Protein AF-0000000087146896 (afdb_homodimer)

pLDDT: mean 86.51, std 17.07, range [34.53, 98.69]

Organism: NCBI:txid1816183

Nearest PDB structures (foldseek):
  5tsb-assembly1_A  TM=6.571E-01  e=1.043E-03  Bordetella bronchiseptica RB50
  5i20-assembly5_E  TM=1.976E-01  e=7.587E-02  Ancylobacter novellus DSM 506
  8hpk-assembly1_A  TM=3.389E-01  e=3.930E+00  Oxalobacter formigenes
  8tth-assembly1_A  TM=3.108E-01  e=4.100E+00  Staphylococcus aureus
  4ja3-assembly2_B  TM=1.684E-01  e=5.758E+00  Escherichia coli K-12

Foldseek 3Di:
DAPPDCLLVVLVVLLVVLLVVCVVVVVVLLNVLLVLLLCLLVVLQVVLLVCLPDDLLVLLLQLLLLLLQLQQLLVPQQLVQLCVLPVVLLQVLLVLLQVVLVVCVVCVVVCCPPPDPDDSLLVVLLVVLLVLLLLLQQVCLAPVPRHNSNSNSLSSSSNSSSNVSNNVQVVVVHRSSSSSNSSSNSSSNSSVNSPDYDDPRSSRSSNSSSSSSNNSNNVSVVSLCCSPPPVVVVVVPPPDPVSVVVSVVSNVSSVVSSVVSNVVSVVVVVVVD/DAPPDCLLVVLVVLLVVLLVVCVVVVVVLLNVLLVLLLCLLVVLQVLLLVCLPDDLLVLLLQLLLLLLQLQQLLVPQQLVQLCVLPVVLLQVLLVLLQVVLVVCVVCVVVCCPPPDPDDSLLVVLQVVLLVLLLLLQQVCLAPVVRHNSNSNSLSSSSNSSSNVSNNVQVVVVHRSSSSSNSSSNSSSNSSVNSPDYDDPRSSRSSNSSSSSSNNSNNVSVVSLCCSPPPVPVVVVPPPDPVSVVVSVVSNVSSVVSSVVSNVVSVVVVVVVD

Secondary structure (DSSP, 8-state):
-----SHHHHHHHHHHHHHHHHHHTT-HHHHHHHHHHHHHHHHHHHHHHH--S--HHHHHHHHHHHHHHHHHHIIIIIHHHHHHH-HHHHHHHHHHHHHHHHHHHHHHHHHTTS--SS-HHHHHHHHHHHHHHHHHHHHHHH-TT--HHHHHHHHTTHHHHHHHHHHHHHHTT--GGGGHHHHHHHHHHHHHHTTPPPPS-HHHHHHHHHHHHHHHHHHHHHHHHHHHH-HHHHHH--SSHHHHHHHHHHHHHHHHHHHHHHHHHHHHHHHH-/-----SHHHHHHHHHHHHHHHHHHTT-HHHHHHHHHHHHHHHHHHHHHHH--S--HHHHHHHHHHHHHHHHHHIIIIIHHHHHHH-HHHHHHHHHHHHHHHHHHHHHHHHHTTS--SS-HHHHHHHHHHHHHHHHHHHHHHH-TT--HHHHHHHHTTHHHHHHHHHHHHHHTT--GGGGHHHHHHHHHHHHHHTTPPPPS-HHHHHHHHHHHHHHHHHHHHHHHHHHHH-HHHHHH--SSHHHHHHHHHHHHHHHHHHHHHHHHHHHHHHHH-

Radius of gyration: 24.05 Å; Cα contacts (8 Å, |Δi|>4): 965; chains: 2; bounding box: 68×74×48 Å

Sequence (546 aa):
MTRRSLVGPAATVTLVGLSWFAATGGAWKLLGISWVAFAAMAAGIPLGRRSLGGRPWTLVWGYGLASGAMVTSAAVFLVPQAIAHDATFGGFGVALGLLIGFASHTVGHRLAHLEVPFDRTATELTAHALSAGLIIGVVYGNMPDLGPILGLAIVSHKGPAGYAAARRLVTNDRDPMVLLLPAAGVGIMAILASLIALPAAPTVRGVVFGFAAGIFLHVAMDFLPRCELGSDVHDLLTVTGDAHELLDRLRVHAVLSTGLGGVSVFVAWLLVSMTRRSLVGPAATVTLVGLSWFAATGGAWKLLGISWVAFAAMAAGIPLGRRSLGGRPWTLVWGYGLASGAMVTSAAVFLVPQAIAHDATFGGFGVALGLLIGFASHTVGHRLAHLEVPFDRTATELTAHALSAGLIIGVVYGNMPDLGPILGLAIVSHKGPAGYAAARRLVTNDRDPMVLLLPAAGVGIMAILASLIALPAAPTVRGVVFGFAAGIFLHVAMDFLPRCELGSDVHDLLTVTGDAHELLDRLRVHAVLSTGLGGVSVFVAWLLVS

Solvent-accessible surface area (backbone atoms only — not comparable to full-atom values): 25297 Å² total; per-residue (Å²): 127,82,76,75,71,62,58,10,61,52,32,41,50,51,32,54,57,48,44,53,54,34,53,76,71,65,41,52,65,62,49,50,39,24,49,50,26,22,52,35,16,44,54,9,34,66,52,17,67,68,45,78,73,73,56,73,58,60,45,27,39,36,30,13,26,18,23,18,16,20,33,29,27,30,28,35,63,31,37,36,54,6,28,70,46,20,41,57,43,6,10,48,10,24,22,50,14,32,52,48,38,50,37,49,57,58,52,43,61,57,53,68,69,52,85,53,97,54,61,61,65,55,54,53,46,25,53,50,22,32,52,51,9,36,48,51,8,35,51,50,46,68,35,77,83,61,67,61,63,44,53,47,25,56,38,44,38,31,25,42,51,22,25,55,50,14,31,52,28,44,76,68,73,39,73,39,62,53,44,31,29,27,18,22,27,24,29,42,31,15,61,60,29,26,69,49,77,73,69,84,49,37,56,58,45,0,24,54,38,6,22,49,25,14,30,47,41,34,52,22,55,53,41,56,57,46,49,59,58,40,70,61,42,59,67,62,39,60,86,43,80,69,33,58,55,52,53,53,51,51,44,52,43,30,42,52,24,20,51,49,14,31,48,51,47,53,52,53,48,58,71,73,99,128,80,75,75,71,63,58,10,61,52,33,43,52,50,30,54,56,50,45,53,54,35,55,76,70,65,40,53,65,61,48,51,41,25,49,51,26,22,52,34,16,44,54,9,34,65,52,15,68,68,45,79,72,75,56,72,59,59,46,27,39,37,31,12,25,19,22,18,15,20,32,29,27,31,28,35,64,32,37,36,53,5,29,71,46,19,40,58,41,6,10,48,10,24,22,49,13,33,53,49,36,50,38,48,56,56,51,42,62,57,51,69,67,52,87,56,96,52,60,62,64,54,54,52,46,25,54,49,22,33,51,52,9,36,49,51,8,36,52,50,46,68,34,77,83,60,67,61,63,44,53,48,25,56,40,44,38,31,27,39,50,22,24,53,51,14,31,53,28,45,77,67,74,38,75,39,63,52,45,31,29,26,18,20,27,25,28,43,31,15,61,59,29,26,70,50,78,72,70,86,48,37,56,57,44,0,26,53,37,5,22,48,25,14,29,46,40,34,52,20,55,54,40,55,59,46,50,57,55,40,73,64,42,59,68,63,43,57,81,50,80,68,35,57,55,51,52,53,50,50,43,51,44,30,42,50,23,19,50,50,14,29,48,50,46,52,52,54,49,59,72,75,99

Structure (mmCIF, N/CA/C/O backbone):
data_AF-0000000087146896-model_v1
#
loop_
_entity.id
_entity.type
_entity.pdbx_description
1 polymer 'ZIP family metal transporter'
#
loop_
_atom_site.group_PDB
_atom_site.id
_atom_site.type_symbol
_atom_site.label_atom_id
_atom_site.label_alt_id
_atom_site.label_comp_id
_atom_site.label_asym_id
_atom_site.label_entity_id
_atom_site.label_seq_id
_atom_site.pdbx_PDB_ins_code
_atom_site.Cartn_x
_atom_site.Cartn_y
_atom_site.Cartn_z
_atom_site.occupancy
_atom_site.B_iso_or_equiv
_atom_site.auth_seq_id
_atom_site.auth_comp_id
_atom_site.auth_asym_id
_atom_site.auth_atom_id
_atom_site.pdbx_PDB_model_num
ATOM 1 N N . MET A 1 1 ? -40.156 -21.984 -4.105 1 34.78 1 MET A N 1
ATOM 2 C CA . MET A 1 1 ? -39 -22.875 -4.195 1 34.78 1 MET A CA 1
ATOM 3 C C . MET A 1 1 ? -37.844 -22.188 -4.891 1 34.78 1 MET A C 1
ATOM 5 O O . MET A 1 1 ? -37.938 -21.844 -6.07 1 34.78 1 MET A O 1
ATOM 9 N N . THR A 1 2 ? -37.125 -21.25 -4.258 1 45.09 2 THR A N 1
ATOM 10 C CA . THR A 1 2 ? -36.125 -20.375 -4.871 1 45.09 2 THR A CA 1
ATOM 11 C C . THR A 1 2 ? -35.156 -21.188 -5.699 1 45.09 2 THR A C 1
ATOM 13 O O . THR A 1 2 ? -34.656 -22.234 -5.254 1 45.09 2 THR A O 1
ATOM 16 N N . ARG A 1 3 ? -35.438 -21.312 -7.008 1 50.47 3 ARG A N 1
ATOM 17 C CA . ARG A 1 3 ? -34.688 -22.031 -8.016 1 50.47 3 ARG A CA 1
ATOM 18 C C . ARG A 1 3 ? -33.188 -22.031 -7.688 1 50.47 3 ARG A C 1
ATOM 20 O O . ARG A 1 3 ? -32.562 -20.969 -7.617 1 50.47 3 ARG A O 1
ATOM 27 N N . ARG A 1 4 ? -32.812 -23.031 -6.934 1 59.66 4 ARG A N 1
ATOM 28 C CA . ARG A 1 4 ? -31.391 -23.234 -6.637 1 59.66 4 ARG A CA 1
ATOM 29 C C . ARG A 1 4 ? -30.531 -23.094 -7.895 1 59.66 4 ARG A C 1
ATOM 31 O O . ARG A 1 4 ? -30.766 -23.797 -8.883 1 59.66 4 ARG A O 1
ATOM 38 N N . SER A 1 5 ? -29.922 -22 -8.195 1 76.5 5 SER A N 1
ATOM 39 C CA . SER A 1 5 ? -29.047 -21.734 -9.328 1 76.5 5 SER A CA 1
ATOM 40 C C . SER A 1 5 ? -28.031 -22.859 -9.508 1 76.5 5 SER A C 1
ATOM 42 O O . SER A 1 5 ? -27.469 -23.359 -8.531 1 76.5 5 SER A O 1
ATOM 44 N N . LEU A 1 6 ? -27.953 -23.594 -10.719 1 86.75 6 LEU A N 1
ATOM 45 C CA . LEU A 1 6 ? -27.016 -24.672 -11.047 1 86.75 6 LEU A CA 1
ATOM 46 C C . LEU A 1 6 ? -25.641 -24.094 -11.391 1 86.75 6 LEU A C 1
ATOM 48 O O . LEU A 1 6 ? -24.703 -24.844 -11.68 1 86.75 6 LEU A O 1
ATOM 52 N N . VAL A 1 7 ? -25.484 -22.844 -11.281 1 87.94 7 VAL A N 1
ATOM 53 C CA . VAL A 1 7 ? -24.25 -22.188 -11.711 1 87.94 7 VAL A CA 1
ATOM 54 C C . VAL A 1 7 ? -23.109 -22.578 -10.781 1 87.94 7 VAL A C 1
ATOM 56 O O . VAL A 1 7 ? -22 -22.875 -11.242 1 87.94 7 VAL A O 1
ATOM 59 N N . GLY A 1 8 ? -23.344 -22.656 -9.516 1 90.44 8 GLY A N 1
ATOM 60 C CA . GLY A 1 8 ? -22.328 -23.047 -8.531 1 90.44 8 GLY A CA 1
ATOM 61 C C . GLY A 1 8 ? -21.812 -24.453 -8.734 1 90.44 8 GLY A C 1
ATOM 62 O O . GLY A 1 8 ? -20.609 -24.656 -8.961 1 90.44 8 GLY A O 1
ATOM 63 N N . PRO A 1 9 ? -22.719 -25.344 -8.773 1 92.5 9 PRO A N 1
ATOM 64 C CA . PRO A 1 9 ? -22.312 -26.734 -9.008 1 92.5 9 PRO A CA 1
ATOM 65 C C . PRO A 1 9 ? -21.609 -26.938 -10.352 1 92.5 9 PRO A C 1
ATOM 67 O O . PRO A 1 9 ? -20.641 -27.688 -10.445 1 92.5 9 PRO A O 1
ATOM 70 N N . ALA A 1 10 ? -22.062 -26.344 -11.367 1 94.31 10 ALA A N 1
ATOM 71 C CA . ALA A 1 10 ? -21.422 -26.453 -12.68 1 94.31 10 ALA A CA 1
ATOM 72 C C . ALA A 1 10 ? -19.984 -25.938 -12.633 1 94.31 10 ALA A C 1
ATOM 74 O O . ALA A 1 10 ? -19.094 -26.531 -13.234 1 94.31 10 ALA A O 1
ATOM 75 N N . ALA A 1 11 ? -19.75 -24.844 -11.938 1 96.12 11 ALA A N 1
ATOM 76 C CA . ALA A 1 11 ? -18.406 -24.297 -11.789 1 96.12 11 ALA A CA 1
ATOM 77 C C . ALA A 1 11 ? -17.5 -25.266 -11.023 1 96.12 11 ALA A C 1
ATOM 79 O O . ALA A 1 11 ? -16.328 -25.422 -11.359 1 96.12 11 ALA A O 1
ATOM 80 N N . THR A 1 12 ? -18.078 -25.891 -10.062 1 96.56 12 THR A N 1
ATOM 81 C CA . THR A 1 12 ? -17.312 -26.859 -9.273 1 96.56 12 THR A CA 1
ATOM 82 C C . THR A 1 12 ? -16.891 -28.047 -10.141 1 96.56 12 THR A C 1
ATOM 84 O O . THR A 1 12 ? -15.75 -28.5 -10.07 1 96.56 12 THR A O 1
ATOM 87 N N . VAL A 1 13 ? -17.812 -28.484 -10.984 1 96.62 13 VAL A N 1
ATOM 88 C CA . VAL A 1 13 ? -17.516 -29.594 -11.891 1 96.62 13 VAL A CA 1
ATOM 89 C C . VAL A 1 13 ? -16.406 -29.188 -12.867 1 96.62 13 VAL A C 1
ATOM 91 O O . VAL A 1 13 ? -15.5 -29.969 -13.148 1 96.62 13 VAL A O 1
ATOM 94 N N . THR A 1 14 ? -16.484 -28 -13.352 1 97.56 14 THR A N 1
ATOM 95 C CA . THR A 1 14 ? -15.453 -27.484 -14.242 1 97.56 14 THR A CA 1
ATOM 96 C C . THR A 1 14 ? -14.102 -27.469 -13.547 1 97.56 14 THR A C 1
ATOM 98 O O . THR A 1 14 ? -13.086 -27.859 -14.141 1 97.56 14 THR A O 1
ATOM 101 N N . LEU A 1 15 ? -14.039 -27.016 -12.289 1 97.94 15 LEU A N 1
ATOM 102 C CA . LEU A 1 15 ? -12.797 -27 -11.531 1 97.94 15 LEU A CA 1
ATOM 103 C C . LEU A 1 15 ? -12.242 -28.406 -11.359 1 97.94 15 LEU A C 1
ATOM 105 O O . LEU A 1 15 ? -11.031 -28.625 -11.492 1 97.94 15 LEU A O 1
ATOM 109 N N . VAL A 1 16 ? -13.117 -29.375 -11.133 1 97.25 16 VAL A N 1
ATOM 110 C CA . VAL A 1 16 ? -12.703 -30.766 -10.984 1 97.25 16 VAL A CA 1
ATOM 111 C C . VAL A 1 16 ? -12.109 -31.266 -12.297 1 97.25 16 VAL A C 1
ATOM 113 O O . VAL A 1 16 ? -11.055 -31.906 -12.305 1 97.25 16 VAL A O 1
ATOM 116 N N . GLY A 1 17 ? -12.727 -31.016 -13.375 1 96.94 17 GLY A N 1
ATOM 117 C CA . GLY A 1 17 ? -12.195 -31.406 -14.672 1 96.94 17 GLY A CA 1
ATOM 118 C C . GLY A 1 17 ? -10.836 -30.797 -14.969 1 96.94 17 GLY A C 1
ATOM 119 O O . GLY A 1 17 ? -9.922 -31.484 -15.398 1 96.94 17 GLY A O 1
ATOM 120 N N . LEU A 1 18 ? -10.719 -29.547 -14.719 1 97.25 18 LEU A N 1
ATOM 121 C CA . LEU A 1 18 ? -9.461 -28.844 -14.953 1 97.25 18 LEU A CA 1
ATOM 122 C C . LEU A 1 18 ? -8.383 -29.328 -14 1 97.25 18 LEU A C 1
ATOM 124 O O . LEU A 1 18 ? -7.191 -29.297 -14.328 1 97.25 18 LEU A O 1
ATOM 128 N N . SER A 1 19 ? -8.82 -29.734 -12.828 1 97.44 19 SER A N 1
ATOM 129 C CA . SER A 1 19 ? -7.863 -30.281 -11.859 1 97.44 19 SER A CA 1
ATOM 130 C C . SER A 1 19 ? -7.145 -31.5 -12.414 1 97.44 19 SER A C 1
ATOM 132 O O . SER A 1 19 ? -5.953 -31.703 -12.156 1 97.44 19 SER A O 1
ATOM 134 N N . TRP A 1 20 ? -7.902 -32.281 -13.117 1 95.75 20 TRP A N 1
ATOM 135 C CA . TRP A 1 20 ? -7.281 -33.438 -13.766 1 95.75 20 TRP A CA 1
ATOM 136 C C . TRP A 1 20 ? -6.207 -33 -14.75 1 95.75 20 TRP A C 1
ATOM 138 O O . TRP A 1 20 ? -5.109 -33.562 -14.781 1 95.75 20 TRP A O 1
ATOM 148 N N . PHE A 1 21 ? -6.512 -32.031 -15.469 1 93.56 21 PHE A N 1
ATOM 149 C CA . PHE A 1 21 ? -5.574 -31.453 -16.422 1 93.56 21 PHE A CA 1
ATOM 150 C C . PHE A 1 21 ? -4.34 -30.922 -15.719 1 93.56 21 PHE A C 1
ATOM 152 O O . PHE A 1 21 ? -3.209 -31.188 -16.125 1 93.56 21 PHE A O 1
ATOM 159 N N . ALA A 1 22 ? -4.531 -30.172 -14.672 1 94.69 22 ALA A N 1
ATOM 160 C CA . ALA A 1 22 ? -3.43 -29.578 -13.906 1 94.69 22 ALA A CA 1
ATOM 161 C C . ALA A 1 22 ? -2.574 -30.672 -13.266 1 94.69 22 ALA A C 1
ATOM 163 O O . ALA A 1 22 ? -1.346 -30.562 -13.234 1 94.69 22 ALA A O 1
ATOM 164 N N . ALA A 1 23 ? -3.227 -31.703 -12.805 1 95.38 23 ALA A N 1
ATOM 165 C CA . ALA A 1 23 ? -2.52 -32.812 -12.172 1 95.38 23 ALA A CA 1
ATOM 166 C C . ALA A 1 23 ? -1.638 -33.562 -13.18 1 95.38 23 ALA A C 1
ATOM 168 O O . ALA A 1 23 ? -0.48 -33.875 -12.891 1 95.38 23 ALA A O 1
ATOM 169 N N . THR A 1 24 ? -2.104 -33.75 -14.328 1 94 24 THR A N 1
ATOM 170 C CA . THR A 1 24 ? -1.353 -34.469 -15.359 1 94 24 THR A CA 1
ATOM 171 C C . THR A 1 24 ? -0.208 -33.625 -15.883 1 94 24 THR A C 1
ATOM 173 O O . THR A 1 24 ? 0.806 -34.125 -16.344 1 94 24 THR A O 1
ATOM 176 N N . GLY A 1 25 ? -0.347 -32.344 -15.781 1 92.56 25 GLY A N 1
ATOM 177 C CA . GLY A 1 25 ? 0.694 -31.438 -16.219 1 92.56 25 GLY A CA 1
ATOM 178 C C . GLY A 1 25 ? 1.715 -31.141 -15.133 1 92.56 25 GLY A C 1
ATOM 179 O O . GLY A 1 25 ? 2.67 -30.391 -15.367 1 92.56 25 GLY A O 1
ATOM 180 N N . GLY A 1 26 ? 1.507 -31.641 -13.906 1 92.88 26 GLY A N 1
ATOM 181 C CA . GLY A 1 26 ? 2.475 -31.5 -12.828 1 92.88 26 GLY A CA 1
ATOM 182 C C . GLY A 1 26 ? 2.299 -30.203 -12.047 1 92.88 26 GLY A C 1
ATOM 183 O O . GLY A 1 26 ? 3.178 -29.828 -11.273 1 92.88 26 GLY A O 1
ATOM 184 N N . ALA A 1 27 ? 1.204 -29.5 -12.234 1 94.31 27 ALA A N 1
ATOM 185 C CA . ALA A 1 27 ? 0.975 -28.234 -11.562 1 94.31 27 ALA A CA 1
ATOM 186 C C . ALA A 1 27 ? 0.353 -28.438 -10.188 1 94.31 27 ALA A C 1
ATOM 188 O O . ALA A 1 27 ? -0.659 -27.812 -9.852 1 94.31 27 ALA A O 1
ATOM 189 N N . TRP A 1 28 ? 0.966 -29.219 -9.312 1 95 28 TRP A N 1
ATOM 190 C CA . TRP A 1 28 ? 0.426 -29.656 -8.031 1 95 28 TRP A CA 1
ATOM 191 C C . TRP A 1 28 ? 0.322 -28.484 -7.055 1 95 28 TRP A C 1
ATOM 193 O O . TRP A 1 28 ? -0.631 -28.406 -6.277 1 95 28 TRP A O 1
ATOM 203 N N . LYS A 1 29 ? 1.28 -27.625 -7.086 1 95.56 29 LYS A N 1
ATOM 204 C CA . LYS A 1 29 ? 1.252 -26.453 -6.203 1 95.56 29 LYS A CA 1
ATOM 205 C C . LYS A 1 29 ? 0.056 -25.562 -6.512 1 95.56 29 LYS A C 1
ATOM 207 O O . LYS A 1 29 ? -0.683 -25.172 -5.605 1 95.56 29 LYS A O 1
ATOM 212 N N . LEU A 1 30 ? -0.084 -25.266 -7.758 1 96.81 30 LEU A N 1
ATOM 213 C CA . LEU A 1 30 ? -1.206 -24.453 -8.203 1 96.81 30 LEU A CA 1
ATOM 214 C C . LEU A 1 30 ? -2.535 -25.125 -7.871 1 96.81 30 LEU A C 1
ATOM 216 O O . LEU A 1 30 ? -3.482 -24.453 -7.453 1 96.81 30 LEU A O 1
ATOM 220 N N . LEU A 1 31 ? -2.555 -26.422 -8.016 1 97.31 31 LEU A N 1
ATOM 221 C CA . LEU A 1 31 ? -3.754 -27.188 -7.691 1 97.31 31 LEU A CA 1
ATOM 222 C C . LEU A 1 31 ? -4.078 -27.078 -6.207 1 97.31 31 LEU A C 1
ATOM 224 O O . LEU A 1 31 ? -5.234 -26.859 -5.832 1 97.31 31 LEU A O 1
ATOM 228 N N . GLY A 1 32 ? -3.059 -27.281 -5.402 1 97.88 32 GLY A N 1
ATOM 229 C CA . GLY A 1 32 ? -3.258 -27.109 -3.973 1 97.88 32 GLY A CA 1
ATOM 230 C C . GLY A 1 32 ? -3.799 -25.75 -3.594 1 97.88 32 GLY A C 1
ATOM 231 O O .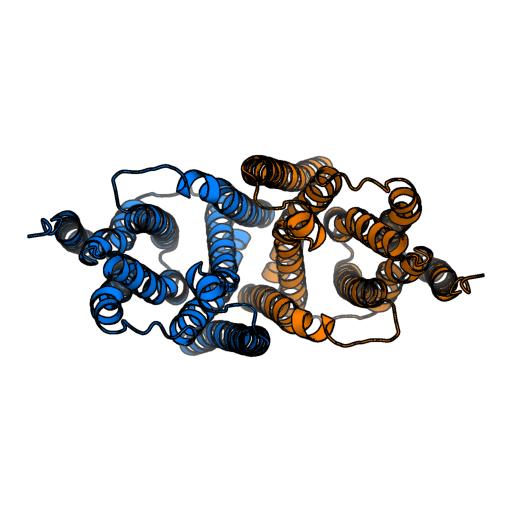 GLY A 1 32 ? -4.762 -25.656 -2.83 1 97.88 32 GLY A O 1
ATOM 232 N N . ILE A 1 33 ? -3.221 -24.703 -4.129 1 97.94 33 ILE A N 1
ATOM 233 C CA . ILE A 1 33 ? -3.637 -23.344 -3.859 1 97.94 33 ILE A CA 1
ATOM 234 C C . ILE A 1 33 ? -5.082 -23.141 -4.312 1 97.94 33 ILE A C 1
ATOM 236 O O . ILE A 1 33 ? -5.883 -22.531 -3.6 1 97.94 33 ILE A O 1
ATOM 240 N N . SER A 1 34 ? -5.453 -23.672 -5.441 1 98.38 34 SER A N 1
ATOM 241 C CA . SER A 1 34 ? -6.793 -23.562 -6.016 1 98.38 34 SER A CA 1
ATOM 242 C C . SER A 1 34 ? -7.836 -24.219 -5.117 1 98.38 34 SER A C 1
ATOM 244 O O . SER A 1 34 ? -8.891 -23.625 -4.852 1 98.38 34 SER A O 1
ATOM 246 N N . TRP A 1 35 ? -7.492 -25.281 -4.664 1 98.38 35 TRP A N 1
ATOM 247 C CA . TRP A 1 35 ? -8.469 -26.016 -3.857 1 98.38 35 TRP A CA 1
ATOM 248 C C . TRP A 1 35 ? -8.547 -25.438 -2.447 1 98.38 35 TRP A C 1
ATOM 250 O O . TRP A 1 35 ? -9.594 -25.5 -1.803 1 98.38 35 TRP A O 1
ATOM 260 N N . VAL A 1 36 ? -7.449 -24.953 -1.941 1 98.25 36 VAL A N 1
ATOM 261 C CA . VAL A 1 36 ? -7.512 -24.234 -0.669 1 98.25 36 VAL A CA 1
ATOM 262 C C . VAL A 1 36 ? -8.422 -23.016 -0.804 1 98.25 36 VAL A C 1
ATOM 264 O O . VAL A 1 36 ? -9.258 -22.75 0.069 1 98.25 36 VAL A O 1
ATOM 267 N N . ALA A 1 37 ? -8.273 -22.281 -1.911 1 98.25 37 ALA A N 1
ATOM 268 C CA . ALA A 1 37 ? -9.141 -21.141 -2.172 1 98.25 37 ALA A CA 1
ATOM 269 C C . ALA A 1 37 ? -10.609 -21.562 -2.238 1 98.25 37 ALA A C 1
ATOM 271 O O . ALA A 1 37 ? -11.469 -20.922 -1.64 1 98.25 37 ALA A O 1
ATOM 272 N N . PHE A 1 38 ? -10.883 -22.641 -2.908 1 98.56 38 PHE A N 1
ATOM 273 C CA . PHE A 1 38 ? -12.234 -23.156 -3.057 1 98.56 38 PHE A CA 1
ATOM 274 C C . PHE A 1 38 ? -12.82 -23.547 -1.701 1 98.56 38 PHE A C 1
ATOM 276 O O . PHE A 1 38 ? -13.922 -23.109 -1.355 1 98.56 38 PHE A O 1
ATOM 283 N N . ALA A 1 39 ? -12.102 -24.344 -0.992 1 98.25 39 ALA A N 1
ATOM 284 C CA . ALA A 1 39 ? -12.578 -24.828 0.296 1 98.25 39 ALA A CA 1
ATOM 285 C C . ALA A 1 39 ? -12.82 -23.672 1.269 1 98.25 39 ALA A C 1
ATOM 287 O O . ALA A 1 39 ? -13.812 -23.672 1.994 1 98.25 39 ALA A O 1
ATOM 288 N N . ALA A 1 40 ? -11.914 -22.734 1.271 1 97.19 40 ALA A N 1
ATOM 289 C CA . ALA A 1 40 ? -12.031 -21.594 2.174 1 97.19 40 ALA A CA 1
ATOM 290 C C . ALA A 1 40 ? -13.297 -20.797 1.893 1 97.19 40 ALA A C 1
ATOM 292 O O . ALA A 1 40 ? -14.055 -20.469 2.812 1 97.19 40 ALA A O 1
ATOM 293 N N . MET A 1 41 ? -13.523 -20.484 0.669 1 96.94 41 MET A N 1
ATOM 294 C CA . MET A 1 41 ? -14.695 -19.703 0.314 1 96.94 41 MET A CA 1
ATOM 295 C C . MET A 1 41 ? -15.977 -20.516 0.49 1 96.94 41 MET A C 1
ATOM 297 O O . MET A 1 41 ? -16.969 -20.031 1.028 1 96.94 41 MET A O 1
ATOM 301 N N . ALA A 1 42 ? -15.945 -21.734 0.075 1 97.12 42 ALA A N 1
ATOM 302 C CA . ALA A 1 42 ? -17.109 -22.609 0.162 1 97.12 42 ALA A CA 1
ATOM 303 C C . ALA A 1 42 ? -17.5 -22.875 1.616 1 97.12 42 ALA A C 1
ATOM 305 O O . ALA A 1 42 ? -18.672 -23.031 1.938 1 97.12 42 ALA A O 1
ATOM 306 N N . ALA A 1 43 ? -16.516 -22.969 2.461 1 95.94 43 ALA A N 1
ATOM 307 C CA . ALA A 1 43 ? -16.781 -23.188 3.881 1 95.94 43 ALA A CA 1
ATOM 308 C C . ALA A 1 43 ? -17.578 -22.031 4.473 1 95.94 43 ALA A C 1
ATOM 310 O O . ALA A 1 43 ? -18.234 -22.188 5.508 1 95.94 43 ALA A O 1
ATOM 311 N N . GLY A 1 44 ? -17.469 -20.891 3.84 1 92.44 44 GLY A N 1
ATOM 312 C CA . GLY A 1 44 ? -18.266 -19.734 4.266 1 92.44 44 GLY A CA 1
ATOM 313 C C . GLY A 1 44 ? -19.75 -19.953 4.141 1 92.44 44 GLY A C 1
ATOM 314 O O . GLY A 1 44 ? -20.547 -19.328 4.848 1 92.44 44 GLY A O 1
ATOM 315 N N . ILE A 1 45 ? -20.141 -20.844 3.283 1 93.06 45 ILE A N 1
ATOM 316 C CA . ILE A 1 45 ? -21.562 -21.062 2.986 1 93.06 45 ILE A CA 1
ATOM 317 C C . ILE A 1 45 ? -22.25 -21.625 4.219 1 93.06 45 ILE A C 1
ATOM 319 O O . ILE A 1 45 ? -23.188 -21.016 4.75 1 93.06 45 ILE A O 1
ATOM 323 N N . PRO A 1 46 ? -21.844 -22.75 4.762 1 92.69 46 PRO A N 1
ATOM 324 C CA . PRO A 1 46 ? -22.516 -23.25 5.961 1 92.69 46 PRO A CA 1
ATOM 325 C C . PRO A 1 46 ? -22.312 -22.344 7.176 1 92.69 46 PRO A C 1
ATOM 327 O O . PRO A 1 46 ? -23.203 -22.219 8.016 1 92.69 46 PRO A O 1
ATOM 330 N N . LEU A 1 47 ? -21.219 -21.656 7.285 1 87.38 47 LEU A N 1
ATOM 331 C CA . LEU A 1 47 ? -20.938 -20.781 8.422 1 87.38 47 LEU A CA 1
ATOM 332 C C . LEU A 1 47 ? -21.797 -19.531 8.375 1 87.38 47 LEU A C 1
ATOM 334 O O . LEU A 1 47 ? -22.234 -19.016 9.414 1 87.38 47 LEU A O 1
ATOM 338 N N . GLY A 1 48 ? -22 -19.031 7.207 1 84.19 48 GLY A N 1
ATOM 339 C CA . GLY A 1 48 ? -22.844 -17.859 7.039 1 84.19 48 GLY A CA 1
ATOM 340 C C . GLY A 1 48 ? -24.312 -18.141 7.305 1 84.19 48 GLY A C 1
ATOM 341 O O . GLY A 1 48 ? -25.047 -17.281 7.785 1 84.19 48 GLY A O 1
ATOM 342 N N . ARG A 1 49 ? -24.781 -19.312 7.055 1 84.38 49 ARG A N 1
ATOM 343 C CA . ARG A 1 49 ? -26.156 -19.719 7.301 1 84.38 49 ARG A CA 1
ATOM 344 C C . ARG A 1 49 ? -26.438 -19.828 8.797 1 84.38 49 ARG A C 1
ATOM 346 O O . ARG A 1 49 ? -27.547 -19.516 9.242 1 84.38 49 ARG A O 1
ATOM 353 N N . ARG A 1 50 ? -25.453 -20.281 9.43 1 80.25 50 ARG A N 1
ATOM 354 C CA . ARG A 1 50 ? -25.672 -20.562 10.844 1 80.25 50 ARG A CA 1
ATOM 355 C C . ARG A 1 50 ? -25.531 -19.297 11.688 1 80.25 50 ARG A C 1
ATOM 357 O O . ARG A 1 50 ? -26.062 -19.234 12.805 1 80.25 50 ARG A O 1
ATOM 364 N N . SER A 1 51 ? -24.688 -18.344 11.352 1 64.94 51 SER A N 1
ATOM 365 C CA . SER A 1 51 ? -24.328 -17.234 12.219 1 64.94 51 SER A CA 1
ATOM 366 C C . SER A 1 51 ? -25.25 -16.031 12 1 64.94 51 SER A C 1
ATOM 368 O O . SER A 1 51 ? -24.812 -14.992 11.516 1 64.94 51 SER A O 1
ATOM 370 N N . LEU A 1 52 ? -26.469 -16.188 12.117 1 56.72 52 LEU A N 1
ATOM 371 C CA . LEU A 1 52 ? -27.391 -15.086 11.906 1 56.72 52 LEU A CA 1
ATOM 372 C C . LEU A 1 52 ? -27.016 -13.891 12.781 1 56.72 52 LEU A C 1
ATOM 374 O O . LEU A 1 52 ? -27.375 -12.758 12.477 1 56.72 52 LEU A O 1
ATOM 378 N N . GLY A 1 53 ? -26.25 -14.141 13.867 1 54.06 53 GLY A N 1
ATOM 379 C CA . GLY A 1 53 ? -25.891 -12.992 14.664 1 54.06 53 GLY A CA 1
ATOM 380 C C . GLY A 1 53 ? -24.469 -12.523 14.43 1 54.06 53 GLY A C 1
ATOM 381 O O . GLY A 1 53 ? -23.531 -12.992 15.078 1 54.06 53 GLY A O 1
ATOM 382 N N . GLY A 1 54 ? -24.234 -11.977 13.289 1 56.69 54 GLY A N 1
ATOM 383 C CA . GLY A 1 54 ? -22.953 -11.555 12.734 1 56.69 54 GLY A CA 1
ATOM 384 C C . GLY A 1 54 ? -22.031 -10.93 13.773 1 56.69 54 GLY A C 1
ATOM 385 O O . GLY A 1 54 ? -22.469 -10.117 14.586 1 56.69 54 GLY A O 1
ATOM 386 N N . ARG A 1 55 ? -20.953 -11.586 14.328 1 63.84 55 ARG A N 1
ATOM 387 C CA . ARG A 1 55 ? -20 -10.961 15.242 1 63.84 55 ARG A CA 1
ATOM 388 C C . ARG A 1 55 ? -18.969 -10.141 14.477 1 63.84 55 ARG A C 1
ATOM 390 O O . ARG A 1 55 ? -18.156 -10.695 13.734 1 63.84 55 ARG A O 1
ATOM 397 N N . PRO A 1 56 ? -19.016 -8.867 14.625 1 71.62 56 PRO A N 1
ATOM 398 C CA . PRO A 1 56 ? -18.078 -7.969 13.945 1 71.62 56 PRO A CA 1
ATOM 399 C C . PRO A 1 56 ? -16.625 -8.383 14.125 1 71.62 56 PRO A C 1
ATOM 401 O O . PRO A 1 56 ? -15.797 -8.156 13.242 1 71.62 56 PRO A O 1
ATOM 404 N N . TRP A 1 57 ? -16.438 -9.305 15.086 1 81.25 57 TRP A N 1
ATOM 405 C CA . TRP A 1 57 ? -15.062 -9.664 15.398 1 81.25 57 TRP A CA 1
ATOM 406 C C . TRP A 1 57 ? -14.547 -10.742 14.445 1 81.25 57 TRP A C 1
ATOM 408 O O . TRP A 1 57 ? -13.359 -10.766 14.109 1 81.25 57 TRP A O 1
ATOM 418 N N . THR A 1 58 ? -15.414 -11.602 14.016 1 81.75 58 THR A N 1
ATOM 419 C CA . THR A 1 58 ? -14.992 -12.695 13.141 1 81.75 58 THR A CA 1
ATOM 420 C C . THR A 1 58 ? -14.469 -12.156 11.812 1 81.75 58 THR A C 1
ATOM 422 O O . THR A 1 58 ? -13.422 -12.594 11.336 1 81.75 58 THR A O 1
ATOM 425 N N . LEU A 1 59 ? -15.117 -11.172 11.336 1 83.44 59 LEU A N 1
ATOM 426 C CA . LEU A 1 59 ? -14.703 -10.617 10.055 1 83.44 59 LEU A CA 1
ATOM 427 C C . LEU A 1 59 ? -13.453 -9.758 10.203 1 83.44 59 LEU A C 1
ATOM 429 O O . LEU A 1 59 ? -12.578 -9.773 9.336 1 83.44 59 LEU A O 1
ATOM 433 N N . VAL A 1 60 ? -13.359 -9.062 11.344 1 85.62 60 VAL A N 1
ATOM 434 C CA . VAL A 1 60 ? -12.188 -8.227 11.594 1 85.62 60 VAL A CA 1
ATOM 435 C C . VAL A 1 60 ? -10.945 -9.109 11.711 1 85.62 60 VAL A C 1
ATOM 437 O O . VAL A 1 60 ? -9.914 -8.828 11.094 1 85.62 60 VAL A O 1
ATOM 440 N N . TRP A 1 61 ? -11.062 -10.172 12.375 1 90 61 TRP A N 1
ATOM 441 C CA . TRP A 1 61 ? -9.922 -11.07 12.555 1 90 61 TRP A CA 1
ATOM 442 C C . TRP A 1 61 ? -9.609 -11.828 11.266 1 90 61 TRP A C 1
ATOM 444 O O . TRP A 1 61 ? -8.438 -11.992 10.914 1 90 61 TRP A O 1
ATOM 454 N N . GLY A 1 62 ? -10.609 -12.32 10.586 1 90.56 62 GLY A N 1
ATOM 455 C CA . GLY A 1 62 ? -10.391 -13.031 9.328 1 90.56 62 GLY A CA 1
ATOM 456 C C . GLY A 1 62 ? -9.703 -12.18 8.273 1 90.56 62 GLY A C 1
ATOM 457 O O . GLY A 1 62 ? -8.695 -12.594 7.703 1 90.56 62 GLY A O 1
ATOM 458 N N . TYR A 1 63 ? -10.234 -10.984 8.086 1 90.19 63 TYR A N 1
ATOM 459 C CA . TYR A 1 63 ? -9.68 -10.102 7.07 1 90.19 63 TYR A CA 1
ATOM 460 C C . TYR A 1 63 ? -8.336 -9.539 7.516 1 90.19 63 TYR A C 1
ATOM 462 O O . TYR A 1 63 ? -7.441 -9.312 6.691 1 90.19 63 TYR A O 1
ATOM 470 N N . GLY A 1 64 ? -8.219 -9.289 8.844 1 92.5 64 GLY A N 1
ATOM 471 C CA . GLY A 1 64 ? -6.945 -8.812 9.359 1 92.5 64 GLY A CA 1
ATOM 472 C C . GLY A 1 64 ? -5.816 -9.805 9.156 1 92.5 64 GLY A C 1
ATOM 473 O O . GLY A 1 64 ? -4.746 -9.438 8.656 1 92.5 64 GLY A O 1
ATOM 474 N N . LEU A 1 65 ? -6.066 -11.031 9.492 1 94.69 65 LEU A N 1
ATOM 475 C CA . LEU A 1 65 ? -5.07 -12.086 9.32 1 94.69 65 LEU A CA 1
ATOM 476 C C . LEU A 1 65 ? -4.699 -12.234 7.844 1 94.69 65 LEU A C 1
ATOM 478 O O . LEU A 1 65 ? -3.518 -12.305 7.504 1 94.69 65 LEU A O 1
ATOM 482 N N . ALA A 1 66 ? -5.688 -12.242 7.023 1 94.5 66 ALA A N 1
ATOM 483 C CA . ALA A 1 66 ? -5.469 -12.422 5.59 1 94.5 66 ALA A CA 1
ATOM 484 C C . ALA A 1 66 ? -4.695 -11.242 5.004 1 94.5 66 ALA A C 1
ATOM 486 O O . ALA A 1 66 ? -3.764 -11.43 4.219 1 94.5 66 ALA A O 1
ATOM 487 N N . SER A 1 67 ? -5.066 -10.055 5.418 1 95.06 67 SER A N 1
ATOM 488 C CA . SER A 1 67 ? -4.418 -8.852 4.902 1 95.06 67 SER A CA 1
ATOM 489 C C . SER A 1 67 ? -2.941 -8.82 5.281 1 95.06 67 SER A C 1
ATOM 491 O O . SER A 1 67 ? -2.084 -8.555 4.438 1 95.06 67 SER A O 1
ATOM 493 N N . GLY A 1 68 ? -2.672 -9.102 6.551 1 96.5 68 GLY A N 1
ATOM 494 C CA . GLY A 1 68 ? -1.285 -9.148 6.988 1 96.5 68 GLY A CA 1
ATOM 495 C C . GLY A 1 68 ? -0.461 -10.18 6.238 1 96.5 68 GLY A C 1
ATOM 496 O O . GLY A 1 68 ? 0.676 -9.906 5.848 1 96.5 68 GLY A O 1
ATOM 497 N N . ALA A 1 69 ? -1.047 -11.289 6.047 1 97.44 69 ALA A N 1
ATOM 498 C CA . ALA A 1 69 ? -0.368 -12.359 5.32 1 97.44 69 ALA A CA 1
ATOM 499 C C . ALA A 1 69 ? -0.143 -11.977 3.859 1 97.44 69 ALA A C 1
ATOM 501 O O . ALA A 1 69 ? 0.928 -12.227 3.303 1 97.44 69 ALA A O 1
ATOM 502 N N . MET A 1 70 ? -1.136 -11.398 3.258 1 96.88 70 MET A N 1
ATOM 503 C CA . MET A 1 70 ? -1.049 -11.008 1.853 1 96.88 70 MET A CA 1
ATOM 504 C C . MET A 1 70 ? 0.004 -9.922 1.65 1 96.88 70 MET A C 1
ATOM 506 O O . MET A 1 70 ? 0.833 -10.023 0.744 1 96.88 70 MET A O 1
ATOM 510 N N . VAL A 1 71 ? 0.017 -8.922 2.518 1 97.44 71 VAL A N 1
ATOM 511 C CA . VAL A 1 71 ? 0.994 -7.844 2.434 1 97.44 71 VAL A CA 1
ATOM 512 C C . VAL A 1 71 ? 2.406 -8.414 2.549 1 97.44 71 VAL A C 1
ATOM 514 O O . VAL A 1 71 ? 3.266 -8.133 1.709 1 97.44 71 VAL A O 1
ATOM 517 N N . THR A 1 72 ? 2.57 -9.219 3.549 1 98.31 72 THR A N 1
ATOM 518 C CA . THR A 1 72 ? 3.904 -9.734 3.828 1 98.31 72 THR A CA 1
ATOM 519 C C . THR A 1 72 ? 4.352 -10.695 2.732 1 98.31 72 THR A C 1
ATOM 521 O O . THR A 1 72 ? 5.48 -10.617 2.25 1 98.31 72 THR A O 1
ATOM 524 N N . SER A 1 73 ? 3.51 -11.516 2.291 1 97.81 73 SER A N 1
ATOM 525 C CA . SER A 1 73 ? 3.885 -12.508 1.286 1 97.81 73 SER A CA 1
ATOM 526 C C . SER A 1 73 ? 4.184 -11.844 -0.055 1 97.81 73 SER A C 1
ATOM 528 O O . SER A 1 73 ? 5.137 -12.219 -0.739 1 97.81 73 SER A O 1
ATOM 530 N N . ALA A 1 74 ? 3.352 -10.867 -0.444 1 97.75 74 ALA A N 1
ATOM 531 C CA . ALA A 1 74 ? 3.605 -10.156 -1.695 1 97.75 74 ALA A CA 1
ATOM 532 C C . ALA A 1 74 ? 4.938 -9.414 -1.643 1 97.75 74 ALA A C 1
ATOM 534 O O . ALA A 1 74 ? 5.707 -9.438 -2.607 1 97.75 74 ALA A O 1
ATOM 535 N N . ALA A 1 75 ? 5.207 -8.82 -0.519 1 98.5 75 ALA A N 1
ATOM 536 C CA . ALA A 1 75 ? 6.426 -8.039 -0.35 1 98.5 75 ALA A CA 1
ATOM 537 C C . ALA A 1 75 ? 7.66 -8.93 -0.336 1 98.5 75 ALA A C 1
ATOM 539 O O . ALA A 1 75 ? 8.727 -8.547 -0.83 1 98.5 75 ALA A O 1
ATOM 540 N N . VAL A 1 76 ? 7.539 -10.133 0.176 1 98.25 76 VAL A N 1
ATOM 541 C CA . VAL A 1 76 ? 8.711 -10.969 0.424 1 98.25 76 VAL A CA 1
ATOM 542 C C . VAL A 1 76 ? 8.93 -11.914 -0.751 1 98.25 76 VAL A C 1
ATOM 544 O O . VAL A 1 76 ? 10.062 -12.227 -1.106 1 98.25 76 VAL A O 1
ATOM 547 N N . PHE A 1 77 ? 7.867 -12.336 -1.41 1 97.19 77 PHE A N 1
ATOM 548 C CA . PHE A 1 77 ? 8.039 -13.422 -2.367 1 97.19 77 PHE A CA 1
ATOM 549 C C . PHE A 1 77 ? 7.797 -12.938 -3.789 1 97.19 77 PHE A C 1
ATOM 551 O O . PHE A 1 77 ? 8.281 -13.539 -4.75 1 97.19 77 PHE A O 1
ATOM 558 N N . LEU A 1 78 ? 7.086 -11.859 -3.955 1 97.19 78 LEU A N 1
ATOM 559 C CA . LEU A 1 78 ? 6.719 -11.461 -5.312 1 97.19 78 LEU A CA 1
ATOM 560 C C . LEU A 1 78 ? 7.473 -10.211 -5.738 1 97.19 78 LEU A C 1
ATOM 562 O O . LEU A 1 78 ? 8.031 -10.156 -6.836 1 97.19 78 LEU A O 1
ATOM 566 N N . VAL A 1 79 ? 7.574 -9.234 -4.871 1 98.5 79 VAL A N 1
ATOM 567 C CA . VAL A 1 79 ? 8.25 -7.977 -5.18 1 98.5 79 VAL A CA 1
ATOM 568 C C . VAL A 1 79 ? 9.703 -8.25 -5.551 1 98.5 79 VAL A C 1
ATOM 570 O O . VAL A 1 79 ? 10.188 -7.793 -6.594 1 98.5 79 VAL A O 1
ATOM 573 N N . PRO A 1 80 ? 10.438 -9.07 -4.785 1 98.25 80 PRO A N 1
ATOM 574 C CA . PRO A 1 80 ? 11.828 -9.32 -5.156 1 98.25 80 PRO A CA 1
ATOM 575 C C . PRO A 1 80 ? 11.969 -10.008 -6.512 1 98.25 80 PRO A C 1
ATOM 577 O O . PRO A 1 80 ? 12.938 -9.773 -7.234 1 98.25 80 PRO A O 1
ATOM 580 N N . GLN A 1 81 ? 11 -10.805 -6.859 1 96.75 81 GLN A N 1
ATOM 581 C CA . GLN A 1 81 ? 11.047 -11.461 -8.164 1 96.75 81 GLN A CA 1
ATOM 582 C C . GLN A 1 81 ? 10.898 -10.445 -9.297 1 96.75 81 GLN A C 1
ATOM 584 O O . GLN A 1 81 ? 11.617 -10.508 -10.289 1 96.75 81 GLN A O 1
ATOM 589 N N . ALA A 1 82 ? 9.969 -9.547 -9.117 1 98 82 ALA A N 1
ATOM 590 C CA . ALA A 1 82 ? 9.773 -8.5 -10.117 1 98 82 ALA A CA 1
ATOM 591 C C . ALA A 1 82 ? 11.039 -7.656 -10.281 1 98 82 ALA A C 1
ATOM 593 O O . ALA A 1 82 ? 11.484 -7.395 -11.398 1 98 82 ALA A O 1
ATOM 594 N N . ILE A 1 83 ? 11.625 -7.309 -9.156 1 98.38 83 ILE A N 1
ATOM 595 C CA . ILE A 1 83 ? 12.805 -6.449 -9.141 1 98.38 83 ILE A CA 1
ATOM 596 C C . ILE A 1 83 ? 14 -7.207 -9.711 1 98.38 83 ILE A C 1
ATOM 598 O O . ILE A 1 83 ? 14.844 -6.617 -10.391 1 98.38 83 ILE A O 1
ATOM 602 N N . ALA A 1 84 ? 14.109 -8.477 -9.445 1 97 84 ALA A N 1
ATOM 603 C CA . ALA A 1 84 ? 15.203 -9.297 -9.953 1 97 84 ALA A CA 1
ATOM 604 C C . ALA A 1 84 ? 15.195 -9.352 -11.477 1 97 84 ALA A C 1
ATOM 606 O O . ALA A 1 84 ? 16.25 -9.43 -12.109 1 97 84 ALA A O 1
ATOM 607 N N . HIS A 1 85 ? 14.023 -9.352 -12.07 1 96.88 85 HIS A N 1
ATOM 608 C CA . HIS A 1 85 ? 13.938 -9.359 -13.531 1 96.88 85 HIS A CA 1
ATOM 609 C C . HIS A 1 85 ? 14.352 -8.008 -14.109 1 96.88 85 HIS A C 1
ATOM 611 O O . HIS A 1 85 ? 15.102 -7.949 -15.086 1 96.88 85 HIS A O 1
ATOM 617 N N . ASP A 1 86 ? 13.875 -7.004 -13.531 1 98.19 86 ASP A N 1
ATOM 618 C CA . ASP A 1 86 ? 14.195 -5.637 -13.938 1 98.19 86 ASP A CA 1
ATOM 619 C C . ASP A 1 86 ? 13.898 -4.648 -12.812 1 98.19 86 ASP A C 1
ATOM 621 O O . ASP A 1 86 ? 12.742 -4.398 -12.484 1 98.19 86 ASP A O 1
ATOM 625 N N . ALA A 1 87 ? 14.953 -4.09 -12.312 1 97.75 87 ALA A N 1
ATOM 626 C CA . ALA A 1 87 ? 14.805 -3.254 -11.125 1 97.75 87 ALA A CA 1
ATOM 627 C C . ALA A 1 87 ? 13.898 -2.055 -11.414 1 97.75 87 ALA A C 1
ATOM 629 O O . ALA A 1 87 ? 12.984 -1.764 -10.641 1 97.75 87 ALA A O 1
ATOM 630 N N . THR A 1 88 ? 14.141 -1.376 -12.531 1 97.56 88 THR A N 1
ATOM 631 C CA . THR A 1 88 ? 13.406 -0.158 -12.852 1 97.56 88 THR A CA 1
ATOM 632 C C . THR A 1 88 ? 11.969 -0.482 -13.25 1 97.56 88 THR A C 1
ATOM 634 O O . THR A 1 88 ? 11.023 0.018 -12.641 1 97.56 88 THR A O 1
ATOM 637 N N . PHE A 1 89 ? 11.812 -1.361 -14.109 1 98.19 89 PHE A N 1
ATOM 638 C CA . PHE A 1 89 ? 10.484 -1.622 -14.648 1 98.19 89 PHE A CA 1
ATOM 639 C C . PHE A 1 89 ? 9.695 -2.549 -13.734 1 98.19 89 PHE A C 1
ATOM 641 O O . PHE A 1 89 ? 8.461 -2.57 -13.773 1 98.19 89 PHE A O 1
ATOM 648 N N . GLY A 1 90 ? 10.422 -3.365 -12.938 1 98.62 90 GLY A N 1
ATOM 649 C CA . GLY A 1 90 ? 9.727 -4.02 -11.836 1 98.62 90 GLY A CA 1
ATOM 650 C C . GLY A 1 90 ? 9.078 -3.045 -10.875 1 98.62 90 GLY A C 1
ATOM 651 O O . GLY A 1 90 ? 7.93 -3.24 -10.469 1 98.62 90 GLY A O 1
ATOM 652 N N . GLY A 1 91 ? 9.859 -1.995 -10.57 1 98.62 91 GLY A N 1
ATOM 653 C CA . GLY A 1 91 ? 9.32 -0.94 -9.727 1 98.62 91 GLY A CA 1
ATOM 654 C C . GLY A 1 91 ? 8.133 -0.231 -10.344 1 98.62 91 GLY A C 1
ATOM 655 O O . GLY A 1 91 ? 7.125 0.005 -9.672 1 98.62 91 GLY A O 1
ATOM 656 N N . PHE A 1 92 ? 8.219 0.094 -11.609 1 98.69 92 PHE A N 1
ATOM 657 C CA . PHE A 1 92 ? 7.094 0.718 -12.297 1 98.69 92 PHE A CA 1
ATOM 658 C C . PHE A 1 92 ? 5.898 -0.226 -12.352 1 98.69 92 PHE A C 1
ATOM 660 O O . PHE A 1 92 ? 4.75 0.216 -12.297 1 98.69 92 PHE A O 1
ATOM 667 N N . GLY A 1 93 ? 6.188 -1.535 -12.469 1 98.69 93 GLY A N 1
ATOM 668 C CA . GLY A 1 93 ? 5.121 -2.52 -12.398 1 98.69 93 GLY A CA 1
ATOM 669 C C . GLY A 1 93 ? 4.379 -2.498 -11.07 1 98.69 93 GLY A C 1
ATOM 670 O O . GLY A 1 93 ? 3.146 -2.506 -11.047 1 98.69 93 GLY A O 1
ATOM 671 N N . VAL A 1 94 ? 5.141 -2.455 -9.984 1 98.69 94 VAL A N 1
ATOM 672 C CA . VAL A 1 94 ? 4.547 -2.396 -8.656 1 98.69 94 VAL A CA 1
ATOM 673 C C . VAL A 1 94 ? 3.67 -1.151 -8.539 1 98.69 94 VAL A C 1
ATOM 675 O O . VAL A 1 94 ? 2.525 -1.23 -8.078 1 98.69 94 VAL A O 1
ATOM 678 N N . ALA A 1 95 ? 4.195 -0.045 -8.992 1 98.56 95 ALA A N 1
ATOM 679 C CA . ALA A 1 95 ? 3.453 1.213 -8.945 1 98.56 95 ALA A CA 1
ATOM 680 C C . ALA A 1 95 ? 2.168 1.125 -9.766 1 98.56 95 ALA A C 1
ATOM 682 O O . ALA A 1 95 ? 1.103 1.543 -9.312 1 98.56 95 ALA A O 1
ATOM 683 N N . LEU A 1 96 ? 2.275 0.613 -10.938 1 98.19 96 LEU A N 1
ATOM 684 C CA . LEU A 1 96 ? 1.122 0.464 -11.82 1 98.19 96 LEU A CA 1
ATOM 685 C C . LEU A 1 96 ? 0.045 -0.394 -11.164 1 98.19 96 LEU A C 1
ATOM 687 O O . LEU A 1 96 ? -1.14 -0.056 -11.219 1 98.19 96 LEU A O 1
ATOM 691 N N . GLY A 1 97 ? 0.483 -1.489 -10.594 1 97.62 97 GLY A N 1
ATOM 692 C CA . GLY A 1 97 ? -0.459 -2.348 -9.891 1 97.62 97 GLY A CA 1
ATOM 693 C C . GLY A 1 97 ? -1.174 -1.647 -8.758 1 97.62 97 GLY A C 1
ATOM 694 O O . GLY A 1 97 ? -2.391 -1.772 -8.609 1 97.62 97 GLY A O 1
ATOM 695 N N . LEU A 1 98 ? -0.445 -0.914 -7.984 1 96.62 98 LEU A N 1
ATOM 696 C CA . LEU A 1 98 ? -1.022 -0.179 -6.863 1 96.62 98 LEU A CA 1
ATOM 697 C C . LEU A 1 98 ? -1.999 0.883 -7.355 1 96.62 98 LEU A C 1
ATOM 699 O O . LEU A 1 98 ? -3.102 1.015 -6.82 1 96.62 98 LEU A O 1
ATOM 703 N N . LEU A 1 99 ? -1.644 1.63 -8.383 1 95.56 99 LEU A N 1
ATOM 704 C CA . LEU A 1 99 ? -2.457 2.734 -8.875 1 95.56 99 LEU A CA 1
ATOM 705 C C . LEU A 1 99 ? -3.711 2.217 -9.57 1 95.56 99 LEU A C 1
ATOM 707 O O . LEU A 1 99 ? -4.793 2.787 -9.414 1 95.56 99 LEU A O 1
ATOM 711 N N . ILE A 1 100 ? -3.588 1.136 -10.289 1 94.62 100 ILE A N 1
ATOM 712 C CA . ILE A 1 100 ? -4.746 0.539 -10.945 1 94.62 100 ILE A CA 1
ATOM 713 C C . ILE A 1 100 ? -5.664 -0.093 -9.898 1 94.62 100 ILE A C 1
ATOM 715 O O . ILE A 1 100 ? -6.887 -0.057 -10.039 1 94.62 100 ILE A O 1
ATOM 719 N N . GLY A 1 101 ? -4.992 -0.729 -8.93 1 92.44 101 GLY A N 1
ATOM 720 C CA . GLY A 1 101 ? -5.801 -1.22 -7.82 1 92.44 101 GLY A CA 1
ATOM 721 C C . GLY A 1 101 ? -6.648 -0.139 -7.176 1 92.44 101 GLY A C 1
ATOM 722 O O . GLY A 1 101 ? -7.848 -0.329 -6.961 1 92.44 101 GLY A O 1
ATOM 723 N N . PHE A 1 102 ? -6.094 0.991 -6.941 1 89.25 102 PHE A N 1
ATOM 724 C CA . PHE A 1 102 ? -6.809 2.129 -6.375 1 89.25 102 PHE A CA 1
ATOM 725 C C . PHE A 1 102 ? -7.902 2.605 -7.32 1 89.25 102 PHE A C 1
ATOM 727 O O . PHE A 1 102 ? -9.031 2.852 -6.895 1 89.25 102 PHE A O 1
ATOM 734 N N . ALA A 1 103 ? -7.578 2.73 -8.539 1 88.81 103 ALA A N 1
ATOM 735 C CA . ALA A 1 103 ? -8.531 3.215 -9.531 1 88.81 103 ALA A CA 1
ATOM 736 C C . ALA A 1 103 ? -9.734 2.289 -9.633 1 88.81 103 ALA A C 1
ATOM 738 O O . ALA A 1 103 ? -10.883 2.752 -9.68 1 88.81 103 ALA A O 1
ATOM 739 N N . SER A 1 104 ? -9.492 1.049 -9.648 1 85.62 104 SER A N 1
ATOM 740 C CA . SER A 1 104 ? -10.562 0.062 -9.773 1 85.62 104 SER A CA 1
ATOM 741 C C . SER A 1 104 ? -11.469 0.079 -8.547 1 85.62 104 SER A C 1
ATOM 743 O O . SER A 1 104 ? -12.688 -0.047 -8.672 1 85.62 104 SER A O 1
ATOM 745 N N . HIS A 1 105 ? -10.891 0.255 -7.445 1 77.06 105 HIS A N 1
ATOM 746 C CA . HIS A 1 105 ? -11.648 0.313 -6.199 1 77.06 105 HIS A CA 1
ATOM 747 C C . HIS A 1 105 ? -12.508 1.571 -6.137 1 77.06 105 HIS A C 1
ATOM 749 O O . HIS A 1 105 ? -13.672 1.514 -5.734 1 77.06 105 HIS A O 1
ATOM 755 N N . THR A 1 106 ? -11.938 2.6 -6.547 1 72.44 106 THR A N 1
ATOM 756 C CA . THR A 1 106 ? -12.602 3.896 -6.445 1 72.44 106 THR A CA 1
ATOM 757 C C . THR A 1 106 ? -13.711 4.016 -7.484 1 72.44 106 THR A C 1
ATOM 759 O O . THR A 1 106 ? -14.805 4.508 -7.176 1 72.44 106 THR A O 1
ATOM 762 N N . VAL A 1 107 ? -13.414 3.465 -8.633 1 69.25 107 VAL A N 1
ATOM 763 C CA . VAL A 1 107 ? -14.391 3.586 -9.703 1 69.25 107 VAL A CA 1
ATOM 764 C C . VAL A 1 107 ? -15.445 2.484 -9.57 1 69.25 107 VAL A C 1
ATOM 766 O O . VAL A 1 107 ? -16.609 2.676 -9.938 1 69.25 107 VAL A O 1
ATOM 769 N N . GLY A 1 108 ? -15.031 1.323 -9.109 1 61.53 108 GLY A N 1
ATOM 770 C CA . GLY A 1 108 ? -15.961 0.224 -8.93 1 61.53 108 GLY A CA 1
ATOM 771 C C . GLY A 1 108 ? -17.109 0.561 -7.988 1 61.53 108 GLY A C 1
ATOM 772 O O . GLY A 1 108 ? -18.219 0.049 -8.141 1 61.53 108 GLY A O 1
ATOM 773 N N . HIS A 1 109 ? -16.844 1.326 -6.988 1 54.78 109 HIS A N 1
ATOM 774 C CA . HIS A 1 109 ? -17.938 1.812 -6.148 1 54.78 109 HIS A CA 1
ATOM 775 C C . HIS A 1 109 ? -19.047 2.443 -6.992 1 54.78 109 HIS A C 1
ATOM 777 O O . HIS A 1 109 ? -20.219 2.348 -6.652 1 54.78 109 HIS A O 1
ATOM 783 N N . ARG A 1 110 ? -18.703 2.855 -8.07 1 49.12 110 ARG A N 1
ATOM 784 C CA . ARG A 1 110 ? -19.688 3.418 -8.984 1 49.12 110 ARG A CA 1
ATOM 785 C C . ARG A 1 110 ? -20.547 2.322 -9.609 1 49.12 110 ARG A C 1
ATOM 787 O O . ARG A 1 110 ? -21.75 2.486 -9.766 1 49.12 110 ARG A O 1
ATOM 794 N N . LEU A 1 111 ? -19.859 1.215 -9.922 1 46.03 111 LEU A N 1
ATOM 795 C CA . LEU A 1 111 ? -20.594 0.172 -10.641 1 46.03 111 LEU A CA 1
ATOM 796 C C . LEU A 1 111 ? -21.516 -0.59 -9.695 1 46.03 111 LEU A C 1
ATOM 798 O O . LEU A 1 111 ? -22.391 -1.333 -10.141 1 46.03 111 LEU A O 1
ATOM 802 N N . ALA A 1 112 ? -21.156 -0.536 -8.461 1 47.62 112 ALA A N 1
ATOM 803 C CA . ALA A 1 112 ? -22.031 -1.197 -7.496 1 47.62 112 ALA A CA 1
ATOM 804 C C . ALA A 1 112 ? -23.438 -0.617 -7.543 1 47.62 112 ALA A C 1
ATOM 806 O O . ALA A 1 112 ? -24.406 -1.272 -7.133 1 47.62 112 ALA A O 1
ATOM 807 N N . HIS A 1 113 ? -23.484 0.565 -8.07 1 44.34 113 HIS A N 1
ATOM 808 C CA . HIS A 1 113 ? -24.844 1.119 -8.18 1 44.34 113 HIS A CA 1
ATOM 809 C C . HIS A 1 113 ? -25.516 0.669 -9.461 1 44.34 113 HIS A C 1
ATOM 811 O O . HIS A 1 113 ? -26.656 1.052 -9.734 1 44.34 113 HIS A O 1
ATOM 817 N N . LEU A 1 114 ? -24.766 -0.142 -10.219 1 42.44 114 LEU A N 1
ATOM 818 C CA . LEU A 1 114 ? -25.469 -0.613 -11.406 1 42.44 114 LEU A CA 1
ATOM 819 C C . LEU A 1 114 ? -26.422 -1.754 -11.062 1 42.44 114 LEU A C 1
ATOM 821 O O . LEU A 1 114 ? -26.078 -2.635 -10.273 1 42.44 114 LEU A O 1
ATOM 825 N N . GLU A 1 115 ? -27.625 -1.607 -11.133 1 44.69 115 GLU A N 1
ATOM 826 C CA . GLU A 1 115 ? -28.734 -2.551 -10.961 1 44.69 115 GLU A CA 1
ATOM 827 C C . GLU A 1 115 ? -28.516 -3.814 -11.781 1 44.69 115 GLU A C 1
ATOM 829 O O . GLU A 1 115 ? -28.75 -3.818 -12.992 1 44.69 115 GLU A O 1
ATOM 834 N N . VAL A 1 116 ? -27.656 -4.598 -11.406 1 47.75 116 VAL A N 1
ATOM 835 C CA . VAL A 1 116 ? -27.594 -5.84 -12.164 1 47.75 116 VAL A CA 1
ATOM 836 C C . VAL A 1 116 ? -28.547 -6.867 -11.562 1 47.75 116 VAL A C 1
ATOM 838 O O . VAL A 1 116 ? -28.781 -6.867 -10.352 1 47.75 116 VAL A O 1
ATOM 841 N N . PRO A 1 117 ? -29.203 -7.625 -12.555 1 48.88 117 PRO A N 1
ATOM 842 C CA . PRO A 1 117 ? -30.188 -8.633 -12.141 1 48.88 117 PRO A CA 1
ATOM 843 C C . PRO A 1 117 ? -29.578 -9.703 -11.227 1 48.88 117 PRO A C 1
ATOM 845 O O . PRO A 1 117 ? -30.312 -10.461 -10.586 1 48.88 117 PRO A O 1
ATOM 848 N N . PHE A 1 118 ? -28.312 -9.906 -11.328 1 55.34 118 PHE A N 1
ATOM 849 C CA . PHE A 1 118 ? -27.672 -10.898 -10.469 1 55.34 118 PHE A CA 1
ATOM 850 C C . PHE A 1 118 ? -27.266 -10.281 -9.141 1 55.34 118 PHE A C 1
ATOM 852 O O . PHE A 1 118 ? -27.203 -9.055 -9.008 1 55.34 118 PHE A O 1
ATOM 859 N N . ASP A 1 119 ? -27.312 -11.18 -8.234 1 70.19 119 ASP A N 1
ATOM 860 C CA . ASP A 1 119 ? -26.906 -10.688 -6.922 1 70.19 119 ASP A CA 1
ATOM 861 C C . ASP A 1 119 ? -25.562 -9.969 -6.984 1 70.19 119 ASP A C 1
ATOM 863 O O . ASP A 1 119 ? -24.578 -10.539 -7.441 1 70.19 119 ASP A O 1
ATOM 867 N N . ARG A 1 120 ? -25.625 -8.859 -6.863 1 78.19 120 ARG A N 1
ATOM 868 C CA . ARG A 1 120 ? -24.469 -7.969 -6.949 1 78.19 120 ARG A CA 1
ATOM 869 C C . ARG A 1 120 ? -23.297 -8.516 -6.145 1 78.19 120 ARG A C 1
ATOM 871 O O . ARG A 1 120 ? -22.156 -8.453 -6.59 1 78.19 120 ARG A O 1
ATOM 878 N N . THR A 1 121 ? -23.609 -9.195 -5.137 1 81.44 121 THR A N 1
ATOM 879 C CA . THR A 1 121 ? -22.578 -9.727 -4.262 1 81.44 121 THR A CA 1
ATOM 880 C C . THR A 1 121 ? -21.828 -10.875 -4.941 1 81.44 121 THR A C 1
ATOM 882 O O . THR A 1 121 ? -20.594 -10.875 -4.984 1 81.44 121 THR A O 1
ATOM 885 N N . ALA A 1 122 ? -22.594 -11.719 -5.52 1 86.62 122 ALA A N 1
ATOM 886 C CA . ALA A 1 122 ? -21.984 -12.883 -6.156 1 86.62 122 ALA A CA 1
ATOM 887 C C . ALA A 1 122 ? -21.234 -12.492 -7.422 1 86.62 122 ALA A C 1
ATOM 889 O O . ALA A 1 122 ? -20.172 -13.039 -7.707 1 86.62 122 ALA A O 1
ATOM 890 N N . THR A 1 123 ? -21.766 -11.594 -8.141 1 88.12 123 THR A N 1
ATOM 891 C CA . THR A 1 123 ? -21.141 -11.164 -9.383 1 88.12 123 THR A CA 1
ATOM 892 C C . THR A 1 123 ? -19.812 -10.453 -9.117 1 88.12 123 THR A C 1
ATOM 894 O O . THR A 1 123 ? -18.812 -10.734 -9.766 1 88.12 123 THR A O 1
ATOM 897 N N . GLU A 1 124 ? -19.812 -9.578 -8.172 1 86.44 124 GLU A N 1
ATOM 898 C CA . GLU A 1 124 ? -18.594 -8.852 -7.82 1 86.44 124 GLU A CA 1
ATOM 899 C C . GLU A 1 124 ? -17.516 -9.789 -7.27 1 86.44 124 GLU A C 1
ATOM 901 O O . GLU A 1 124 ? -16.344 -9.68 -7.625 1 86.44 124 GLU A O 1
ATOM 906 N N . LEU A 1 125 ? -18 -10.656 -6.504 1 90.94 125 LEU A N 1
ATOM 907 C CA . LEU A 1 125 ? -17.062 -11.609 -5.906 1 90.94 125 LEU A CA 1
ATOM 908 C C . LEU A 1 125 ? -16.5 -12.555 -6.965 1 90.94 125 LEU A C 1
ATOM 910 O O . LEU A 1 125 ? -15.344 -12.961 -6.879 1 90.94 125 LEU A O 1
ATOM 914 N N . THR A 1 126 ? -17.328 -12.875 -7.926 1 93.44 126 THR A N 1
ATOM 915 C CA . THR A 1 126 ? -16.859 -13.727 -9.016 1 93.44 126 THR A CA 1
ATOM 916 C C . THR A 1 126 ? -15.805 -13.008 -9.852 1 93.44 126 THR A C 1
ATOM 918 O O . THR A 1 126 ? -14.758 -13.57 -10.164 1 93.44 126 THR A O 1
ATOM 921 N N . ALA A 1 127 ? -16.078 -11.82 -10.203 1 91.25 127 ALA A N 1
ATOM 922 C CA . ALA A 1 127 ? -15.109 -11.039 -10.961 1 91.25 127 ALA A CA 1
ATOM 923 C C . ALA A 1 127 ? -13.797 -10.922 -10.203 1 91.25 127 ALA A C 1
ATOM 925 O O . ALA A 1 127 ? -12.719 -11.086 -10.789 1 91.25 127 ALA A O 1
ATOM 926 N N . HIS A 1 128 ? -13.898 -10.656 -8.969 1 90.62 128 HIS A N 1
ATOM 927 C CA . HIS A 1 128 ? -12.727 -10.562 -8.109 1 90.62 128 HIS A CA 1
ATOM 928 C C . HIS A 1 128 ? -11.969 -11.891 -8.055 1 90.62 128 HIS A C 1
ATOM 930 O O . HIS A 1 128 ? -10.742 -11.914 -8.164 1 90.62 128 HIS A O 1
ATOM 936 N N . ALA A 1 129 ? -12.719 -12.93 -7.938 1 95.44 129 ALA A N 1
ATOM 937 C CA . ALA A 1 129 ? -12.133 -14.266 -7.875 1 95.44 129 ALA A CA 1
ATOM 938 C C . ALA A 1 129 ? -11.414 -14.609 -9.18 1 95.44 129 ALA A C 1
ATOM 940 O O . ALA A 1 129 ? -10.32 -15.164 -9.164 1 95.44 129 ALA A O 1
ATOM 941 N N . LEU A 1 130 ? -12.039 -14.281 -10.25 1 96.19 130 LEU A N 1
ATOM 942 C CA . LEU A 1 130 ? -11.43 -14.539 -11.555 1 96.19 130 LEU A CA 1
ATOM 943 C C . LEU A 1 130 ? -10.156 -13.719 -11.734 1 96.19 130 LEU A C 1
ATOM 945 O O . LEU A 1 130 ? -9.164 -14.211 -12.273 1 96.19 130 LEU A O 1
ATOM 949 N N . SER A 1 131 ? -10.164 -12.516 -11.242 1 93.88 131 SER A N 1
ATOM 950 C CA . SER A 1 131 ? -8.992 -11.648 -11.328 1 93.88 131 SER A CA 1
ATOM 951 C C . SER A 1 131 ? -7.84 -12.195 -10.484 1 93.88 131 SER A C 1
ATOM 953 O O . SER A 1 131 ? -6.695 -12.242 -10.945 1 93.88 131 SER A O 1
ATOM 955 N N . ALA A 1 132 ? -8.195 -12.602 -9.312 1 95.44 132 ALA A N 1
ATOM 956 C CA . ALA A 1 132 ? -7.18 -13.211 -8.453 1 95.44 132 ALA A CA 1
ATOM 957 C C . ALA A 1 132 ? -6.598 -14.469 -9.094 1 95.44 132 ALA A C 1
ATOM 959 O O . ALA A 1 132 ? -5.383 -14.672 -9.086 1 95.44 132 ALA A O 1
ATOM 960 N N . GLY A 1 133 ? -7.484 -15.297 -9.648 1 98 133 GLY A N 1
ATOM 961 C CA . GLY A 1 133 ? -7.031 -16.5 -10.328 1 98 133 GLY A CA 1
ATOM 962 C C . GLY A 1 133 ? -6.121 -16.219 -11.508 1 98 133 GLY A C 1
ATOM 963 O O . GLY A 1 133 ? -5.145 -16.938 -11.727 1 98 133 GLY A O 1
ATOM 964 N N . LEU A 1 134 ? -6.449 -15.203 -12.242 1 97.31 134 LEU A N 1
ATOM 965 C CA . LEU A 1 134 ? -5.633 -14.82 -13.383 1 97.31 134 LEU A CA 1
ATOM 966 C C . LEU A 1 134 ? -4.211 -14.484 -12.953 1 97.31 134 LEU A C 1
ATOM 968 O O . LEU A 1 134 ? -3.244 -14.984 -13.531 1 97.31 134 LEU A O 1
ATOM 972 N N . ILE A 1 135 ? -4.094 -13.727 -11.938 1 96.56 135 ILE A N 1
ATOM 973 C CA . ILE A 1 135 ? -2.785 -13.281 -11.461 1 96.56 135 ILE A CA 1
ATOM 974 C C . ILE A 1 135 ? -2.023 -14.461 -10.867 1 96.56 135 ILE A C 1
ATOM 976 O O . ILE A 1 135 ? -0.849 -14.672 -11.172 1 96.56 135 ILE A O 1
ATOM 980 N N . ILE A 1 136 ? -2.701 -15.234 -10.07 1 97.5 136 ILE A N 1
ATOM 981 C CA . ILE A 1 136 ? -2.08 -16.391 -9.445 1 97.5 136 ILE A CA 1
ATOM 982 C C . ILE A 1 136 ? -1.591 -17.359 -10.516 1 97.5 136 ILE A C 1
ATOM 984 O O . ILE A 1 136 ? -0.468 -17.859 -10.438 1 97.5 136 ILE A O 1
ATOM 988 N N . GLY A 1 137 ? -2.414 -17.594 -11.516 1 98.12 137 GLY A N 1
ATOM 989 C CA . GLY A 1 137 ? -2.053 -18.516 -12.594 1 98.12 137 GLY A CA 1
ATOM 990 C C . GLY A 1 137 ? -0.837 -18.047 -13.383 1 98.12 137 GLY A C 1
ATOM 991 O O . GLY A 1 137 ? 0.068 -18.844 -13.648 1 98.12 137 GLY A O 1
ATOM 992 N N . VAL A 1 138 ? -0.808 -16.812 -13.719 1 97.5 138 VAL A N 1
ATOM 993 C CA . VAL A 1 138 ? 0.311 -16.266 -14.484 1 97.5 138 VAL A CA 1
ATOM 994 C C . VAL A 1 138 ? 1.589 -16.344 -13.648 1 97.5 138 VAL A C 1
ATOM 996 O O . VAL A 1 138 ? 2.646 -16.719 -14.156 1 97.5 138 VAL A O 1
ATOM 999 N N . VAL A 1 139 ? 1.503 -15.984 -12.383 1 96.69 139 VAL A N 1
ATOM 1000 C CA . VAL A 1 139 ? 2.666 -15.977 -11.5 1 96.69 139 VAL A CA 1
ATOM 1001 C C . VAL A 1 139 ? 3.211 -17.391 -11.352 1 96.69 139 VAL A C 1
ATOM 1003 O O . VAL A 1 139 ? 4.391 -17.641 -11.609 1 96.69 139 VAL A O 1
ATOM 1006 N N . TYR A 1 140 ? 2.389 -18.344 -11.086 1 96.88 140 TYR A N 1
ATOM 1007 C CA . TYR A 1 140 ? 2.857 -19.703 -10.797 1 96.88 140 TYR A CA 1
ATOM 1008 C C . TYR A 1 140 ? 3.166 -20.453 -12.078 1 96.88 140 TYR A C 1
ATOM 1010 O O . TYR A 1 140 ? 3.98 -21.375 -12.078 1 96.88 140 TYR A O 1
ATOM 1018 N N . GLY A 1 141 ? 2.533 -20.125 -13.164 1 96.38 141 GLY A N 1
ATOM 1019 C CA . GLY A 1 141 ? 2.867 -20.719 -14.445 1 96.38 141 GLY A CA 1
ATOM 1020 C C . GLY A 1 141 ? 4.23 -20.297 -14.961 1 96.38 141 GLY A C 1
ATOM 1021 O O . GLY A 1 141 ? 4.859 -21.016 -15.734 1 96.38 141 GLY A O 1
ATOM 1022 N N . ASN A 1 142 ? 4.684 -19.125 -14.5 1 96.44 142 ASN A N 1
ATOM 1023 C CA . ASN A 1 142 ? 5.926 -18.578 -15.031 1 96.44 142 ASN A CA 1
ATOM 1024 C C . ASN A 1 142 ? 7.027 -18.578 -13.977 1 96.44 142 ASN A C 1
ATOM 1026 O O . ASN A 1 142 ? 8.164 -18.188 -14.266 1 96.44 142 ASN A O 1
ATOM 1030 N N . MET A 1 143 ? 6.707 -19 -12.797 1 93.56 143 MET A N 1
ATOM 1031 C CA . MET A 1 143 ? 7.684 -19.156 -11.719 1 93.56 143 MET A CA 1
ATOM 1032 C C . MET A 1 143 ? 7.504 -20.5 -11.016 1 93.56 143 MET A C 1
ATOM 1034 O O . MET A 1 143 ? 7.125 -20.547 -9.844 1 93.56 143 MET A O 1
ATOM 1038 N N . PRO A 1 144 ? 7.895 -21.562 -11.664 1 89.56 144 PRO A N 1
ATOM 1039 C CA . PRO A 1 144 ? 7.652 -22.891 -11.133 1 89.56 144 PRO A CA 1
ATOM 1040 C C . PRO A 1 144 ? 8.367 -23.141 -9.805 1 89.56 144 PRO A C 1
ATOM 1042 O O . PRO A 1 144 ? 7.926 -23.969 -9.008 1 89.56 144 PRO A O 1
ATOM 1045 N N . ASP A 1 145 ? 9.43 -22.391 -9.461 1 91.19 145 ASP A N 1
ATOM 1046 C CA . ASP A 1 145 ? 10.211 -22.625 -8.25 1 91.19 145 ASP A CA 1
ATOM 1047 C C . ASP A 1 145 ? 9.641 -21.844 -7.07 1 91.19 145 ASP A C 1
ATOM 1049 O O . ASP A 1 145 ? 10.078 -22.016 -5.934 1 91.19 145 ASP A O 1
ATOM 1053 N N . LEU A 1 146 ? 8.672 -21.016 -7.355 1 92.94 146 LEU A N 1
ATOM 1054 C CA . LEU A 1 146 ? 8.047 -20.25 -6.285 1 92.94 146 LEU A CA 1
ATOM 1055 C C . LEU A 1 146 ? 7.293 -21.156 -5.332 1 92.94 146 LEU A C 1
ATOM 1057 O O . LEU A 1 146 ? 6.508 -22.016 -5.766 1 92.94 146 LEU A O 1
ATOM 1061 N N . GLY A 1 147 ? 7.535 -21.094 -4.035 1 94.12 147 GLY A N 1
ATOM 1062 C CA . GLY A 1 147 ? 6.875 -21.906 -3.031 1 94.12 147 GLY A CA 1
ATOM 1063 C C . GLY A 1 147 ? 5.398 -21.594 -2.879 1 94.12 147 GLY A C 1
ATOM 1064 O O . GLY A 1 147 ? 4.906 -20.609 -3.443 1 94.12 147 GLY A O 1
ATOM 1065 N N . PRO A 1 148 ? 4.688 -22.359 -2.098 1 96.12 148 PRO A N 1
ATOM 1066 C CA . PRO A 1 148 ? 3.236 -22.203 -1.986 1 96.12 148 PRO A CA 1
ATOM 1067 C C . PRO A 1 148 ? 2.832 -21.109 -1.003 1 96.12 148 PRO A C 1
ATOM 1069 O O . PRO A 1 148 ? 1.661 -20.719 -0.945 1 96.12 148 PRO A O 1
ATOM 1072 N N . ILE A 1 149 ? 3.777 -20.562 -0.206 1 96.5 149 ILE A N 1
ATOM 1073 C CA . ILE A 1 149 ? 3.445 -19.625 0.868 1 96.5 149 ILE A CA 1
ATOM 1074 C C . ILE A 1 149 ? 2.756 -18.391 0.288 1 96.5 149 ILE A C 1
ATOM 1076 O O . ILE A 1 149 ? 1.744 -17.938 0.821 1 96.5 149 ILE A O 1
ATOM 1080 N N . LEU A 1 150 ? 3.281 -17.859 -0.806 1 95.69 150 LEU A N 1
ATOM 1081 C CA . LEU A 1 150 ? 2.676 -16.688 -1.437 1 95.69 150 LEU A CA 1
ATOM 1082 C C . LEU A 1 150 ? 1.229 -16.969 -1.827 1 95.69 150 LEU A C 1
ATOM 1084 O O . LEU A 1 150 ? 0.322 -16.234 -1.448 1 95.69 150 LEU A O 1
ATOM 1088 N N . GLY A 1 151 ? 1.047 -18.031 -2.588 1 96.94 151 GLY A N 1
ATOM 1089 C CA . GLY A 1 151 ? -0.288 -18.375 -3.059 1 96.94 151 GLY A CA 1
ATOM 1090 C C . GLY A 1 151 ? -1.273 -18.625 -1.931 1 96.94 151 GLY A C 1
ATOM 1091 O O . GLY A 1 151 ? -2.408 -18.141 -1.979 1 96.94 151 GLY A O 1
ATOM 1092 N N . LEU A 1 152 ? -0.854 -19.328 -0.943 1 97.38 152 LEU A N 1
ATOM 1093 C CA . LEU A 1 152 ? -1.723 -19.625 0.19 1 97.38 152 LEU A CA 1
ATOM 1094 C C . LEU A 1 152 ? -2.07 -18.359 0.961 1 97.38 152 LEU A C 1
ATOM 1096 O O . LEU A 1 152 ? -3.207 -18.203 1.41 1 97.38 152 LEU A O 1
ATOM 1100 N N . ALA A 1 153 ? -1.063 -17.516 1.128 1 96.31 153 ALA A N 1
ATOM 1101 C CA . ALA A 1 153 ? -1.318 -16.234 1.794 1 96.31 153 ALA A CA 1
ATOM 1102 C C . ALA A 1 153 ? -2.318 -15.391 1.006 1 96.31 153 ALA A C 1
ATOM 1104 O O . ALA A 1 153 ? -3.219 -14.781 1.586 1 96.31 153 ALA A O 1
ATOM 1105 N N . ILE A 1 154 ? -2.205 -15.375 -0.279 1 95 154 ILE A N 1
ATOM 1106 C CA . ILE A 1 154 ? -3.055 -14.562 -1.146 1 95 154 ILE A CA 1
ATOM 1107 C C . ILE A 1 154 ? -4.496 -15.062 -1.068 1 95 154 ILE A C 1
ATOM 1109 O O . ILE A 1 154 ? -5.43 -14.273 -0.934 1 95 154 ILE A O 1
ATOM 1113 N N . VAL A 1 155 ? -4.734 -16.375 -1.085 1 96.44 155 VAL A N 1
ATOM 1114 C CA . VAL A 1 155 ? -6.102 -16.875 -1.175 1 96.44 155 VAL A CA 1
ATOM 1115 C C . VAL A 1 155 ? -6.703 -17 0.223 1 96.44 155 VAL A C 1
ATOM 1117 O O . VAL A 1 155 ? -7.875 -17.359 0.374 1 96.44 155 VAL A O 1
ATOM 1120 N N . SER A 1 156 ? -5.988 -16.656 1.25 1 94.44 156 SER A N 1
ATOM 1121 C CA . SER A 1 156 ? -6.477 -16.781 2.621 1 94.44 156 SER A CA 1
ATOM 1122 C C . SER A 1 156 ? -7.688 -15.883 2.855 1 94.44 156 SER A C 1
ATOM 1124 O O . SER A 1 156 ? -8.539 -16.188 3.691 1 94.44 156 SER A O 1
ATOM 1126 N N . HIS A 1 157 ? -7.793 -14.805 2.119 1 92.94 157 HIS A N 1
ATOM 1127 C CA . HIS A 1 157 ? -8.898 -13.875 2.328 1 92.94 157 HIS A CA 1
ATOM 1128 C C . HIS A 1 157 ? -10.203 -14.445 1.783 1 92.94 157 HIS A C 1
ATOM 1130 O O . HIS A 1 157 ? -11.281 -13.898 2.053 1 92.94 157 HIS A O 1
ATOM 1136 N N . LYS A 1 158 ? -10.117 -15.562 1.044 1 95.12 158 LYS A N 1
ATOM 1137 C CA . LYS A 1 158 ? -11.32 -16.141 0.458 1 95.12 158 LYS A CA 1
ATOM 1138 C C . LYS A 1 158 ? -12.234 -16.719 1.537 1 95.12 158 LYS A C 1
ATOM 1140 O O . LYS A 1 158 ? -13.453 -16.797 1.352 1 95.12 158 LYS A O 1
ATOM 1145 N N . GLY A 1 159 ? -11.68 -17.109 2.684 1 93.62 159 GLY A N 1
ATOM 1146 C CA . GLY A 1 159 ? -12.508 -17.562 3.797 1 93.62 159 GLY A CA 1
ATOM 1147 C C . GLY A 1 159 ? -13.438 -16.484 4.312 1 93.62 159 GLY A C 1
ATOM 1148 O O . GLY A 1 159 ? -14.656 -16.594 4.16 1 93.62 159 GLY A O 1
ATOM 1149 N N . PRO A 1 160 ? -12.812 -15.438 4.809 1 90.06 160 PRO A N 1
ATOM 1150 C CA . PRO A 1 160 ? -13.68 -14.367 5.305 1 90.06 160 PRO A CA 1
ATOM 1151 C C . PRO A 1 160 ? -14.562 -13.766 4.219 1 90.06 160 PRO A C 1
ATOM 1153 O O . PRO A 1 160 ? -15.703 -13.375 4.488 1 90.06 160 PRO A O 1
ATOM 1156 N N . ALA A 1 161 ? -14.125 -13.664 3.012 1 90.12 161 ALA A N 1
ATOM 1157 C CA . ALA A 1 161 ? -14.945 -13.156 1.913 1 90.12 161 ALA A CA 1
ATOM 1158 C C . ALA A 1 161 ? -16.172 -14.031 1.685 1 90.12 161 ALA A C 1
ATOM 1160 O O . ALA A 1 161 ? -17.281 -13.531 1.497 1 90.12 161 ALA A O 1
ATOM 1161 N N . GLY A 1 162 ? -15.938 -15.344 1.733 1 91.94 162 GLY A N 1
ATOM 1162 C CA . GLY A 1 162 ? -17.047 -16.266 1.587 1 91.94 162 GLY A CA 1
ATOM 1163 C C . GLY A 1 162 ? -18.047 -16.172 2.717 1 91.94 162 GLY A C 1
ATOM 1164 O O . GLY A 1 162 ? -19.266 -16.188 2.48 1 91.94 162 GLY A O 1
ATOM 1165 N N . TYR A 1 163 ? -17.531 -16.062 3.846 1 89.62 163 TYR A N 1
ATOM 1166 C CA . TYR A 1 163 ? -18.391 -15.945 5.02 1 89.62 163 TYR A CA 1
ATOM 1167 C C . TYR A 1 163 ? -19.25 -14.688 4.938 1 89.62 163 TYR A C 1
ATOM 1169 O O . TYR A 1 163 ? -20.469 -14.75 5.121 1 89.62 163 TYR A O 1
ATOM 1177 N N . ALA A 1 164 ? -18.656 -13.602 4.66 1 86.56 164 ALA A N 1
ATOM 1178 C CA . ALA A 1 164 ? -19.359 -12.328 4.574 1 86.56 164 ALA A CA 1
ATOM 1179 C C . ALA A 1 164 ? -20.422 -12.359 3.469 1 86.56 164 ALA A C 1
ATOM 1181 O O . ALA A 1 164 ? -21.547 -11.891 3.658 1 86.56 164 ALA A O 1
ATOM 1182 N N . ALA A 1 165 ? -20.047 -12.867 2.404 1 89.25 165 ALA A N 1
ATOM 1183 C CA . ALA A 1 165 ? -20.969 -12.938 1.271 1 89.25 165 ALA A CA 1
ATOM 1184 C C . ALA A 1 165 ? -22.141 -13.859 1.57 1 89.25 165 ALA A C 1
ATOM 1186 O O . ALA A 1 165 ? -23.281 -13.555 1.232 1 89.25 165 ALA A O 1
ATOM 1187 N N . ALA A 1 166 ? -21.844 -14.953 2.186 1 91.25 166 ALA A N 1
ATOM 1188 C CA . ALA A 1 166 ? -22.891 -15.891 2.537 1 91.25 166 ALA A CA 1
ATOM 1189 C C . ALA A 1 166 ? -23.891 -15.266 3.51 1 91.25 166 ALA A C 1
ATOM 1191 O O . ALA A 1 166 ? -25.109 -15.391 3.338 1 91.25 166 ALA A O 1
ATOM 1192 N N . ARG A 1 167 ? -23.344 -14.633 4.406 1 87.5 167 ARG A N 1
ATOM 1193 C CA . ARG A 1 167 ? -24.203 -13.969 5.379 1 87.5 167 ARG A CA 1
ATOM 1194 C C . ARG A 1 167 ? -25.094 -12.93 4.699 1 87.5 167 ARG A C 1
ATOM 1196 O O . ARG A 1 167 ? -26.281 -12.836 5 1 87.5 167 ARG A O 1
ATOM 1203 N N . ARG A 1 168 ? -24.547 -12.172 3.898 1 85.19 168 ARG A N 1
ATOM 1204 C CA . ARG A 1 168 ? -25.297 -11.148 3.188 1 85.19 168 ARG A CA 1
ATOM 1205 C C . ARG A 1 168 ? -26.422 -11.766 2.348 1 85.19 168 ARG A C 1
ATOM 1207 O O . ARG A 1 168 ? -27.547 -11.266 2.33 1 85.19 168 ARG A O 1
ATOM 1214 N N . LEU A 1 169 ? -26.094 -12.781 1.711 1 87.5 169 LEU A N 1
ATOM 1215 C CA . LEU A 1 169 ? -27.078 -13.445 0.861 1 87.5 169 LEU A CA 1
ATOM 1216 C C . LEU A 1 169 ? -28.203 -14.023 1.695 1 87.5 169 LEU A C 1
ATOM 1218 O O . LEU A 1 169 ? -29.375 -13.836 1.372 1 87.5 169 LEU A O 1
ATOM 1222 N N . VAL A 1 170 ? -27.875 -14.617 2.805 1 87.69 170 VAL A N 1
ATOM 1223 C CA . VAL A 1 170 ? -28.875 -15.234 3.67 1 87.69 170 VAL A CA 1
ATOM 1224 C C . VAL A 1 170 ? -29.766 -14.156 4.293 1 87.69 170 VAL A C 1
ATOM 1226 O O . VAL A 1 170 ? -30.984 -14.312 4.359 1 87.69 170 VAL A O 1
ATOM 1229 N N . THR A 1 171 ? -29.094 -13.125 4.699 1 84.38 171 THR A N 1
ATOM 1230 C CA . THR A 1 171 ? -29.844 -12.016 5.285 1 84.38 171 THR A CA 1
ATOM 1231 C C . THR A 1 171 ? -30.828 -11.43 4.277 1 84.38 171 THR A C 1
ATOM 1233 O O . THR A 1 171 ? -31.891 -10.93 4.656 1 84.38 171 THR A O 1
ATOM 1236 N N . ASN A 1 172 ? -30.469 -11.5 3.062 1 85.81 172 ASN A N 1
ATOM 1237 C CA . ASN A 1 172 ? -31.328 -10.984 2.004 1 85.81 172 ASN A CA 1
ATOM 1238 C C . ASN A 1 172 ? -32.188 -12.078 1.398 1 85.81 172 ASN A C 1
ATOM 1240 O O . ASN A 1 172 ? -32.688 -11.938 0.281 1 85.81 172 ASN A O 1
ATOM 1244 N N . ASP A 1 173 ? -32.219 -13.18 2.027 1 88.38 173 ASP A N 1
ATOM 1245 C CA . ASP A 1 173 ? -33.094 -14.305 1.677 1 88.38 173 ASP A CA 1
ATOM 1246 C C . ASP A 1 173 ? -32.688 -14.891 0.322 1 88.38 173 ASP A C 1
ATOM 1248 O O . ASP A 1 173 ? -33.562 -15.219 -0.493 1 88.38 173 ASP A O 1
ATOM 1252 N N . ARG A 1 174 ? -31.484 -14.844 0.1 1 88.5 174 ARG A N 1
ATOM 1253 C CA . ARG A 1 174 ? -30.953 -15.461 -1.113 1 88.5 174 ARG A CA 1
ATOM 1254 C C . ARG A 1 174 ? -30.156 -16.719 -0.788 1 88.5 174 ARG A C 1
ATOM 1256 O O . ARG A 1 174 ? -29.688 -16.891 0.342 1 88.5 174 ARG A O 1
ATOM 1263 N N . ASP A 1 175 ? -30.078 -17.594 -1.738 1 90.19 175 ASP A N 1
ATOM 1264 C CA . ASP A 1 175 ? -29.359 -18.844 -1.541 1 90.19 175 ASP A CA 1
ATOM 1265 C C . ASP A 1 175 ? -27.844 -18.641 -1.635 1 90.19 175 ASP A C 1
ATOM 1267 O O . ASP A 1 175 ? -27.328 -18.266 -2.691 1 90.19 175 ASP A O 1
ATOM 1271 N N . PRO A 1 176 ? -27.078 -18.984 -0.649 1 93 176 PRO A N 1
ATOM 1272 C CA . PRO A 1 176 ? -25.641 -18.734 -0.66 1 93 176 PRO A CA 1
ATOM 1273 C C . PRO A 1 176 ? -24.859 -19.766 -1.482 1 93 176 PRO A C 1
ATOM 1275 O O . PRO A 1 176 ? -23.656 -19.609 -1.692 1 93 176 PRO A O 1
ATOM 1278 N N . MET A 1 177 ? -25.531 -20.734 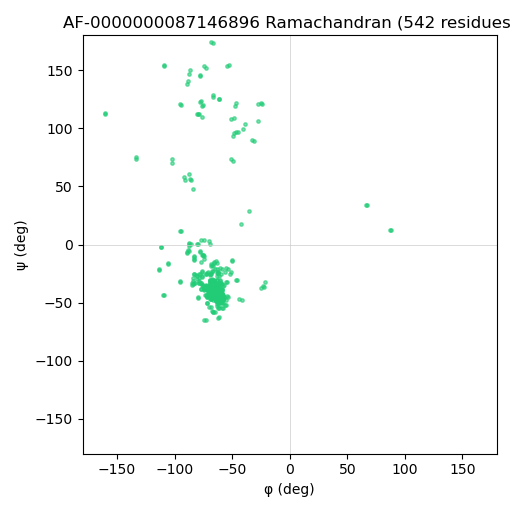-2.088 1 93.75 177 MET A N 1
ATOM 1279 C CA . MET A 1 177 ? -24.859 -21.75 -2.896 1 93.75 177 MET A CA 1
ATOM 1280 C C . MET A 1 177 ? -24.266 -21.141 -4.164 1 93.75 177 MET A C 1
ATOM 1282 O O . MET A 1 177 ? -23.391 -21.75 -4.797 1 93.75 177 MET A O 1
ATOM 1286 N N . VAL A 1 178 ? -24.719 -20 -4.5 1 93.56 178 VAL A N 1
ATOM 1287 C CA . VAL A 1 178 ? -24.203 -19.312 -5.676 1 93.56 178 VAL A CA 1
ATOM 1288 C C . VAL A 1 178 ? -22.719 -18.969 -5.469 1 93.56 178 VAL A C 1
ATOM 1290 O O . VAL A 1 178 ? -21.984 -18.766 -6.434 1 93.56 178 VAL A O 1
ATOM 1293 N N . LEU A 1 179 ? -22.219 -19.047 -4.242 1 95.38 179 LEU A N 1
ATOM 1294 C CA . LEU A 1 179 ? -20.828 -18.688 -3.914 1 95.38 179 LEU A CA 1
ATOM 1295 C C . LEU A 1 179 ? -19.875 -19.781 -4.355 1 95.38 179 LEU A C 1
ATOM 1297 O O . LEU A 1 179 ? -18.656 -19.578 -4.398 1 95.38 179 LEU A O 1
ATOM 1301 N N . LEU A 1 180 ? -20.469 -20.891 -4.766 1 97.19 180 LEU A N 1
ATOM 1302 C CA . LEU A 1 180 ? -19.625 -21.922 -5.344 1 97.19 180 LEU A CA 1
ATOM 1303 C C . LEU A 1 180 ? -19.016 -21.453 -6.664 1 97.19 180 LEU A C 1
ATOM 1305 O O . LEU A 1 180 ? -17.969 -21.938 -7.074 1 97.19 180 LEU A O 1
ATOM 1309 N N . LEU A 1 181 ? -19.641 -20.516 -7.281 1 96.25 181 LEU A N 1
ATOM 1310 C CA . LEU A 1 181 ? -19.141 -19.969 -8.539 1 96.25 181 LEU A CA 1
ATOM 1311 C C . LEU A 1 181 ? -17.844 -19.203 -8.32 1 96.25 181 LEU A C 1
ATOM 1313 O O . LEU A 1 181 ? -16.797 -19.578 -8.883 1 96.25 181 LEU A O 1
ATOM 1317 N N . PRO A 1 182 ? -17.828 -18.219 -7.484 1 96.5 182 PRO A N 1
ATOM 1318 C CA . PRO A 1 182 ? -16.547 -17.562 -7.238 1 96.5 182 PRO A CA 1
ATOM 1319 C C . PRO A 1 182 ? -15.539 -18.469 -6.543 1 96.5 182 PRO A C 1
ATOM 1321 O O . PRO A 1 182 ? -14.336 -18.344 -6.758 1 96.5 182 PRO A O 1
ATOM 1324 N N . ALA A 1 183 ? -15.992 -19.375 -5.715 1 98.12 183 ALA A N 1
ATOM 1325 C CA . ALA A 1 183 ? -15.086 -20.328 -5.07 1 98.12 183 ALA A CA 1
ATOM 1326 C C . ALA A 1 183 ? -14.312 -21.141 -6.105 1 98.12 183 ALA A C 1
ATOM 1328 O O . ALA A 1 183 ? -13.094 -21.297 -6 1 98.12 183 ALA A O 1
ATOM 1329 N N . ALA A 1 184 ? -15.039 -21.609 -7.07 1 98.44 184 ALA A N 1
ATOM 1330 C CA . ALA A 1 184 ? -14.414 -22.375 -8.141 1 98.44 184 ALA A CA 1
ATOM 1331 C C . ALA A 1 184 ? -13.672 -21.469 -9.109 1 98.44 184 ALA A C 1
ATOM 1333 O O . ALA A 1 184 ? -12.727 -21.891 -9.781 1 98.44 184 ALA A O 1
ATOM 1334 N N . GLY A 1 185 ? -14.117 -20.266 -9.211 1 98.12 185 GLY A N 1
ATOM 1335 C CA . GLY A 1 185 ? -13.609 -19.312 -10.188 1 98.12 185 GLY A CA 1
ATOM 1336 C C . GLY A 1 185 ? -12.117 -19.047 -10.031 1 98.12 185 GLY A C 1
ATOM 1337 O O . GLY A 1 185 ? -11.406 -18.922 -11.031 1 98.12 185 GLY A O 1
ATOM 1338 N N . VAL A 1 186 ? -11.617 -18.969 -8.812 1 97.94 186 VAL A N 1
ATOM 1339 C CA . VAL A 1 186 ? -10.195 -18.719 -8.562 1 97.94 186 VAL A CA 1
ATOM 1340 C C . VAL A 1 186 ? -9.367 -19.828 -9.219 1 97.94 186 VAL A C 1
ATOM 1342 O O . VAL A 1 186 ? -8.438 -19.547 -9.977 1 97.94 186 VAL A O 1
ATOM 1345 N N . GLY A 1 187 ? -9.773 -21.062 -8.93 1 98.56 187 GLY A N 1
ATOM 1346 C CA . GLY A 1 187 ? -9.016 -22.203 -9.438 1 98.56 187 GLY A CA 1
ATOM 1347 C C . GLY A 1 187 ? -9.141 -22.375 -10.945 1 98.56 187 GLY A C 1
ATOM 1348 O O . GLY A 1 187 ? -8.148 -22.656 -11.617 1 98.56 187 GLY A O 1
ATOM 1349 N N . ILE A 1 188 ? -10.344 -22.219 -11.445 1 98.5 188 ILE A N 1
ATOM 1350 C CA . ILE A 1 188 ? -10.57 -22.344 -12.883 1 98.5 188 ILE A CA 1
ATOM 1351 C C . ILE A 1 188 ? -9.664 -21.375 -13.641 1 98.5 188 ILE A C 1
ATOM 1353 O O . ILE A 1 188 ? -8.93 -21.781 -14.539 1 98.5 188 ILE A O 1
ATOM 1357 N N . MET A 1 189 ? -9.727 -20.141 -13.227 1 98.56 189 MET A N 1
ATOM 1358 C CA . MET A 1 189 ? -8.953 -19.125 -13.93 1 98.56 189 MET A CA 1
ATOM 1359 C C . MET A 1 189 ? -7.457 -19.312 -13.695 1 98.56 189 MET A C 1
ATOM 1361 O O . MET A 1 189 ? -6.652 -19.078 -14.602 1 98.56 189 MET A O 1
ATOM 1365 N N . ALA A 1 190 ? -7.07 -19.688 -12.484 1 98.56 190 ALA A N 1
ATOM 1366 C CA . ALA A 1 190 ? -5.66 -19.891 -12.18 1 98.56 190 ALA A CA 1
ATOM 1367 C C . ALA A 1 190 ? -5.059 -20.969 -13.07 1 98.56 190 ALA A C 1
ATOM 1369 O O . ALA A 1 190 ? -3.971 -20.797 -13.625 1 98.56 190 ALA A O 1
ATOM 1370 N N . ILE A 1 191 ? -5.766 -22.141 -13.219 1 98.19 191 ILE A N 1
ATOM 1371 C CA . ILE A 1 191 ? -5.273 -23.25 -14.023 1 98.19 191 ILE A CA 1
ATOM 1372 C C . ILE A 1 191 ? -5.18 -22.828 -15.492 1 98.19 191 ILE A C 1
ATOM 1374 O O . ILE A 1 191 ? -4.16 -23.047 -16.141 1 98.19 191 ILE A O 1
ATOM 1378 N N . LEU A 1 192 ? -6.156 -22.141 -15.984 1 98.06 192 LEU A N 1
ATOM 1379 C CA . LEU A 1 192 ? -6.148 -21.688 -17.375 1 98.06 192 LEU A CA 1
ATOM 1380 C C . LEU A 1 192 ? -5.051 -20.656 -17.609 1 98.06 192 LEU A C 1
ATOM 1382 O O . LEU A 1 192 ? -4.324 -20.734 -18.609 1 98.06 192 LEU A O 1
ATOM 1386 N N . ALA A 1 193 ? -4.902 -19.734 -16.672 1 98.12 193 ALA A N 1
ATOM 1387 C CA . ALA A 1 193 ? -3.947 -18.641 -16.828 1 98.12 193 ALA A CA 1
ATOM 1388 C C . ALA A 1 193 ? -2.512 -19.141 -16.703 1 98.12 193 ALA A C 1
ATOM 1390 O O . ALA A 1 193 ? -1.576 -18.5 -17.188 1 98.12 193 ALA A O 1
ATOM 1391 N N . SER A 1 194 ? -2.359 -20.234 -16.016 1 97.5 194 SER A N 1
ATOM 1392 C CA . SER A 1 194 ? -1.02 -20.797 -15.844 1 97.5 194 SER A CA 1
ATOM 1393 C C . SER A 1 194 ? -0.443 -21.266 -17.172 1 97.5 194 SER A C 1
ATOM 1395 O O . SER A 1 194 ? 0.761 -21.5 -17.281 1 97.5 194 SER A O 1
ATOM 1397 N N . LEU A 1 195 ? -1.313 -21.406 -18.203 1 96.44 195 LEU A N 1
ATOM 1398 C CA . LEU A 1 195 ? -0.877 -21.875 -19.516 1 96.44 195 LEU A CA 1
ATOM 1399 C C . LEU A 1 195 ? -0.313 -20.719 -20.328 1 96.44 195 LEU A C 1
ATOM 1401 O O . LEU A 1 195 ? 0.309 -20.938 -21.375 1 96.44 195 LEU A O 1
ATOM 1405 N N . ILE A 1 196 ? -0.554 -19.531 -19.828 1 96.5 196 ILE A N 1
ATOM 1406 C CA . ILE A 1 196 ? -0.023 -18.359 -20.531 1 96.5 196 ILE A CA 1
ATOM 1407 C C . ILE A 1 196 ? 1.475 -18.234 -20.25 1 96.5 196 ILE A C 1
ATOM 1409 O O . ILE A 1 196 ? 1.895 -18.078 -19.109 1 96.5 196 ILE A O 1
ATOM 1413 N N . ALA A 1 197 ? 2.291 -18.297 -21.297 1 96.12 197 ALA A N 1
ATOM 1414 C CA . ALA A 1 197 ? 3.736 -18.109 -21.188 1 96.12 197 ALA A CA 1
ATOM 1415 C C . ALA A 1 197 ? 4.133 -16.672 -21.469 1 96.12 197 ALA A C 1
ATOM 1417 O O . ALA A 1 197 ? 3.85 -16.141 -22.547 1 96.12 197 ALA A O 1
ATOM 1418 N N . LEU A 1 198 ? 4.738 -16.109 -20.469 1 96.44 198 LEU A N 1
ATOM 1419 C CA . LEU A 1 198 ? 5.219 -14.742 -20.672 1 96.44 198 LEU A CA 1
ATOM 1420 C C . LEU A 1 198 ? 6.508 -14.727 -21.484 1 96.44 198 LEU A C 1
ATOM 1422 O O . LEU A 1 198 ? 7.328 -15.641 -21.375 1 96.44 198 LEU A O 1
ATOM 1426 N N . PRO A 1 199 ? 6.66 -13.648 -22.359 1 95.81 199 PRO A N 1
ATOM 1427 C CA . PRO A 1 199 ? 7.965 -13.492 -23 1 95.81 199 PRO A CA 1
ATOM 1428 C C . PRO A 1 199 ? 9.117 -13.477 -22 1 95.81 199 PRO A C 1
ATOM 1430 O O . PRO A 1 199 ? 8.961 -13.023 -20.875 1 95.81 199 PRO A O 1
ATOM 1433 N N . ALA A 1 200 ? 10.312 -13.891 -22.531 1 93 200 ALA A N 1
ATOM 1434 C CA . ALA A 1 200 ? 11.492 -14.016 -21.672 1 93 200 ALA A CA 1
ATOM 1435 C C . ALA A 1 200 ? 12.125 -12.656 -21.391 1 93 200 ALA A C 1
ATOM 1437 O O . ALA A 1 200 ? 12.984 -12.523 -20.516 1 93 200 ALA A O 1
ATOM 1438 N N . ALA A 1 201 ? 11.711 -11.711 -21.953 1 97 201 ALA A N 1
ATOM 1439 C CA . ALA A 1 201 ? 12.273 -10.375 -21.781 1 97 201 ALA A CA 1
ATOM 1440 C C . ALA A 1 201 ? 12.148 -9.914 -20.328 1 97 201 ALA A C 1
ATOM 1442 O O . ALA A 1 201 ? 11.047 -9.844 -19.781 1 97 201 ALA A O 1
ATOM 1443 N N . PRO A 1 202 ? 13.25 -9.555 -19.766 1 97.12 202 PRO A N 1
ATOM 1444 C CA . PRO A 1 202 ? 13.25 -9.18 -18.359 1 97.12 202 PRO A CA 1
ATOM 1445 C C . PRO A 1 202 ? 12.336 -7.996 -18.047 1 97.12 202 PRO A C 1
ATOM 1447 O O . PRO A 1 202 ? 11.688 -7.969 -17 1 97.12 202 PRO A O 1
ATOM 1450 N N . THR A 1 203 ? 12.234 -7.105 -18.969 1 97.81 203 THR A N 1
ATOM 1451 C CA . THR A 1 203 ? 11.414 -5.922 -18.781 1 97.81 203 THR A CA 1
ATOM 1452 C C . THR A 1 203 ? 9.938 -6.297 -18.688 1 97.81 203 THR A C 1
ATOM 1454 O O . THR A 1 203 ? 9.219 -5.816 -17.797 1 97.81 203 THR A O 1
ATOM 1457 N N . VAL A 1 204 ? 9.523 -7.191 -19.531 1 97.75 204 VAL A N 1
ATOM 1458 C CA . VAL A 1 204 ? 8.133 -7.617 -19.547 1 97.75 204 VAL A CA 1
ATOM 1459 C C . VAL A 1 204 ? 7.805 -8.367 -18.25 1 97.75 204 VAL A C 1
ATOM 1461 O O . VAL A 1 204 ? 6.789 -8.094 -17.609 1 97.75 204 VAL A O 1
ATOM 1464 N N . ARG A 1 205 ? 8.664 -9.211 -17.906 1 97.56 205 ARG A N 1
ATOM 1465 C CA . ARG A 1 205 ? 8.445 -10.008 -16.703 1 97.56 205 ARG A CA 1
ATOM 1466 C C . ARG A 1 205 ? 8.477 -9.141 -15.453 1 97.56 205 ARG A C 1
ATOM 1468 O O . ARG A 1 205 ? 7.668 -9.32 -14.539 1 97.56 205 ARG A O 1
ATOM 1475 N N . GLY A 1 206 ? 9.422 -8.18 -15.484 1 98.19 206 GLY A N 1
ATOM 1476 C CA . GLY A 1 206 ? 9.453 -7.23 -14.383 1 98.19 206 GLY A CA 1
ATOM 1477 C C . GLY A 1 206 ? 8.148 -6.469 -14.219 1 98.19 206 GLY A C 1
ATOM 1478 O O . GLY A 1 206 ? 7.609 -6.379 -13.109 1 98.19 206 GLY A O 1
ATOM 1479 N N . VAL A 1 207 ? 7.594 -6.012 -15.273 1 98.31 207 VAL A N 1
ATOM 1480 C CA . VAL A 1 207 ? 6.375 -5.211 -15.242 1 98.31 207 VAL A CA 1
ATOM 1481 C C . VAL A 1 207 ? 5.195 -6.086 -14.828 1 98.31 207 VAL A C 1
ATOM 1483 O O . VAL A 1 207 ? 4.387 -5.691 -13.977 1 98.31 207 VAL A O 1
ATOM 1486 N N . VAL A 1 208 ? 5.133 -7.281 -15.367 1 97.56 208 VAL A N 1
ATOM 1487 C CA . VAL A 1 208 ? 3.984 -8.148 -15.117 1 97.56 208 VAL A CA 1
ATOM 1488 C C . VAL A 1 208 ? 3.986 -8.602 -13.656 1 97.56 208 VAL A C 1
ATOM 1490 O O . VAL A 1 208 ? 2.965 -8.508 -12.977 1 97.56 208 VAL A O 1
ATOM 1493 N N . PHE A 1 209 ? 5.145 -9.047 -13.195 1 97.69 209 PHE A N 1
ATOM 1494 C CA . PHE A 1 209 ? 5.219 -9.531 -11.82 1 97.69 209 PHE A CA 1
ATOM 1495 C C . PHE A 1 209 ? 5.129 -8.367 -10.836 1 97.69 209 PHE A C 1
ATOM 1497 O O . PHE A 1 209 ? 4.566 -8.516 -9.75 1 97.69 209 PHE A O 1
ATOM 1504 N N . GLY A 1 210 ? 5.727 -7.266 -11.25 1 98.56 210 GLY A N 1
ATOM 1505 C CA . GLY A 1 210 ? 5.539 -6.07 -10.438 1 98.56 210 GLY A CA 1
ATOM 1506 C C . GLY A 1 210 ? 4.086 -5.645 -10.336 1 98.56 210 GLY A C 1
ATOM 1507 O O . GLY A 1 210 ? 3.604 -5.332 -9.242 1 98.56 210 GLY A O 1
ATOM 1508 N N . PHE A 1 211 ? 3.396 -5.645 -11.461 1 98.31 211 PHE A N 1
ATOM 1509 C CA . PHE A 1 211 ? 1.977 -5.312 -11.5 1 98.31 211 PHE A CA 1
ATOM 1510 C C . PHE A 1 211 ? 1.181 -6.242 -10.586 1 98.31 211 PHE A C 1
ATOM 1512 O O . PHE A 1 211 ? 0.334 -5.785 -9.812 1 98.31 211 PHE A O 1
ATOM 1519 N N . ALA A 1 212 ? 1.485 -7.488 -10.688 1 97.19 212 ALA A N 1
ATOM 1520 C CA . ALA A 1 212 ? 0.834 -8.484 -9.828 1 97.19 212 ALA A CA 1
ATOM 1521 C C . ALA A 1 212 ? 1.062 -8.172 -8.352 1 97.19 212 ALA A C 1
ATOM 1523 O O . ALA A 1 212 ? 0.119 -8.172 -7.559 1 97.19 212 ALA A O 1
ATOM 1524 N N . ALA A 1 213 ? 2.322 -7.895 -7.996 1 98 213 ALA A N 1
ATOM 1525 C CA . ALA A 1 213 ? 2.66 -7.57 -6.613 1 98 213 ALA A CA 1
ATOM 1526 C C . ALA A 1 213 ? 1.907 -6.328 -6.141 1 98 213 ALA A C 1
ATOM 1528 O O . ALA A 1 213 ? 1.353 -6.312 -5.039 1 98 213 ALA A O 1
ATOM 1529 N N . GLY A 1 214 ? 1.84 -5.332 -6.98 1 97.69 214 GLY A N 1
ATOM 1530 C CA . GLY A 1 214 ? 1.148 -4.094 -6.648 1 97.69 214 GLY A CA 1
ATOM 1531 C C . GLY A 1 214 ? -0.341 -4.285 -6.434 1 97.69 214 GLY A C 1
ATOM 1532 O O . GLY A 1 214 ? -0.906 -3.752 -5.477 1 97.69 214 GLY A O 1
ATOM 1533 N N . ILE A 1 215 ? -0.96 -5.023 -7.301 1 95.62 215 ILE A N 1
ATOM 1534 C CA . ILE A 1 215 ? -2.393 -5.27 -7.188 1 95.62 215 ILE A CA 1
ATOM 1535 C C . ILE A 1 215 ? -2.688 -6 -5.879 1 95.62 215 ILE A C 1
ATOM 1537 O O . ILE A 1 215 ? -3.623 -5.641 -5.16 1 95.62 215 ILE A O 1
ATOM 1541 N N . PHE A 1 216 ? -1.891 -7 -5.609 1 95.25 216 PHE A N 1
ATOM 1542 C CA . PHE A 1 216 ? -2.133 -7.773 -4.398 1 95.25 216 PHE A CA 1
ATOM 1543 C C . PHE A 1 216 ? -1.89 -6.926 -3.156 1 95.25 216 PHE A C 1
ATOM 1545 O O . PHE A 1 216 ? -2.596 -7.062 -2.156 1 95.25 216 PHE A O 1
ATOM 1552 N N . LEU A 1 217 ? -0.903 -6.055 -3.205 1 96.06 217 LEU A N 1
ATOM 1553 C CA . LEU A 1 217 ? -0.666 -5.145 -2.088 1 96.06 217 LEU A CA 1
ATOM 1554 C C . LEU A 1 217 ? -1.853 -4.211 -1.887 1 96.06 217 LEU A C 1
ATOM 1556 O O . LEU A 1 217 ? -2.283 -3.982 -0.754 1 96.06 217 LEU A O 1
ATOM 1560 N N . HIS A 1 218 ? -2.365 -3.721 -2.941 1 93.19 218 HIS A N 1
ATOM 1561 C CA . HIS A 1 218 ? -3.512 -2.824 -2.842 1 93.19 218 HIS A CA 1
ATOM 1562 C C . HIS A 1 218 ? -4.727 -3.545 -2.27 1 93.19 218 HIS A C 1
ATOM 1564 O O . HIS A 1 218 ? -5.395 -3.025 -1.372 1 93.19 218 HIS A O 1
ATOM 1570 N N . VAL A 1 219 ? -5.008 -4.695 -2.809 1 89.94 219 VAL A N 1
ATOM 1571 C CA . VAL A 1 219 ? -6.156 -5.473 -2.357 1 89.94 219 VAL A CA 1
ATOM 1572 C C . VAL A 1 219 ? -6.012 -5.793 -0.871 1 89.94 219 VAL A C 1
ATOM 1574 O O . VAL A 1 219 ? -6.98 -5.695 -0.112 1 89.94 219 VAL A O 1
ATOM 1577 N N . ALA A 1 220 ? -4.809 -6.156 -0.5 1 92 220 ALA A N 1
ATOM 1578 C CA . ALA A 1 220 ? -4.547 -6.477 0.901 1 92 220 ALA A CA 1
ATOM 1579 C C . ALA A 1 220 ? -4.848 -5.281 1.802 1 92 220 ALA A C 1
ATOM 1581 O O . ALA A 1 220 ? -5.473 -5.43 2.854 1 92 220 ALA A O 1
ATOM 1582 N N . MET A 1 221 ? -4.504 -4.156 1.354 1 85 221 MET A N 1
ATOM 1583 C CA . MET A 1 221 ? -4.684 -2.949 2.158 1 85 221 MET A CA 1
ATOM 1584 C C . MET A 1 221 ? -6.145 -2.506 2.16 1 85 221 MET A C 1
ATOM 1586 O O . MET A 1 221 ? -6.613 -1.911 3.129 1 85 221 MET A O 1
ATOM 1590 N N . ASP A 1 222 ? -6.75 -2.736 1.128 1 78.12 222 ASP A N 1
ATOM 1591 C CA . ASP A 1 222 ? -8.156 -2.354 1.006 1 78.12 222 ASP A CA 1
ATOM 1592 C C . ASP A 1 222 ? -9.039 -3.213 1.906 1 78.12 222 ASP A C 1
ATOM 1594 O O . ASP A 1 222 ? -10.125 -2.789 2.307 1 78.12 222 ASP A O 1
ATOM 1598 N N . PHE A 1 223 ? -8.648 -4.422 2.119 1 69.88 223 PHE A N 1
ATOM 1599 C CA . PHE A 1 223 ? -9.438 -5.301 2.979 1 69.88 223 PHE A CA 1
ATOM 1600 C C . PHE A 1 223 ? -9.383 -4.828 4.426 1 69.88 223 PHE A C 1
ATOM 1602 O O . PHE A 1 223 ? -10.305 -5.098 5.203 1 69.88 223 PHE A O 1
ATOM 1609 N N . LEU A 1 224 ? -8.398 -3.965 4.73 1 59.97 224 LEU A N 1
ATOM 1610 C CA . LEU A 1 224 ? -8.148 -3.605 6.125 1 59.97 224 LEU A CA 1
ATOM 1611 C C . LEU A 1 224 ? -9.281 -2.75 6.676 1 59.97 224 LEU A C 1
ATOM 1613 O O . LEU A 1 224 ? -9.852 -3.068 7.723 1 59.97 224 LEU A O 1
ATOM 1617 N N . PRO A 1 225 ? -9.594 -1.608 5.949 1 55.19 225 PRO A N 1
ATOM 1618 C CA . PRO A 1 225 ? -10.648 -0.729 6.453 1 55.19 225 PRO A CA 1
ATOM 1619 C C . PRO A 1 225 ? -12.047 -1.314 6.266 1 55.19 225 PRO A C 1
ATOM 1621 O O . PRO A 1 225 ? -12.977 -0.964 7.004 1 55.19 225 PRO A O 1
ATOM 1624 N N . ARG A 1 226 ? -12.234 -1.983 5.18 1 52.88 226 ARG A N 1
ATOM 1625 C CA . ARG A 1 226 ? -13.555 -2.451 4.793 1 52.88 226 ARG A CA 1
ATOM 1626 C C . ARG A 1 226 ? -14.148 -3.365 5.859 1 52.88 226 ARG A C 1
ATOM 1628 O O . ARG A 1 226 ? -15.367 -3.533 5.938 1 52.88 226 ARG A O 1
ATOM 1635 N N . CYS A 1 227 ? -13.133 -4.086 6.449 1 44.5 227 CYS A N 1
ATOM 1636 C CA . CYS A 1 227 ? -13.711 -4.941 7.477 1 44.5 227 CYS A CA 1
ATOM 1637 C C . CYS A 1 227 ? -14.539 -4.125 8.461 1 44.5 227 CYS A C 1
ATOM 1639 O O . CYS A 1 227 ? -15.43 -4.664 9.125 1 44.5 227 CYS A O 1
ATOM 1641 N N . GLU A 1 228 ? -14.039 -2.92 8.609 1 43.34 228 GLU A N 1
ATOM 1642 C CA . GLU A 1 228 ? -14.789 -2.143 9.594 1 43.34 228 GLU A CA 1
ATOM 1643 C C . GLU A 1 228 ? -16.125 -1.681 9.023 1 43.34 228 GLU A C 1
ATOM 1645 O O . GLU A 1 228 ? -17.141 -1.678 9.734 1 43.34 228 GLU A O 1
ATOM 1650 N N . LEU A 1 229 ? -15.906 -0.822 8 1 42.03 229 LEU A N 1
ATOM 1651 C CA . LEU A 1 229 ? -17.078 -0.127 7.48 1 42.03 229 LEU A CA 1
ATOM 1652 C C . LEU A 1 229 ? -18 -1.095 6.754 1 42.03 229 LEU A C 1
ATOM 1654 O O . LEU A 1 229 ? -19.016 -0.68 6.18 1 42.03 229 LEU A O 1
ATOM 1658 N N . GLY A 1 230 ? -17.781 -2.367 6.617 1 36.22 230 GLY A N 1
ATOM 1659 C CA . GLY A 1 230 ? -19.016 -2.973 6.16 1 36.22 230 GLY A CA 1
ATOM 1660 C C . GLY A 1 230 ? -20.25 -2.176 6.551 1 36.22 230 GLY A C 1
ATOM 1661 O O . GLY A 1 230 ? -20.234 -1.437 7.535 1 36.22 230 GLY A O 1
ATOM 1662 N N . SER A 1 231 ? -21.094 -1.738 5.562 1 38.16 231 SER A N 1
ATOM 1663 C CA . SER A 1 231 ? -22.422 -1.161 5.727 1 38.16 231 SER A CA 1
ATOM 1664 C C . SER A 1 231 ? -23.047 -1.569 7.059 1 38.16 231 SER A C 1
ATOM 1666 O O . SER A 1 231 ? -23.875 -0.843 7.609 1 38.16 231 SER A O 1
ATOM 1668 N N . ASP A 1 232 ? -22.781 -2.695 7.398 1 37.53 232 ASP A N 1
ATOM 1669 C CA . ASP A 1 232 ? -23.672 -3.256 8.414 1 37.53 232 ASP A CA 1
ATOM 1670 C C . ASP A 1 232 ? -23.312 -2.727 9.805 1 37.53 232 ASP A C 1
ATOM 1672 O O . ASP A 1 232 ? -24.109 -2.842 10.742 1 37.53 232 ASP A O 1
ATOM 1676 N N . VAL A 1 233 ? -22.047 -2.408 9.961 1 39.16 233 VAL A N 1
ATOM 1677 C CA . VAL A 1 233 ? -21.828 -1.978 11.336 1 39.16 233 VAL A CA 1
ATOM 1678 C C . VAL A 1 233 ? -22.281 -0.532 11.508 1 39.16 233 VAL A C 1
ATOM 1680 O O . VAL A 1 233 ? -22.672 -0.124 12.609 1 39.16 233 VAL A O 1
ATOM 1683 N N . HIS A 1 234 ? -21.891 0.331 10.531 1 40.84 234 HIS A N 1
ATOM 1684 C CA . HIS A 1 234 ? -22.547 1.624 10.703 1 40.84 234 HIS A CA 1
ATOM 1685 C C . HIS A 1 234 ? -24.031 1.455 11.031 1 40.84 234 HIS A C 1
ATOM 1687 O O . HIS A 1 234 ? -24.578 2.191 11.852 1 40.84 234 HIS A O 1
ATOM 1693 N N . ASP A 1 235 ? -24.609 0.612 10.266 1 39.44 235 ASP A N 1
ATOM 1694 C CA . ASP A 1 235 ? -26.016 0.438 10.586 1 39.44 235 ASP A CA 1
ATOM 1695 C C . ASP A 1 235 ? -26.203 -0.121 11.992 1 39.44 235 ASP A C 1
ATOM 1697 O O . ASP A 1 235 ? -27.266 0.025 12.594 1 39.44 235 ASP A O 1
ATOM 1701 N N . LEU A 1 236 ? -25.328 -0.907 12.336 1 38.72 236 LEU A N 1
ATOM 1702 C CA . LEU A 1 236 ? -25.531 -1.435 13.68 1 38.72 236 LEU A CA 1
ATOM 1703 C C . LEU A 1 236 ? -25.141 -0.404 14.734 1 38.72 236 LEU A C 1
ATOM 1705 O O . LEU A 1 236 ? -25.531 -0.514 15.898 1 38.72 236 LEU A O 1
ATOM 1709 N N . LEU A 1 237 ? -24.078 0.368 14.523 1 39.69 237 LEU A N 1
ATOM 1710 C CA . LEU A 1 237 ? -23.672 1.257 15.609 1 39.69 237 LEU A CA 1
ATOM 1711 C C . LEU A 1 237 ? -24.406 2.584 15.531 1 39.69 237 LEU A C 1
ATOM 1713 O O . LEU A 1 237 ? -24.203 3.367 14.602 1 39.69 237 LEU A O 1
ATOM 1717 N N . THR A 1 238 ? -25.625 2.615 15.602 1 40.28 238 THR A N 1
ATOM 1718 C CA . THR A 1 238 ? -26.219 3.855 16.094 1 40.28 238 THR A CA 1
ATOM 1719 C C . THR A 1 238 ? -25.25 4.578 17.031 1 40.28 238 THR A C 1
ATOM 1721 O O . THR A 1 238 ? -24.75 3.986 17.984 1 40.28 238 THR A O 1
ATOM 1724 N N . VAL A 1 239 ? -24.641 5.684 16.578 1 44.75 239 VAL A N 1
ATOM 1725 C CA . VAL A 1 239 ? -23.703 6.621 17.188 1 44.75 239 VAL A CA 1
ATOM 1726 C C . VAL A 1 239 ? -24.031 6.793 18.672 1 44.75 239 VAL A C 1
ATOM 1728 O O . VAL A 1 239 ? -24.797 7.699 19.047 1 44.75 239 VAL A O 1
ATOM 1731 N N . THR A 1 240 ? -24.531 5.945 19.328 1 48.97 240 THR A N 1
ATOM 1732 C CA . THR A 1 240 ? -24.516 6.262 20.75 1 48.97 240 THR A CA 1
ATOM 1733 C C . THR A 1 240 ? -23.109 6.094 21.312 1 48.97 240 THR A C 1
ATOM 1735 O O . THR A 1 240 ? -22.234 5.477 20.688 1 48.97 240 THR A O 1
ATOM 1738 N N . GLY A 1 241 ? -22.656 6.707 22.328 1 52.06 241 GLY A N 1
ATOM 1739 C CA . GLY A 1 241 ? -21.438 6.613 23.109 1 52.06 241 GLY A CA 1
ATOM 1740 C C . GLY A 1 241 ? -20.781 5.238 23.047 1 52.06 241 GLY A C 1
ATOM 1741 O O . GLY A 1 241 ? -19.578 5.121 22.844 1 52.06 241 GLY A O 1
ATOM 1742 N N . ASP A 1 242 ? -21.531 4.203 23.031 1 59.22 242 ASP A N 1
ATOM 1743 C CA . ASP A 1 242 ? -21.094 2.811 23.031 1 59.22 242 ASP A CA 1
ATOM 1744 C C . ASP A 1 242 ? -20.547 2.4 21.672 1 59.22 242 ASP A C 1
ATOM 1746 O O . ASP A 1 242 ? -19.656 1.554 21.578 1 59.22 242 ASP A O 1
ATOM 1750 N N . ALA A 1 243 ? -20.812 3.271 20.734 1 66.06 243 ALA A N 1
ATOM 1751 C CA . ALA A 1 243 ? -20.375 2.971 19.375 1 66.06 243 ALA A CA 1
ATOM 1752 C C . ALA A 1 243 ? -18.922 3.365 19.156 1 66.06 243 ALA A C 1
ATOM 1754 O O . ALA A 1 243 ? -18.156 2.65 18.5 1 66.06 243 ALA A O 1
ATOM 1755 N N . HIS A 1 244 ? -18.547 4.359 19.906 1 69.44 244 HIS A N 1
ATOM 1756 C CA . HIS A 1 244 ? -17.172 4.82 19.781 1 69.44 244 HIS A CA 1
ATOM 1757 C C . HIS A 1 244 ? -16.188 3.848 20.438 1 69.44 244 HIS A C 1
ATOM 1759 O O . HIS A 1 244 ? -15.125 3.57 19.891 1 69.44 244 HIS A O 1
ATOM 1765 N N . GLU A 1 245 ? -16.609 3.338 21.5 1 75.44 245 GLU A N 1
ATOM 1766 C CA . GLU A 1 245 ? -15.75 2.385 22.203 1 75.44 245 GLU A CA 1
ATOM 1767 C C . GLU A 1 245 ? -15.609 1.087 21.406 1 75.44 245 GLU A C 1
ATOM 1769 O O . GLU A 1 245 ? -14.523 0.508 21.344 1 75.44 245 GLU A O 1
ATOM 1774 N N . LEU A 1 246 ? -16.625 0.645 20.938 1 75.25 246 LEU A N 1
ATOM 1775 C CA . LEU A 1 246 ? -16.609 -0.572 20.125 1 75.25 246 LEU A CA 1
ATOM 1776 C C . LEU A 1 246 ? -15.711 -0.395 18.906 1 75.25 246 LEU A C 1
ATOM 1778 O O . LEU A 1 246 ? -14.938 -1.287 18.562 1 75.25 246 LEU A O 1
ATOM 1782 N N . LEU A 1 247 ? -15.828 0.766 18.312 1 74.75 247 LEU A N 1
ATOM 1783 C CA . LEU A 1 247 ? -15.008 1.05 17.141 1 74.75 247 LEU A CA 1
ATOM 1784 C C . LEU A 1 247 ? -13.523 1.052 17.5 1 74.75 247 LEU A C 1
ATOM 1786 O O . LEU A 1 247 ? -12.703 0.535 16.75 1 74.75 247 LEU A O 1
ATOM 1790 N N . ASP A 1 248 ? -13.266 1.528 18.625 1 76.94 248 ASP A N 1
ATOM 1791 C CA . ASP A 1 248 ? -11.883 1.555 19.078 1 76.94 248 ASP A CA 1
ATOM 1792 C C . ASP A 1 248 ? -11.359 0.142 19.328 1 76.94 248 ASP A C 1
ATOM 1794 O O . ASP A 1 248 ? -10.211 -0.166 19.016 1 76.94 248 ASP A O 1
ATOM 1798 N N . ARG A 1 249 ? -12.164 -0.64 19.844 1 81.62 249 ARG A N 1
ATOM 1799 C CA . ARG A 1 249 ? -11.773 -2.023 20.094 1 81.62 249 ARG A CA 1
ATOM 1800 C C . ARG A 1 249 ? -11.555 -2.777 18.781 1 81.62 249 ARG A C 1
ATOM 1802 O O . ARG A 1 249 ? -10.602 -3.551 18.656 1 81.62 249 ARG A O 1
ATOM 1809 N N . LEU A 1 250 ? -12.359 -2.561 17.875 1 80.19 250 LEU A N 1
ATOM 1810 C CA . LEU A 1 250 ? -12.242 -3.227 16.594 1 80.19 250 LEU A CA 1
ATOM 1811 C C . LEU A 1 250 ? -10.961 -2.807 15.867 1 80.19 250 LEU A C 1
ATOM 1813 O O . LEU A 1 250 ? -10.32 -3.623 15.203 1 80.19 250 LEU A O 1
ATOM 1817 N N . ARG A 1 251 ? -10.633 -1.567 16.109 1 82 251 ARG A N 1
ATOM 1818 C CA . ARG A 1 251 ? -9.406 -1.064 15.5 1 82 251 ARG A CA 1
ATOM 1819 C C . ARG A 1 251 ? -8.18 -1.765 16.078 1 82 251 ARG A C 1
ATOM 1821 O O . ARG A 1 251 ? -7.25 -2.107 15.352 1 82 251 ARG A O 1
ATOM 1828 N N . VAL A 1 252 ? -8.203 -1.979 17.312 1 85.5 252 VAL A N 1
ATOM 1829 C CA . VAL A 1 252 ? -7.094 -2.666 17.969 1 85.5 252 VAL A CA 1
ATOM 1830 C C . VAL A 1 252 ? -7.016 -4.109 17.469 1 85.5 252 VAL A C 1
ATOM 1832 O O . VAL A 1 252 ? -5.93 -4.621 17.188 1 85.5 252 VAL A O 1
ATOM 1835 N N . HIS A 1 253 ? -8.102 -4.73 17.344 1 87.19 253 HIS A N 1
ATOM 1836 C CA . HIS A 1 253 ? -8.141 -6.102 16.844 1 87.19 253 HIS A CA 1
ATOM 1837 C C . HIS A 1 253 ? -7.652 -6.18 15.406 1 87.19 253 HIS A C 1
ATOM 1839 O O . HIS A 1 253 ? -7.004 -7.152 15.016 1 87.19 253 HIS A O 1
ATOM 1845 N N . ALA A 1 254 ? -7.996 -5.164 14.672 1 87 254 ALA A N 1
ATOM 1846 C CA . ALA A 1 254 ? -7.547 -5.121 13.281 1 87 254 ALA A CA 1
ATOM 1847 C C . ALA A 1 254 ? -6.023 -5.055 13.203 1 87 254 ALA A C 1
ATOM 1849 O O . ALA A 1 254 ? -5.406 -5.777 12.414 1 87 254 ALA A O 1
ATOM 1850 N N . VAL A 1 255 ? -5.461 -4.242 14.078 1 90.38 255 VAL A N 1
ATOM 1851 C CA . VAL A 1 255 ? -4.012 -4.082 14.094 1 90.38 255 VAL A CA 1
ATOM 1852 C C . VAL A 1 255 ? -3.35 -5.375 14.562 1 90.38 255 VAL A C 1
ATOM 1854 O O . VAL A 1 255 ? -2.377 -5.836 13.953 1 90.38 255 VAL A O 1
ATOM 1857 N N . LEU A 1 256 ? -3.91 -5.965 15.539 1 92.81 256 LEU A N 1
ATOM 1858 C CA . LEU A 1 256 ? -3.352 -7.195 16.078 1 92.81 256 LEU A CA 1
ATOM 1859 C C . LEU A 1 256 ? -3.457 -8.336 15.078 1 92.81 256 LEU A C 1
ATOM 1861 O O . LEU A 1 256 ? -2.492 -9.07 14.859 1 92.81 256 LEU A O 1
ATOM 1865 N N . SER A 1 257 ? -4.555 -8.5 14.484 1 93.62 257 SER A N 1
ATOM 1866 C CA . SER A 1 257 ? -4.754 -9.594 13.531 1 93.62 257 SER A CA 1
ATOM 1867 C C . SER A 1 257 ? -3.873 -9.422 12.297 1 93.62 257 SER A C 1
ATOM 1869 O O . SER A 1 257 ? -3.289 -10.391 11.805 1 93.62 257 SER A O 1
ATOM 1871 N N . THR A 1 258 ? -3.795 -8.188 11.828 1 94.06 258 THR A N 1
ATOM 1872 C CA . THR A 1 258 ? -2.943 -7.934 10.68 1 94.06 258 THR A CA 1
ATOM 1873 C C . THR A 1 258 ? -1.484 -8.242 11 1 94.06 258 THR A C 1
ATOM 1875 O O . THR A 1 258 ? -0.785 -8.867 10.203 1 94.06 258 THR A O 1
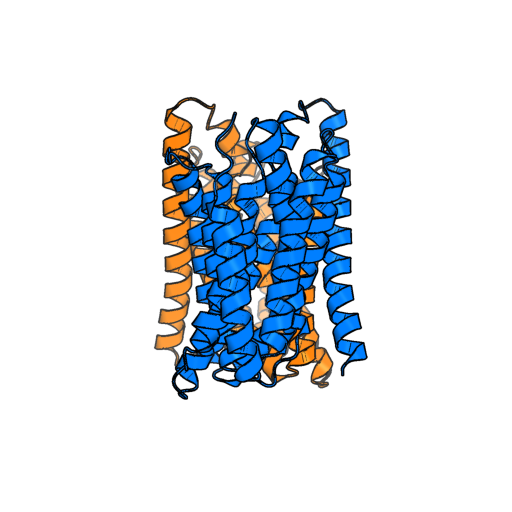ATOM 1878 N N . GLY A 1 259 ? -1.08 -7.809 12.203 1 95.94 259 GLY A N 1
ATOM 1879 C CA . GLY A 1 259 ? 0.265 -8.133 12.648 1 95.94 259 GLY A CA 1
ATOM 1880 C C . GLY A 1 259 ? 0.519 -9.625 12.727 1 95.94 259 GLY A C 1
ATOM 1881 O O . GLY A 1 259 ? 1.554 -10.117 12.266 1 95.94 259 GLY A O 1
ATOM 1882 N N . LEU A 1 260 ? -0.395 -10.328 13.234 1 97.06 260 LEU A N 1
ATOM 1883 C CA . LEU A 1 260 ? -0.282 -11.773 13.344 1 97.06 260 LEU A CA 1
ATOM 1884 C C . LEU A 1 260 ? -0.225 -12.43 11.969 1 97.06 260 LEU A C 1
ATOM 1886 O O . LEU A 1 260 ? 0.47 -13.43 11.781 1 97.06 260 LEU A O 1
ATOM 1890 N N . GLY A 1 261 ? -0.989 -11.891 11.047 1 96.94 261 GLY A N 1
ATOM 1891 C CA . GLY A 1 261 ? -0.9 -12.375 9.68 1 96.94 261 GLY A CA 1
ATOM 1892 C C . GLY A 1 261 ? 0.494 -12.266 9.094 1 96.94 261 GLY A C 1
ATOM 1893 O O . GLY A 1 261 ? 1.004 -13.219 8.5 1 96.94 261 GLY A O 1
ATOM 1894 N N . GLY A 1 262 ? 1.084 -11.094 9.297 1 97.69 262 GLY A N 1
ATOM 1895 C CA . GLY A 1 262 ? 2.455 -10.914 8.852 1 97.69 262 GLY A CA 1
ATOM 1896 C C . GLY A 1 262 ? 3.436 -11.852 9.531 1 97.69 262 GLY A C 1
ATOM 1897 O O . GLY A 1 262 ? 4.297 -12.445 8.875 1 97.69 262 GLY A O 1
ATOM 1898 N N . VAL A 1 263 ? 3.268 -12.062 10.805 1 97.88 263 VAL A N 1
ATOM 1899 C CA . VAL A 1 263 ? 4.141 -12.93 11.586 1 97.88 263 VAL A CA 1
ATOM 1900 C C . VAL A 1 263 ? 3.986 -14.375 11.117 1 97.88 263 VAL A C 1
ATOM 1902 O O . VAL A 1 263 ? 4.961 -15.125 11.062 1 97.88 263 VAL A O 1
ATOM 1905 N N . SER A 1 264 ? 2.814 -14.781 10.789 1 97.81 264 SER A N 1
ATOM 1906 C CA . SER A 1 264 ? 2.588 -16.141 10.32 1 97.81 264 SER A CA 1
ATOM 1907 C C . SER A 1 264 ? 3.375 -16.438 9.047 1 97.81 264 SER A C 1
ATOM 1909 O O . SER A 1 264 ? 3.893 -17.531 8.875 1 97.81 264 SER A O 1
ATOM 1911 N N . VAL A 1 265 ? 3.451 -15.461 8.172 1 97.56 265 VAL A N 1
ATOM 1912 C CA . VAL A 1 265 ? 4.219 -15.633 6.945 1 97.56 265 VAL A CA 1
ATOM 1913 C C . VAL A 1 265 ? 5.707 -15.727 7.277 1 97.56 265 VAL A C 1
ATOM 1915 O O . VAL A 1 265 ? 6.434 -16.531 6.691 1 97.56 265 VAL A O 1
ATOM 1918 N N . PHE A 1 266 ? 6.148 -14.891 8.219 1 97.81 266 PHE A N 1
ATOM 1919 C CA . PHE A 1 266 ? 7.543 -14.945 8.648 1 97.81 266 PHE A CA 1
ATOM 1920 C C . PHE A 1 266 ? 7.879 -16.328 9.211 1 97.81 266 PHE A C 1
ATOM 1922 O O . PHE A 1 266 ? 8.906 -16.906 8.867 1 97.81 266 PHE A O 1
ATOM 1929 N N . VAL A 1 267 ? 7.027 -16.875 10.031 1 97.62 267 VAL A N 1
ATOM 1930 C CA . VAL A 1 267 ? 7.234 -18.188 10.641 1 97.62 267 VAL A CA 1
ATOM 1931 C C . VAL A 1 267 ? 7.215 -19.266 9.562 1 97.62 267 VAL A C 1
ATOM 1933 O O . VAL A 1 267 ? 8.047 -20.172 9.57 1 97.62 267 VAL A O 1
ATOM 1936 N N . ALA A 1 268 ? 6.266 -19.188 8.625 1 96.75 268 ALA A N 1
ATOM 1937 C CA . ALA A 1 268 ? 6.211 -20.156 7.523 1 96.75 268 ALA A CA 1
ATOM 1938 C C . ALA A 1 268 ? 7.5 -20.109 6.703 1 96.75 268 ALA A C 1
ATOM 1940 O O . ALA A 1 268 ? 8.031 -21.156 6.316 1 96.75 268 ALA A O 1
ATOM 1941 N N . TRP A 1 269 ? 7.934 -18.859 6.434 1 95.5 269 TRP A N 1
ATOM 1942 C CA . TRP A 1 269 ? 9.188 -18.703 5.699 1 95.5 269 TRP A CA 1
ATOM 1943 C C . TRP A 1 269 ? 10.344 -19.344 6.457 1 95.5 269 TRP A C 1
ATOM 1945 O O . TRP A 1 269 ? 11.164 -20.047 5.867 1 95.5 269 TRP A O 1
ATOM 1955 N N . LEU A 1 270 ? 10.438 -19.172 7.828 1 95.62 270 LEU A N 1
ATOM 1956 C CA . LEU A 1 270 ? 11.492 -19.734 8.656 1 95.62 270 LEU A CA 1
ATOM 1957 C C . LEU A 1 270 ? 11.484 -21.266 8.578 1 95.62 270 LEU A C 1
ATOM 1959 O O . LEU A 1 270 ? 12.547 -21.891 8.57 1 95.62 270 LEU A O 1
ATOM 1963 N N . LEU A 1 271 ? 10.383 -21.859 8.43 1 94.75 271 LEU A N 1
ATOM 1964 C CA . LEU A 1 271 ? 10.234 -23.312 8.461 1 94.75 271 LEU A CA 1
ATOM 1965 C C . LEU A 1 271 ? 10.664 -23.938 7.145 1 94.75 271 LEU A C 1
ATOM 1967 O O . LEU A 1 271 ? 11.062 -25.109 7.102 1 94.75 271 LEU A O 1
ATOM 1971 N N . VAL A 1 272 ? 10.594 -23.203 6.102 1 90.69 272 VAL A N 1
ATOM 1972 C CA . VAL A 1 272 ? 10.906 -23.797 4.805 1 90.69 272 VAL A CA 1
ATOM 1973 C C . VAL A 1 272 ? 12.281 -23.312 4.336 1 90.69 272 VAL A C 1
ATOM 1975 O O . VAL A 1 272 ? 12.797 -23.797 3.33 1 90.69 272 VAL A O 1
ATOM 1978 N N . SER A 1 273 ? 12.797 -22.203 4.969 1 83.81 273 SER A N 1
ATOM 1979 C CA . SER A 1 273 ? 14.109 -21.688 4.59 1 83.81 273 SER A CA 1
ATOM 1980 C C . SER A 1 273 ? 15.227 -22.516 5.215 1 83.81 273 SER A C 1
ATOM 1982 O O . SER A 1 273 ? 15.047 -23.109 6.281 1 83.81 273 SER A O 1
ATOM 1984 N N . MET B 1 1 ? -4.93 40.094 20.984 1 34.53 1 MET B N 1
ATOM 1985 C CA . MET B 1 1 ? -3.74 40.031 20.141 1 34.53 1 MET B CA 1
ATOM 1986 C C . MET B 1 1 ? -3.141 38.625 20.172 1 34.53 1 MET B C 1
ATOM 1988 O O . MET B 1 1 ? -2.65 38.156 21.219 1 34.53 1 MET B O 1
ATOM 1992 N N . THR B 1 2 ? -3.713 37.594 19.547 1 46.72 2 THR B N 1
ATOM 1993 C CA . THR B 1 2 ? -3.383 36.188 19.672 1 46.72 2 THR B CA 1
ATOM 1994 C C . THR B 1 2 ? -1.878 35.969 19.547 1 46.72 2 THR B C 1
ATOM 1996 O O . THR B 1 2 ? -1.23 36.562 18.672 1 46.72 2 THR B O 1
ATOM 1999 N N . ARG B 1 3 ? -1.268 35.906 20.672 1 51.97 3 ARG B N 1
ATOM 2000 C CA . ARG B 1 3 ? 0.173 35.75 20.844 1 51.97 3 ARG B CA 1
ATOM 2001 C C . ARG B 1 3 ? 0.779 34.906 19.734 1 51.97 3 ARG B C 1
ATOM 2003 O O . ARG B 1 3 ? 0.365 33.781 19.516 1 51.97 3 ARG B O 1
ATOM 2010 N N . ARG B 1 4 ? 1.187 35.562 18.672 1 65.19 4 ARG B N 1
ATOM 2011 C CA . ARG B 1 4 ? 1.892 34.938 17.547 1 65.19 4 ARG B CA 1
ATOM 2012 C C . ARG B 1 4 ? 2.992 34.031 18.047 1 65.19 4 ARG B C 1
ATOM 2014 O O . ARG B 1 4 ? 3.869 34.438 18.797 1 65.19 4 ARG B O 1
ATOM 2021 N N . SER B 1 5 ? 2.756 32.75 18.156 1 75.56 5 SER B N 1
ATOM 2022 C CA . SER B 1 5 ? 3.719 31.734 18.578 1 75.56 5 SER B CA 1
ATOM 2023 C C . SER B 1 5 ? 5.039 31.891 17.828 1 75.56 5 SER B C 1
ATOM 2025 O O . SER B 1 5 ? 5.047 32.156 16.625 1 75.56 5 SER B O 1
ATOM 2027 N N . LEU B 1 6 ? 6.23 32.156 18.547 1 86.75 6 LEU B N 1
ATOM 2028 C CA . LEU B 1 6 ? 7.57 32.281 17.984 1 86.75 6 LEU B CA 1
ATOM 2029 C C . LEU B 1 6 ? 8.125 30.906 17.594 1 86.75 6 LEU B C 1
ATOM 2031 O O . LEU B 1 6 ? 9.242 30.812 17.078 1 86.75 6 LEU B O 1
ATOM 2035 N N . VAL B 1 7 ? 7.332 29.906 17.734 1 87.69 7 VAL B N 1
ATOM 2036 C CA . VAL B 1 7 ? 7.82 28.547 17.5 1 87.69 7 VAL B CA 1
ATOM 2037 C C . VAL B 1 7 ? 8.109 28.344 16.016 1 87.69 7 VAL B C 1
ATOM 2039 O O . VAL B 1 7 ? 9.133 27.766 15.656 1 87.69 7 VAL B O 1
ATOM 2042 N N . GLY B 1 8 ? 7.258 28.828 15.156 1 90.31 8 GLY B N 1
ATOM 2043 C CA . GLY B 1 8 ? 7.445 28.719 13.719 1 90.31 8 GLY B CA 1
ATOM 2044 C C . GLY B 1 8 ? 8.711 29.406 13.227 1 90.31 8 GLY B C 1
ATOM 2045 O O . GLY B 1 8 ? 9.586 28.75 12.656 1 90.31 8 GLY B O 1
ATOM 2046 N N . PRO B 1 9 ? 8.828 30.641 13.562 1 92.31 9 PRO B N 1
ATOM 2047 C CA . PRO B 1 9 ? 10.031 31.375 13.172 1 92.31 9 PRO B CA 1
ATOM 2048 C C . PRO B 1 9 ? 11.305 30.766 13.758 1 92.31 9 PRO B C 1
ATOM 2050 O O . PRO B 1 9 ? 12.336 30.703 13.078 1 92.31 9 PRO B O 1
ATOM 2053 N N . ALA B 1 10 ? 11.32 30.359 14.953 1 94.12 10 ALA B N 1
ATOM 2054 C CA . ALA B 1 10 ? 12.484 29.734 15.57 1 94.12 10 ALA B CA 1
ATOM 2055 C C . ALA B 1 10 ? 12.891 28.469 14.82 1 94.12 10 ALA B C 1
ATOM 2057 O O . ALA B 1 10 ? 14.078 28.219 14.609 1 94.12 10 ALA B O 1
ATOM 2058 N N . ALA B 1 11 ? 11.922 27.672 14.422 1 95.88 11 ALA B N 1
ATOM 2059 C CA . ALA B 1 11 ? 12.195 26.469 13.641 1 95.88 11 ALA B CA 1
ATOM 2060 C C . ALA B 1 11 ? 12.812 26.812 12.289 1 95.88 11 ALA B C 1
ATOM 2062 O O . ALA B 1 11 ? 13.719 26.125 11.82 1 95.88 11 ALA B O 1
ATOM 2063 N N . THR B 1 12 ? 12.32 27.844 11.719 1 96.5 12 THR B N 1
ATOM 2064 C CA . THR B 1 12 ? 12.859 28.281 10.43 1 96.5 12 THR B CA 1
ATOM 2065 C C . THR B 1 12 ? 14.32 28.703 10.57 1 96.5 12 THR B C 1
ATOM 2067 O O . THR B 1 12 ? 15.156 28.344 9.734 1 96.5 12 THR B O 1
ATOM 2070 N N . VAL B 1 13 ? 14.641 29.406 11.633 1 96.56 13 VAL B N 1
ATOM 2071 C CA . VAL B 1 13 ? 16.016 29.844 11.891 1 96.56 13 VAL B CA 1
ATOM 2072 C C . VAL B 1 13 ? 16.906 28.609 12.102 1 96.56 13 VAL B C 1
ATOM 2074 O O . VAL B 1 13 ? 18.031 28.562 11.594 1 96.56 13 VAL B O 1
ATOM 2077 N N . THR B 1 14 ? 16.406 27.672 12.828 1 97.44 14 THR B N 1
ATOM 2078 C CA . THR B 1 14 ? 17.141 26.422 13.039 1 97.44 14 THR B CA 1
ATOM 2079 C C . THR B 1 14 ? 17.438 25.734 11.711 1 97.44 14 THR B C 1
ATOM 2081 O O . THR B 1 14 ? 18.547 25.266 11.484 1 97.44 14 THR B O 1
ATOM 2084 N N . LEU B 1 15 ? 16.438 25.656 10.812 1 97.88 15 LEU B N 1
ATOM 2085 C CA . LEU B 1 15 ? 16.625 25.047 9.5 1 97.88 15 LEU B CA 1
ATOM 2086 C C . LEU B 1 15 ? 17.688 25.797 8.711 1 97.88 15 LEU B C 1
ATOM 2088 O O . LEU B 1 15 ? 18.531 25.188 8.047 1 97.88 15 LEU B O 1
ATOM 2092 N N . VAL B 1 16 ? 17.688 27.125 8.797 1 97.25 16 VAL B N 1
ATOM 2093 C CA . VAL B 1 16 ? 18.688 27.938 8.109 1 97.25 16 VAL B CA 1
ATOM 2094 C C . VAL B 1 16 ? 20.078 27.625 8.656 1 97.25 16 VAL B C 1
ATOM 2096 O O . VAL B 1 16 ? 21.031 27.453 7.887 1 97.25 16 VAL B O 1
ATOM 2099 N N . GLY B 1 17 ? 20.234 27.578 9.914 1 96.88 17 GLY B N 1
ATOM 2100 C CA . GLY B 1 17 ? 21.516 27.219 10.516 1 96.88 17 GLY B CA 1
ATOM 2101 C C . GLY B 1 17 ? 22.016 25.844 10.086 1 96.88 17 GLY B C 1
ATOM 2102 O O . GLY B 1 17 ? 23.172 25.703 9.711 1 96.88 17 GLY B O 1
ATOM 2103 N N . LEU B 1 18 ? 21.141 24.906 10.133 1 97.19 18 LEU B N 1
ATOM 2104 C CA . LEU B 1 18 ? 21.516 23.547 9.742 1 97.19 18 LEU B CA 1
ATOM 2105 C C . LEU B 1 18 ? 21.812 23.484 8.25 1 97.19 18 LEU B C 1
ATOM 2107 O O . LEU B 1 18 ? 22.594 22.641 7.816 1 97.19 18 LEU B O 1
ATOM 2111 N N . SER B 1 19 ? 21.141 24.344 7.516 1 97.44 19 SER B N 1
ATOM 2112 C CA . SER B 1 19 ? 21.406 24.375 6.082 1 97.44 19 SER B CA 1
ATOM 2113 C C . SER B 1 19 ? 22.859 24.719 5.793 1 97.44 19 SER B C 1
ATOM 2115 O O . SER B 1 19 ? 23.453 24.203 4.844 1 97.44 19 SER B O 1
ATOM 2117 N N . TRP B 1 20 ? 23.375 25.594 6.59 1 95.75 20 TRP B N 1
ATOM 2118 C CA . TRP B 1 20 ? 24.797 25.922 6.453 1 95.75 20 TRP B CA 1
ATOM 2119 C C . TRP B 1 20 ? 25.656 24.672 6.684 1 95.75 20 TRP B C 1
ATOM 2121 O O . TRP B 1 20 ? 26.594 24.422 5.926 1 95.75 20 TRP B O 1
ATOM 2131 N N . PHE B 1 21 ? 25.312 23.969 7.648 1 93.62 21 PHE B N 1
ATOM 2132 C CA . PHE B 1 21 ? 26.016 22.734 7.973 1 93.62 21 PHE B CA 1
ATOM 2133 C C . PHE B 1 21 ? 25.906 21.734 6.82 1 93.62 21 PHE B C 1
ATOM 2135 O O . PHE B 1 21 ? 26.906 21.156 6.406 1 93.62 21 PHE B O 1
ATOM 2142 N N . ALA B 1 22 ? 24.734 21.562 6.309 1 94.62 22 ALA B N 1
ATOM 2143 C CA . ALA B 1 22 ? 24.5 20.625 5.211 1 94.62 22 ALA B CA 1
ATOM 2144 C C . ALA B 1 22 ? 25.234 21.062 3.949 1 94.62 22 ALA B C 1
ATOM 2146 O O . ALA B 1 22 ? 25.797 20.234 3.23 1 94.62 22 ALA B O 1
ATOM 2147 N N . ALA B 1 23 ? 25.266 22.359 3.729 1 95.44 23 ALA B N 1
ATOM 2148 C CA . ALA B 1 23 ? 25.953 22.906 2.559 1 95.44 23 ALA B CA 1
ATOM 2149 C C . ALA B 1 23 ? 27.453 22.656 2.643 1 95.44 23 ALA B C 1
ATOM 2151 O O . ALA B 1 23 ? 28.078 22.25 1.661 1 95.44 23 ALA B O 1
ATOM 2152 N N . THR B 1 24 ? 28.016 22.812 3.732 1 94 24 THR B N 1
ATOM 2153 C CA . THR B 1 24 ? 29.453 22.641 3.914 1 94 24 THR B CA 1
ATOM 2154 C C . THR B 1 24 ? 29.828 21.156 3.854 1 94 24 THR B C 1
ATOM 2156 O O . THR B 1 24 ? 30.953 20.812 3.488 1 94 24 THR B O 1
ATOM 2159 N N . GLY B 1 25 ? 28.906 20.328 4.172 1 92.62 25 GLY B N 1
ATOM 2160 C CA . GLY B 1 25 ? 29.141 18.891 4.117 1 92.62 25 GLY B CA 1
ATOM 2161 C C . GLY B 1 25 ? 28.859 18.297 2.752 1 92.62 25 GLY B C 1
ATOM 2162 O O . GLY B 1 25 ? 29.047 17.094 2.545 1 92.62 25 GLY B O 1
ATOM 2163 N N . GLY B 1 26 ? 28.328 19.094 1.807 1 92.75 26 GLY B N 1
ATOM 2164 C CA . GLY B 1 26 ? 28.109 18.641 0.443 1 92.75 26 GLY B CA 1
ATOM 2165 C C . GLY B 1 26 ? 26.766 17.969 0.25 1 92.75 26 GLY B C 1
ATOM 2166 O O . GLY B 1 26 ? 26.531 17.312 -0.77 1 92.75 26 GLY B O 1
ATOM 2167 N N . ALA B 1 27 ? 25.875 18.094 1.207 1 94.25 27 ALA B N 1
ATOM 2168 C CA . ALA B 1 27 ? 24.562 17.438 1.131 1 94.25 27 ALA B CA 1
ATOM 2169 C C . ALA B 1 27 ? 23.562 18.312 0.385 1 94.25 27 ALA B C 1
ATOM 2171 O O . ALA B 1 27 ? 22.453 18.547 0.876 1 94.25 27 ALA B O 1
ATOM 2172 N N . TRP B 1 28 ? 23.844 18.719 -0.837 1 94.88 28 TRP B N 1
ATOM 2173 C CA . TRP B 1 28 ? 23.078 19.688 -1.612 1 94.88 28 TRP B CA 1
ATOM 2174 C C . TRP B 1 28 ? 21.719 19.109 -2.02 1 94.88 28 TRP B C 1
ATOM 2176 O O . TRP B 1 28 ? 20.719 19.828 -2.035 1 94.88 28 TRP B O 1
ATOM 2186 N N . LYS B 1 29 ? 21.734 17.891 -2.34 1 95.44 29 LYS B N 1
ATOM 2187 C CA . LYS B 1 29 ? 20.484 17.25 -2.727 1 95.44 29 LYS B CA 1
ATOM 2188 C C . LYS B 1 29 ? 19.484 17.25 -1.57 1 95.44 29 LYS B C 1
ATOM 2190 O O . LYS B 1 29 ? 18.328 17.641 -1.741 1 95.44 29 LYS B O 1
ATOM 2195 N N . LEU B 1 30 ? 19.938 16.797 -0.455 1 96.94 30 LEU B N 1
ATOM 2196 C CA . LEU B 1 30 ? 19.109 16.781 0.75 1 96.94 30 LEU B CA 1
ATOM 2197 C C . LEU B 1 30 ? 18.641 18.188 1.111 1 96.94 30 LEU B C 1
ATOM 2199 O O . LEU B 1 30 ? 17.5 18.375 1.513 1 96.94 30 LEU B O 1
ATOM 2203 N N . LEU B 1 31 ? 19.531 19.125 0.912 1 97.25 31 LEU B N 1
ATOM 2204 C CA . LEU B 1 31 ? 19.188 20.516 1.183 1 97.25 31 LEU B CA 1
ATOM 2205 C C . LEU B 1 31 ? 18.078 21 0.257 1 97.25 31 LEU B C 1
ATOM 2207 O O . LEU B 1 31 ? 17.125 21.641 0.704 1 97.25 31 LEU B O 1
ATOM 2211 N N . GLY B 1 32 ? 18.25 20.703 -1.021 1 97.88 32 GLY B N 1
ATOM 2212 C CA . GLY B 1 32 ? 17.203 21.062 -1.973 1 97.88 32 GLY B CA 1
ATOM 2213 C C . GLY B 1 32 ? 15.852 20.469 -1.621 1 97.88 32 GLY B C 1
ATOM 2214 O O . GLY B 1 32 ? 14.844 21.156 -1.619 1 97.88 32 GLY B O 1
ATOM 2215 N N . ILE B 1 33 ? 15.82 19.203 -1.292 1 97.94 33 ILE B N 1
ATOM 2216 C CA . ILE B 1 33 ? 14.594 18.5 -0.927 1 97.94 33 ILE B CA 1
ATOM 2217 C C . ILE B 1 33 ? 13.984 19.141 0.32 1 97.94 33 ILE B C 1
ATOM 2219 O O . ILE B 1 33 ? 12.773 19.344 0.389 1 97.94 33 ILE B O 1
ATOM 2223 N N . SER B 1 34 ? 14.797 19.5 1.292 1 98.38 34 SER B N 1
ATOM 2224 C CA . SER B 1 34 ? 14.367 20.094 2.549 1 98.38 34 SER B CA 1
ATOM 2225 C C . SER B 1 34 ? 13.703 21.453 2.311 1 98.38 34 SER B C 1
ATOM 2227 O O . SER B 1 34 ? 12.633 21.734 2.865 1 98.38 34 SER B O 1
ATOM 2229 N N . TRP B 1 35 ? 14.273 22.156 1.499 1 98.38 35 TRP B N 1
ATOM 2230 C CA . TRP B 1 35 ? 13.742 23.5 1.273 1 98.38 35 TRP B CA 1
ATOM 2231 C C . TRP B 1 35 ? 12.516 23.453 0.368 1 98.38 35 TRP B C 1
ATOM 2233 O O . TRP B 1 35 ? 11.633 24.297 0.475 1 98.38 35 TRP B O 1
ATOM 2243 N N . VAL B 1 36 ? 12.477 22.531 -0.56 1 98.25 36 VAL B N 1
ATOM 2244 C CA . VAL B 1 36 ? 11.258 22.344 -1.337 1 98.25 36 VAL B CA 1
ATOM 2245 C C . VAL B 1 36 ? 10.109 21.953 -0.409 1 98.25 36 VAL B C 1
ATOM 2247 O O . VAL B 1 36 ? 9 22.484 -0.534 1 98.25 36 VAL B O 1
ATOM 2250 N N . ALA B 1 37 ? 10.391 21.062 0.551 1 98.25 37 ALA B N 1
ATOM 2251 C CA . ALA B 1 37 ? 9.383 20.672 1.536 1 98.25 37 ALA B CA 1
ATOM 2252 C C . ALA B 1 37 ? 8.922 21.891 2.348 1 98.25 37 ALA B C 1
ATOM 2254 O O . ALA B 1 37 ? 7.719 22.078 2.549 1 98.25 37 ALA B O 1
ATOM 2255 N N . PHE B 1 38 ? 9.844 22.688 2.762 1 98.5 38 PHE B 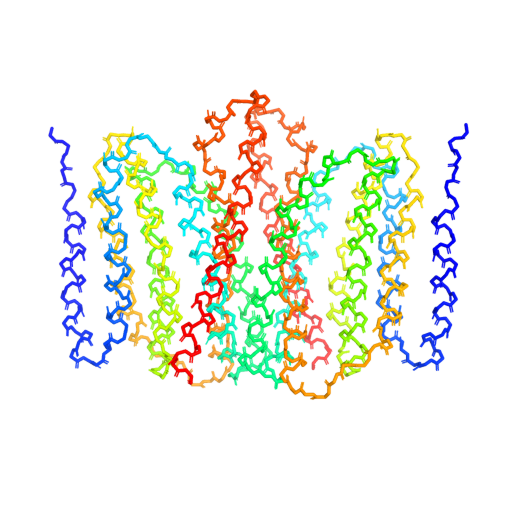N 1
ATOM 2256 C CA . PHE B 1 38 ? 9.555 23.891 3.547 1 98.5 38 PHE B CA 1
ATOM 2257 C C . PHE B 1 38 ? 8.688 24.859 2.752 1 98.5 38 PHE B C 1
ATOM 2259 O O . PHE B 1 38 ? 7.641 25.297 3.234 1 98.5 38 PHE B O 1
ATOM 2266 N N . ALA B 1 39 ? 9.141 25.172 1.578 1 98.25 39 ALA B N 1
ATOM 2267 C CA . ALA B 1 39 ? 8.438 26.141 0.744 1 98.25 39 ALA B CA 1
ATOM 2268 C C . ALA B 1 39 ? 7.027 25.656 0.409 1 98.25 39 ALA B C 1
ATOM 2270 O O . ALA B 1 39 ? 6.074 26.438 0.431 1 98.25 39 ALA B O 1
ATOM 2271 N N . ALA B 1 40 ? 6.906 24.406 0.107 1 97.12 40 ALA B N 1
ATOM 2272 C CA . ALA B 1 40 ? 5.609 23.828 -0.246 1 97.12 40 ALA B CA 1
ATOM 2273 C C . ALA B 1 40 ? 4.621 23.953 0.91 1 97.12 40 ALA B C 1
ATOM 2275 O O . ALA B 1 40 ? 3.486 24.391 0.718 1 97.12 40 ALA B O 1
ATOM 2276 N N . MET B 1 41 ? 5.031 23.578 2.066 1 96.81 41 MET B N 1
ATOM 2277 C CA . MET B 1 41 ? 4.141 23.641 3.223 1 96.81 41 MET B CA 1
ATOM 2278 C C . MET B 1 41 ? 3.883 25.078 3.639 1 96.81 41 MET B C 1
ATOM 2280 O O . MET B 1 41 ? 2.744 25.453 3.926 1 96.81 41 MET B O 1
ATOM 2284 N N . ALA B 1 42 ? 4.898 25.875 3.646 1 97 42 ALA B N 1
ATOM 2285 C CA . ALA B 1 42 ? 4.781 27.281 4.055 1 97 42 ALA B CA 1
ATOM 2286 C C . ALA B 1 42 ? 3.895 28.062 3.09 1 97 42 ALA B C 1
ATOM 2288 O O . ALA B 1 42 ? 3.188 28.984 3.496 1 97 42 ALA B O 1
ATOM 2289 N N . ALA B 1 43 ? 3.961 27.703 1.84 1 95.81 43 ALA B N 1
ATOM 2290 C CA . ALA B 1 43 ? 3.127 28.375 0.845 1 95.81 43 ALA B CA 1
ATOM 2291 C C . ALA B 1 43 ? 1.645 28.156 1.134 1 95.81 43 ALA B C 1
ATOM 2293 O O . ALA B 1 43 ? 0.795 28.922 0.679 1 95.81 43 ALA B O 1
ATOM 2294 N N . GLY B 1 44 ? 1.35 27.078 1.836 1 92.25 44 GLY B N 1
ATOM 2295 C CA . GLY B 1 44 ? -0.019 26.812 2.248 1 92.25 44 GLY B CA 1
ATOM 2296 C C . GLY B 1 44 ? -0.583 27.875 3.17 1 92.25 44 GLY B C 1
ATOM 2297 O O . GLY B 1 44 ? -1.799 28.062 3.242 1 92.25 44 GLY B O 1
ATOM 2298 N N . ILE B 1 45 ? 0.264 28.562 3.852 1 93 45 ILE B N 1
ATOM 2299 C CA . ILE B 1 45 ? -0.157 29.547 4.855 1 93 45 ILE B CA 1
ATOM 2300 C C . ILE B 1 45 ? -0.899 30.688 4.18 1 93 45 ILE B C 1
ATOM 2302 O O . ILE B 1 45 ? -2.076 30.938 4.465 1 93 45 ILE B O 1
ATOM 2306 N N . PRO B 1 46 ? -0.299 31.391 3.238 1 92.44 46 PRO B N 1
ATOM 2307 C CA . PRO B 1 46 ? -1.048 32.469 2.59 1 92.44 46 PRO B CA 1
ATOM 2308 C C . PRO B 1 46 ? -2.217 31.953 1.751 1 92.44 46 PRO B C 1
ATOM 2310 O O . PRO B 1 46 ? -3.252 32.625 1.655 1 92.44 46 PRO B O 1
ATOM 2313 N N . LEU B 1 47 ? -2.141 30.797 1.181 1 87.19 47 LEU B N 1
ATOM 2314 C CA . LEU B 1 47 ? -3.201 30.234 0.348 1 87.19 47 LEU B CA 1
ATOM 2315 C C . LEU B 1 47 ? -4.402 29.828 1.197 1 87.19 47 LEU B C 1
ATOM 2317 O O . LEU B 1 47 ? -5.547 29.969 0.766 1 87.19 47 LEU B O 1
ATOM 2321 N N . GLY B 1 48 ? -4.121 29.297 2.336 1 83.94 48 GLY B N 1
ATOM 2322 C CA . GLY B 1 48 ? -5.188 28.922 3.248 1 83.94 48 GLY B CA 1
ATOM 2323 C C . GLY B 1 48 ? -5.918 30.109 3.838 1 83.94 48 GLY B C 1
ATOM 2324 O O . GLY B 1 48 ? -7.121 30.031 4.098 1 83.94 48 GLY B O 1
ATOM 2325 N N . ARG B 1 49 ? -5.301 31.203 4.039 1 83.94 49 ARG B N 1
ATOM 2326 C CA . ARG B 1 49 ? -5.898 32.438 4.566 1 83.94 49 ARG B CA 1
ATOM 2327 C C . ARG B 1 49 ? -6.855 33.062 3.555 1 83.94 49 ARG B C 1
ATOM 2329 O O . ARG B 1 49 ? -7.879 33.625 3.934 1 83.94 49 ARG B O 1
ATOM 2336 N N . ARG B 1 50 ? -6.434 32.906 2.33 1 80.88 50 ARG B N 1
ATOM 2337 C CA . ARG B 1 50 ? -7.195 33.594 1.292 1 80.88 50 ARG B CA 1
ATOM 2338 C C . ARG B 1 50 ? -8.406 32.781 0.872 1 80.88 50 ARG B C 1
ATOM 2340 O O . ARG B 1 50 ? -9.383 33.312 0.345 1 80.88 50 ARG B O 1
ATOM 2347 N N . SER B 1 51 ? -8.367 31.453 0.877 1 65.12 51 SER B N 1
ATOM 2348 C CA . SER B 1 51 ? -9.391 30.609 0.274 1 65.12 51 SER B CA 1
ATOM 2349 C C . SER B 1 51 ? -10.461 30.234 1.29 1 65.12 51 SER B C 1
ATOM 2351 O O . SER B 1 51 ? -10.602 29.062 1.644 1 65.12 51 SER B O 1
ATOM 2353 N N . LEU B 1 52 ? -11.133 31.125 1.901 1 56.97 52 LEU B N 1
ATOM 2354 C CA . LEU B 1 52 ? -12.164 30.797 2.875 1 56.97 52 LEU B CA 1
ATOM 2355 C C . LEU B 1 52 ? -13.203 29.875 2.266 1 56.97 52 LEU B C 1
ATOM 2357 O O . LEU B 1 52 ? -13.898 29.141 2.986 1 56.97 52 LEU B O 1
ATOM 2361 N N . GLY B 1 53 ? -13.328 29.812 0.897 1 55.12 53 GLY B N 1
ATOM 2362 C CA . GLY B 1 53 ? -14.312 28.891 0.359 1 55.12 53 GLY B CA 1
ATOM 2363 C C . GLY B 1 53 ? -13.711 27.609 -0.172 1 55.12 53 GLY B C 1
ATOM 2364 O O . GLY B 1 53 ? -13.297 27.547 -1.334 1 55.12 53 GLY B O 1
ATOM 2365 N N . GLY B 1 54 ? -13.32 26.828 0.69 1 58 54 GLY B N 1
ATOM 2366 C CA . GLY B 1 54 ? -12.57 25.609 0.465 1 58 54 GLY B CA 1
ATOM 2367 C C . GLY B 1 54 ? -13.062 24.828 -0.735 1 58 54 GLY B C 1
ATOM 2368 O O . GLY B 1 54 ? -14.266 24.672 -0.938 1 58 54 GLY B O 1
ATOM 2369 N N . ARG B 1 55 ? -12.477 24.859 -1.956 1 65.06 55 ARG B N 1
ATOM 2370 C CA . ARG B 1 55 ? -12.875 24.031 -3.092 1 65.06 55 ARG B CA 1
ATOM 2371 C C . ARG B 1 55 ? -12.383 22.594 -2.938 1 65.06 55 ARG B C 1
ATOM 2373 O O . ARG B 1 55 ? -11.172 22.344 -2.965 1 65.06 55 ARG B O 1
ATOM 2380 N N . PRO B 1 56 ? -13.234 21.688 -2.707 1 72.25 56 PRO B N 1
ATOM 2381 C CA . PRO B 1 56 ? -12.906 20.281 -2.506 1 72.25 56 PRO B CA 1
ATOM 2382 C C . PRO B 1 56 ? -12 19.719 -3.604 1 72.25 56 PRO B C 1
ATOM 2384 O O . PRO B 1 56 ? -11.188 18.828 -3.346 1 72.25 56 PRO B O 1
ATOM 2387 N N . TRP B 1 57 ? -11.906 20.5 -4.684 1 81.12 57 TRP B N 1
ATOM 2388 C CA . TRP B 1 57 ? -11.148 19.969 -5.816 1 81.12 57 TRP B CA 1
ATOM 2389 C C . TRP B 1 57 ? -9.656 20.234 -5.641 1 81.12 57 TRP B C 1
ATOM 2391 O O . TRP B 1 57 ? -8.82 19.438 -6.082 1 81.12 57 TRP B O 1
ATOM 2401 N N . THR B 1 58 ? -9.336 21.297 -5.004 1 81.81 58 THR B N 1
ATOM 2402 C CA . THR B 1 58 ? -7.926 21.641 -4.836 1 81.81 58 THR B CA 1
ATOM 2403 C C . THR B 1 58 ? -7.207 20.594 -3.988 1 81.81 58 THR B C 1
ATOM 2405 O 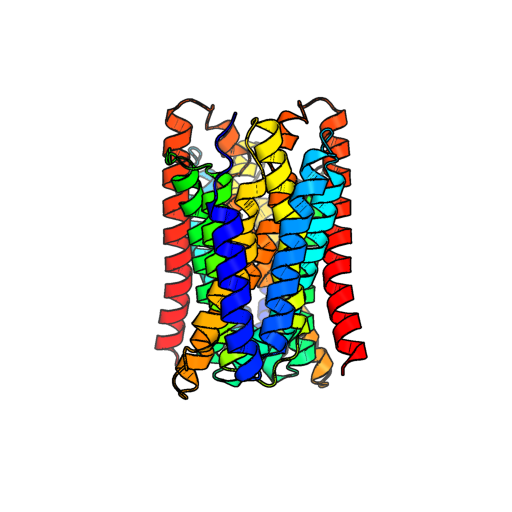O . THR B 1 58 ? -6.109 20.156 -4.34 1 81.81 58 THR B O 1
ATOM 2408 N N . LEU B 1 59 ? -7.875 20.156 -3 1 83.25 59 LEU B N 1
ATOM 2409 C CA . LEU B 1 59 ? -7.254 19.172 -2.115 1 83.25 59 LEU B CA 1
ATOM 2410 C C . LEU B 1 59 ? -7.223 17.797 -2.768 1 83.25 59 LEU B C 1
ATOM 2412 O O . LEU B 1 59 ? -6.25 17.047 -2.611 1 83.25 59 LEU B O 1
ATOM 2416 N N . VAL B 1 60 ? -8.273 17.5 -3.529 1 85.38 60 VAL B N 1
ATOM 2417 C CA . VAL B 1 60 ? -8.32 16.219 -4.215 1 85.38 60 VAL B CA 1
ATOM 2418 C C . VAL B 1 60 ? -7.199 16.141 -5.246 1 85.38 60 VAL B C 1
ATOM 2420 O O . VAL B 1 60 ? -6.477 15.141 -5.309 1 85.38 60 VAL B O 1
ATOM 2423 N N . TRP B 1 61 ? -6.992 17.156 -5.941 1 90 61 TRP B N 1
ATOM 2424 C CA . TRP B 1 61 ? -5.953 17.172 -6.965 1 90 61 TRP B CA 1
ATOM 2425 C C . TRP B 1 61 ? -4.566 17.234 -6.336 1 90 61 TRP B C 1
ATOM 2427 O O . TRP B 1 61 ? -3.643 16.547 -6.785 1 90 61 TRP B O 1
ATOM 2437 N N . GLY B 1 62 ? -4.383 18.047 -5.344 1 90.31 62 GLY B N 1
ATOM 2438 C CA . GLY B 1 62 ? -3.094 18.141 -4.672 1 90.31 62 GLY B CA 1
ATOM 2439 C C . GLY B 1 62 ? -2.643 16.844 -4.055 1 90.31 62 GLY B C 1
ATOM 2440 O O . GLY B 1 62 ? -1.526 16.375 -4.309 1 90.31 62 GLY B O 1
ATOM 2441 N N . TYR B 1 63 ? -3.545 16.219 -3.309 1 89.94 63 TYR B N 1
ATOM 2442 C CA . TYR B 1 63 ? -3.209 14.969 -2.639 1 89.94 63 TYR B CA 1
ATOM 2443 C C . TYR B 1 63 ? -3.119 13.82 -3.637 1 89.94 63 TYR B C 1
ATOM 2445 O O . TYR B 1 63 ? -2.311 12.898 -3.469 1 89.94 63 TYR B O 1
ATOM 2453 N N . GLY B 1 64 ? -3.998 13.883 -4.652 1 92.38 64 GLY B N 1
ATOM 2454 C CA . GLY B 1 64 ? -3.926 12.859 -5.684 1 92.38 64 GLY B CA 1
ATOM 2455 C C . GLY B 1 64 ? -2.604 12.852 -6.426 1 92.38 64 GLY B C 1
ATOM 2456 O O . GLY B 1 64 ? -1.976 11.805 -6.582 1 92.38 64 GLY B O 1
ATOM 2457 N N . LEU B 1 65 ? -2.17 14 -6.852 1 94.62 65 LEU B N 1
ATOM 2458 C CA . LEU B 1 65 ? -0.894 14.133 -7.551 1 94.62 65 LEU B CA 1
ATOM 2459 C C . LEU B 1 65 ? 0.258 13.664 -6.664 1 94.62 65 LEU B C 1
ATOM 2461 O O . LEU B 1 65 ? 1.12 12.906 -7.109 1 94.62 65 LEU B O 1
ATOM 2465 N N . ALA B 1 66 ? 0.227 14.078 -5.453 1 94.38 66 ALA B N 1
ATOM 2466 C CA . ALA B 1 66 ? 1.292 13.734 -4.516 1 94.38 66 ALA B CA 1
ATOM 2467 C C . ALA B 1 66 ? 1.309 12.234 -4.234 1 94.38 66 ALA B C 1
ATOM 2469 O O . ALA B 1 66 ? 2.371 11.609 -4.219 1 94.38 66 ALA B O 1
ATOM 2470 N N . SER B 1 67 ? 0.139 11.68 -4.055 1 94.88 67 SER B N 1
ATOM 2471 C CA . SER B 1 67 ? 0.037 10.25 -3.754 1 94.88 67 SER B CA 1
ATOM 2472 C C . SER B 1 67 ? 0.56 9.406 -4.906 1 94.88 67 SER B C 1
ATOM 2474 O O . SER B 1 67 ? 1.341 8.469 -4.695 1 94.88 67 SER B O 1
ATOM 2476 N N . GLY B 1 68 ? 0.123 9.75 -6.109 1 96.44 68 GLY B N 1
ATOM 2477 C CA . GLY B 1 68 ? 0.621 9.039 -7.273 1 96.44 68 GLY B CA 1
ATOM 2478 C C . GLY B 1 68 ? 2.129 9.117 -7.422 1 96.44 68 GLY B C 1
ATOM 2479 O O . GLY B 1 68 ? 2.781 8.117 -7.723 1 96.44 68 GLY B O 1
ATOM 2480 N N . ALA B 1 69 ? 2.629 10.266 -7.207 1 97.44 69 ALA B N 1
ATOM 2481 C CA . ALA B 1 69 ? 4.07 10.477 -7.297 1 97.44 69 ALA B CA 1
ATOM 2482 C C . ALA B 1 69 ? 4.809 9.695 -6.211 1 97.44 69 ALA B C 1
ATOM 2484 O O . ALA B 1 69 ? 5.852 9.094 -6.469 1 97.44 69 ALA B O 1
ATOM 2485 N N . MET B 1 70 ? 4.285 9.727 -5.02 1 96.81 70 MET B N 1
ATOM 2486 C CA . MET B 1 70 ? 4.918 9.047 -3.891 1 96.81 70 MET B CA 1
ATOM 2487 C C . MET B 1 70 ? 4.914 7.535 -4.094 1 96.81 70 MET B C 1
ATOM 2489 O O . MET B 1 70 ? 5.938 6.879 -3.904 1 96.81 70 MET B O 1
ATOM 2493 N N . VAL B 1 71 ? 3.793 6.988 -4.531 1 97.31 71 VAL B N 1
ATOM 2494 C CA . VAL B 1 71 ? 3.684 5.555 -4.785 1 97.31 71 VAL B CA 1
ATOM 2495 C C . VAL B 1 71 ? 4.703 5.137 -5.84 1 97.31 71 VAL B C 1
ATOM 2497 O O . VAL B 1 71 ? 5.473 4.195 -5.629 1 97.31 71 VAL B O 1
ATOM 2500 N N . THR B 1 72 ? 4.699 5.879 -6.906 1 98.25 72 THR B N 1
ATOM 2501 C CA . THR B 1 72 ? 5.555 5.512 -8.031 1 98.25 72 THR B CA 1
ATOM 2502 C C . THR B 1 72 ? 7.027 5.691 -7.672 1 98.25 72 THR B C 1
ATOM 2504 O O . THR B 1 72 ? 7.848 4.816 -7.945 1 98.25 72 THR B O 1
ATOM 2507 N N . SER B 1 73 ? 7.348 6.723 -7.035 1 97.81 73 SER B N 1
ATOM 2508 C CA . SER B 1 73 ? 8.742 6.992 -6.711 1 97.81 73 SER B CA 1
ATOM 2509 C C . SER B 1 73 ? 9.281 5.988 -5.695 1 97.81 73 SER B C 1
ATOM 2511 O O . SER B 1 73 ? 10.414 5.512 -5.82 1 97.81 73 SER B O 1
ATOM 2513 N N . ALA B 1 74 ? 8.469 5.672 -4.668 1 97.69 74 ALA B N 1
ATOM 2514 C CA . ALA B 1 74 ? 8.898 4.68 -3.684 1 97.69 74 ALA B CA 1
ATOM 2515 C C . ALA B 1 74 ? 9.109 3.314 -4.332 1 97.69 74 ALA B C 1
ATOM 2517 O O . ALA B 1 74 ? 10.086 2.625 -4.047 1 97.69 74 ALA B O 1
ATOM 2518 N N . ALA B 1 75 ? 8.211 2.971 -5.219 1 98.5 75 ALA B N 1
ATOM 2519 C CA . ALA B 1 75 ? 8.266 1.668 -5.879 1 98.5 75 ALA B CA 1
ATOM 2520 C C . ALA B 1 75 ? 9.453 1.578 -6.824 1 98.5 75 ALA B C 1
ATOM 2522 O O . ALA B 1 75 ? 10.055 0.513 -6.977 1 98.5 75 ALA B O 1
ATOM 2523 N N . VAL B 1 76 ? 9.828 2.686 -7.438 1 98.25 76 VAL B N 1
ATOM 2524 C CA . VAL B 1 76 ? 10.812 2.641 -8.516 1 98.25 76 VAL B CA 1
ATOM 2525 C C . VAL B 1 76 ? 12.203 2.939 -7.957 1 98.25 76 VAL B C 1
ATOM 2527 O O . VAL B 1 76 ? 13.195 2.379 -8.422 1 98.25 76 VAL B O 1
ATOM 2530 N N . PHE B 1 77 ? 12.297 3.748 -6.938 1 97.19 77 PHE B N 1
ATOM 2531 C CA . PHE B 1 77 ? 13.625 4.227 -6.559 1 97.19 77 PHE B CA 1
ATOM 2532 C C . PHE B 1 77 ? 14.031 3.674 -5.199 1 97.19 77 PHE B C 1
ATOM 2534 O O . PHE B 1 77 ? 15.219 3.598 -4.887 1 97.19 77 PHE B O 1
ATOM 2541 N N . LEU B 1 78 ? 13.094 3.26 -4.395 1 97.12 78 LEU B N 1
ATOM 2542 C CA . LEU B 1 78 ? 13.453 2.869 -3.037 1 97.12 78 LEU B CA 1
ATOM 2543 C C . LEU B 1 78 ? 13.32 1.363 -2.85 1 97.12 78 LEU B C 1
ATOM 2545 O O . LEU B 1 78 ? 14.219 0.716 -2.314 1 97.12 78 LEU B O 1
ATOM 2549 N N . VAL B 1 79 ? 12.258 0.77 -3.348 1 98.5 79 VAL B N 1
ATOM 2550 C CA . VAL B 1 79 ? 12.016 -0.662 -3.203 1 98.5 79 VAL B CA 1
ATOM 2551 C C . VAL B 1 79 ? 13.156 -1.447 -3.836 1 98.5 79 VAL B C 1
ATOM 2553 O O . VAL B 1 79 ? 13.734 -2.336 -3.203 1 98.5 79 VAL B O 1
ATOM 2556 N N . PRO B 1 80 ? 13.586 -1.098 -5.055 1 98.25 80 PRO B N 1
ATOM 2557 C CA . PRO B 1 80 ? 14.688 -1.865 -5.645 1 98.25 80 PRO B CA 1
ATOM 2558 C C . PRO B 1 80 ? 15.984 -1.757 -4.84 1 98.25 80 PRO B C 1
ATOM 2560 O O . PRO B 1 80 ? 16.766 -2.707 -4.793 1 98.25 80 PRO B O 1
ATOM 2563 N N . GLN B 1 81 ? 16.188 -0.639 -4.188 1 96.81 81 GLN B N 1
ATOM 2564 C CA . GLN B 1 81 ? 17.375 -0.489 -3.363 1 96.81 81 GLN B CA 1
ATOM 2565 C C . GLN B 1 81 ? 17.344 -1.426 -2.16 1 96.81 81 GLN B C 1
ATOM 2567 O O . GLN B 1 81 ? 18.344 -2.061 -1.826 1 96.81 81 GLN B O 1
ATOM 2572 N N . ALA B 1 82 ? 16.203 -1.493 -1.54 1 98 82 ALA B N 1
ATOM 2573 C CA . ALA B 1 82 ? 16.047 -2.398 -0.404 1 98 82 ALA B CA 1
ATOM 2574 C C . ALA B 1 82 ? 16.266 -3.848 -0.821 1 98 82 ALA B C 1
ATOM 2576 O O . ALA B 1 82 ? 17 -4.582 -0.155 1 98 82 ALA B O 1
ATOM 2577 N N . ILE B 1 83 ? 15.688 -4.203 -1.954 1 98.38 83 ILE B N 1
ATOM 2578 C CA . ILE B 1 83 ? 15.766 -5.57 -2.453 1 98.38 83 ILE B CA 1
ATOM 2579 C C . ILE B 1 83 ? 17.188 -5.883 -2.895 1 98.38 83 ILE B C 1
ATOM 2581 O O . ILE B 1 83 ? 17.672 -7.008 -2.729 1 98.38 83 ILE B O 1
ATOM 2585 N N . ALA B 1 84 ? 17.875 -4.938 -3.473 1 97 84 ALA B N 1
ATOM 2586 C CA . ALA B 1 84 ? 19.25 -5.121 -3.926 1 97 84 ALA B CA 1
ATOM 2587 C C . ALA B 1 84 ? 20.172 -5.441 -2.754 1 97 84 ALA B C 1
ATOM 2589 O O . ALA B 1 84 ? 21.156 -6.184 -2.906 1 97 84 ALA B O 1
ATOM 2590 N N . HIS B 1 85 ? 19.922 -4.863 -1.601 1 96.81 85 HIS B N 1
ATOM 2591 C CA . HIS B 1 85 ? 20.734 -5.156 -0.427 1 96.81 85 HIS B CA 1
ATOM 2592 C C . HIS B 1 85 ? 20.453 -6.555 0.106 1 96.81 85 HIS B C 1
ATOM 2594 O O . HIS B 1 85 ? 21.391 -7.301 0.432 1 96.81 85 HIS B O 1
ATOM 2600 N N . ASP B 1 86 ? 19.25 -6.863 0.172 1 98.19 86 ASP B N 1
ATOM 2601 C CA . ASP B 1 86 ? 18.812 -8.18 0.626 1 98.19 86 ASP B CA 1
ATOM 2602 C C . ASP B 1 86 ? 17.375 -8.469 0.167 1 98.19 86 ASP B C 1
ATOM 2604 O O . ASP B 1 86 ? 16.422 -7.855 0.654 1 98.19 86 ASP B O 1
ATOM 2608 N N . ALA B 1 87 ? 17.281 -9.414 -0.693 1 97.81 87 ALA B N 1
ATOM 2609 C CA . ALA B 1 87 ? 15.992 -9.664 -1.322 1 97.81 87 ALA B CA 1
ATOM 2610 C C . ALA B 1 87 ? 14.945 -10.07 -0.287 1 97.81 87 ALA B C 1
ATOM 2612 O O . ALA B 1 87 ? 13.836 -9.531 -0.269 1 97.81 87 ALA B O 1
ATOM 2613 N N . THR B 1 88 ? 15.297 -10.992 0.582 1 97.56 88 THR B N 1
ATOM 2614 C CA . THR B 1 88 ? 14.352 -11.531 1.553 1 97.56 88 THR B CA 1
ATOM 2615 C C . THR B 1 88 ? 14.039 -10.492 2.629 1 97.56 88 THR B C 1
ATOM 2617 O O . THR B 1 88 ? 12.875 -10.141 2.836 1 97.56 88 THR B O 1
ATOM 2620 N N . PHE B 1 89 ? 15.016 -9.945 3.182 1 98.19 89 PHE B N 1
ATOM 2621 C CA . PHE B 1 89 ? 14.797 -9.062 4.32 1 98.19 89 PHE B CA 1
ATOM 2622 C C . PHE B 1 89 ? 14.422 -7.66 3.855 1 98.19 89 PHE B C 1
ATOM 2624 O O . PHE B 1 89 ? 13.82 -6.891 4.605 1 98.19 89 PHE B O 1
ATOM 2631 N N . GLY B 1 90 ? 14.852 -7.309 2.621 1 98.62 90 GLY B N 1
ATOM 2632 C CA . GLY B 1 90 ? 14.242 -6.125 2.027 1 98.62 90 GLY B CA 1
ATOM 2633 C C . GLY B 1 90 ? 12.734 -6.227 1.896 1 98.62 90 GLY B C 1
ATOM 2634 O O . GLY B 1 90 ? 12.016 -5.273 2.201 1 98.62 90 GLY B O 1
ATOM 2635 N N . GLY B 1 91 ? 12.312 -7.422 1.45 1 98.62 91 GLY B N 1
ATOM 2636 C CA . GLY B 1 91 ? 10.883 -7.68 1.365 1 98.62 91 GLY B CA 1
ATOM 2637 C C . GLY B 1 91 ? 10.188 -7.621 2.711 1 98.62 91 GLY B C 1
ATOM 2638 O O . GLY B 1 91 ? 9.125 -7.012 2.84 1 98.62 91 GLY B O 1
ATOM 2639 N N . PHE B 1 92 ? 10.766 -8.211 3.715 1 98.69 92 PHE B N 1
ATOM 2640 C CA . PHE B 1 92 ? 10.203 -8.148 5.059 1 98.69 92 PHE B CA 1
ATOM 2641 C C . PHE B 1 92 ? 10.195 -6.719 5.574 1 98.69 92 PHE B C 1
ATOM 2643 O O . PHE B 1 92 ? 9.289 -6.324 6.312 1 98.69 92 PHE B O 1
ATOM 2650 N N . GLY B 1 93 ? 11.234 -5.953 5.184 1 98.69 93 GLY B N 1
ATOM 2651 C CA . GLY B 1 93 ? 11.242 -4.539 5.523 1 98.69 93 GLY B CA 1
ATOM 2652 C C . GLY B 1 93 ? 10.07 -3.777 4.938 1 98.69 93 GLY B C 1
ATOM 2653 O O . GLY B 1 93 ? 9.414 -3.002 5.641 1 98.69 93 GLY B O 1
ATOM 2654 N N . VAL B 1 94 ? 9.797 -4.016 3.66 1 98.69 94 VAL B N 1
ATOM 2655 C CA . VAL B 1 94 ? 8.672 -3.371 2.996 1 98.69 94 VAL B CA 1
ATOM 2656 C C . VAL B 1 94 ? 7.375 -3.732 3.715 1 98.69 94 VAL B C 1
ATOM 2658 O O . VAL B 1 94 ? 6.559 -2.855 4.016 1 98.69 94 VAL B O 1
ATOM 2661 N N . ALA B 1 95 ? 7.223 -4.992 4.035 1 98.56 95 ALA B N 1
ATOM 2662 C CA . ALA B 1 95 ? 6.031 -5.461 4.734 1 98.56 95 ALA B CA 1
ATOM 2663 C C . ALA B 1 95 ? 5.898 -4.797 6.102 1 98.56 95 ALA B C 1
ATOM 2665 O O . ALA B 1 95 ? 4.816 -4.34 6.473 1 98.56 95 ALA B O 1
ATOM 2666 N N . LEU B 1 96 ? 6.965 -4.758 6.816 1 98.19 96 LEU B N 1
ATOM 2667 C CA . LEU B 1 96 ? 6.973 -4.145 8.141 1 98.19 96 LEU B CA 1
ATOM 2668 C C . LEU B 1 96 ? 6.555 -2.68 8.062 1 98.19 96 LEU B C 1
ATOM 2670 O O . LEU B 1 96 ? 5.758 -2.213 8.875 1 98.19 96 LEU B O 1
ATOM 2674 N N . GLY B 1 97 ? 7.141 -1.998 7.098 1 97.69 97 GLY B N 1
ATOM 2675 C CA . GLY B 1 97 ? 6.773 -0.605 6.906 1 97.69 97 GLY B CA 1
ATOM 2676 C C . GLY B 1 97 ? 5.297 -0.415 6.609 1 97.69 97 GLY B C 1
ATOM 2677 O O . GLY B 1 97 ? 4.652 0.468 7.184 1 97.69 97 GLY B O 1
ATOM 2678 N N . LEU B 1 98 ? 4.754 -1.229 5.77 1 96.69 98 LEU B N 1
ATOM 2679 C CA . LEU B 1 98 ? 3.34 -1.154 5.418 1 96.69 98 LEU B CA 1
ATOM 2680 C C . LEU B 1 98 ? 2.463 -1.463 6.629 1 96.69 98 LEU B C 1
ATOM 2682 O O . LEU B 1 98 ? 1.492 -0.751 6.895 1 96.69 98 LEU B O 1
ATOM 2686 N N . LEU B 1 99 ? 2.783 -2.477 7.391 1 95.62 99 LEU B N 1
ATOM 2687 C CA . LEU B 1 99 ? 1.968 -2.92 8.516 1 95.62 99 LEU B CA 1
ATOM 2688 C C . LEU B 1 99 ? 2.043 -1.923 9.672 1 95.62 99 LEU B C 1
ATOM 2690 O O . LEU B 1 99 ? 1.034 -1.644 10.32 1 95.62 99 LEU B O 1
ATOM 2694 N N . ILE B 1 100 ? 3.205 -1.366 9.883 1 94.69 100 ILE B N 1
ATOM 2695 C CA . ILE B 1 100 ? 3.355 -0.361 10.93 1 94.69 100 ILE B CA 1
ATOM 2696 C C . ILE B 1 100 ? 2.654 0.929 10.516 1 94.69 100 ILE B C 1
ATOM 2698 O O . ILE B 1 100 ? 2.074 1.627 11.352 1 94.69 100 ILE B O 1
ATOM 2702 N N . GLY B 1 101 ? 2.838 1.232 9.219 1 92.44 101 GLY B N 1
ATOM 2703 C CA . GLY B 1 101 ? 2.07 2.363 8.719 1 92.44 101 GLY B CA 1
ATOM 2704 C C . GLY B 1 101 ? 0.581 2.23 8.977 1 92.44 101 GLY B C 1
ATOM 2705 O O . GLY B 1 101 ? -0.055 3.164 9.469 1 92.44 101 GLY B O 1
ATOM 2706 N N . PHE B 1 102 ? 0.024 1.108 8.734 1 89.31 102 PHE B N 1
ATOM 2707 C CA . PHE B 1 102 ? -1.385 0.832 8.992 1 89.31 102 PHE B CA 1
ATOM 2708 C C . PHE B 1 102 ? -1.696 0.925 10.477 1 89.31 102 PHE B C 1
ATOM 2710 O O . PHE B 1 102 ? -2.688 1.542 10.875 1 89.31 102 PHE B O 1
ATOM 2717 N N . ALA B 1 103 ? -0.882 0.343 11.25 1 89 103 ALA B N 1
ATOM 2718 C CA . ALA B 1 103 ? -1.091 0.329 12.695 1 89 103 ALA B CA 1
ATOM 2719 C C . ALA B 1 103 ? -1.09 1.745 13.266 1 89 103 ALA B C 1
ATOM 2721 O O . ALA B 1 103 ? -1.943 2.094 14.086 1 89 103 ALA B O 1
ATOM 2722 N N . SER B 1 104 ? -0.179 2.521 12.836 1 85.56 104 SER B N 1
ATOM 2723 C CA . SER B 1 104 ? -0.053 3.893 13.32 1 85.56 104 SER B CA 1
ATOM 2724 C C . SER B 1 104 ? -1.259 4.734 12.922 1 85.56 104 SER B C 1
ATOM 2726 O O . SER B 1 104 ? -1.742 5.551 13.703 1 85.56 104 SER B O 1
ATOM 2728 N N . HIS B 1 105 ? -1.715 4.504 11.773 1 77.06 105 HIS B N 1
ATOM 2729 C CA . HIS B 1 105 ? -2.879 5.23 11.273 1 77.06 105 HIS B CA 1
ATOM 2730 C C . HIS B 1 105 ? -4.141 4.832 12.031 1 77.06 105 HIS B C 1
ATOM 2732 O O . HIS B 1 105 ? -4.949 5.691 12.391 1 77.06 105 HIS B O 1
ATOM 2738 N N . THR B 1 106 ? -4.242 3.613 12.25 1 72.38 106 THR B N 1
ATOM 2739 C CA . THR B 1 106 ? -5.445 3.072 12.875 1 72.38 106 THR B CA 1
ATOM 2740 C C . THR B 1 106 ? -5.488 3.424 14.359 1 72.38 106 THR B C 1
ATOM 2742 O O . THR B 1 106 ? -6.539 3.803 14.883 1 72.38 106 THR B O 1
ATOM 2745 N N . VAL B 1 107 ? -4.312 3.381 14.93 1 68.88 107 VAL B N 1
ATOM 2746 C CA . VAL B 1 107 ? -4.27 3.641 16.359 1 68.88 107 VAL B CA 1
ATOM 2747 C C . VAL B 1 107 ? -4.211 5.145 16.609 1 68.88 107 VAL B C 1
ATOM 2749 O O . VAL B 1 107 ? -4.715 5.633 17.625 1 68.88 107 VAL B O 1
ATOM 2752 N N . GLY B 1 108 ? -3.523 5.871 15.734 1 61.47 108 GLY B N 1
ATOM 2753 C CA . GLY B 1 108 ? -3.428 7.316 15.875 1 61.47 108 GLY B CA 1
ATOM 2754 C C . GLY B 1 108 ? -4.781 8.008 15.906 1 61.47 108 GLY B C 1
ATOM 2755 O O . GLY B 1 108 ? -4.941 9.047 16.547 1 61.47 108 GLY B O 1
ATOM 2756 N N . HIS B 1 109 ? -5.707 7.496 15.164 1 55.38 109 HIS B N 1
ATOM 2757 C CA . HIS B 1 109 ? -7.066 8.016 15.281 1 55.38 109 HIS B CA 1
ATOM 2758 C C . HIS B 1 109 ? -7.527 8.031 16.734 1 55.38 109 HIS B C 1
ATOM 2760 O O . HIS B 1 109 ? -8.266 8.93 17.141 1 55.38 109 HIS B O 1
ATOM 2766 N N . ARG B 1 110 ? -6.961 7.211 17.438 1 49.19 110 ARG B N 1
ATOM 2767 C CA . ARG B 1 110 ? -7.277 7.176 18.859 1 49.19 110 ARG B CA 1
ATOM 2768 C C . ARG B 1 110 ? -6.676 8.383 19.578 1 49.19 110 ARG B C 1
ATOM 2770 O O . ARG B 1 110 ? -7.312 8.969 20.453 1 49.19 110 ARG B O 1
ATOM 2777 N N . LEU B 1 111 ? -5.453 8.719 19.125 1 45.97 111 LEU B N 1
ATOM 2778 C CA . LEU B 1 111 ? -4.762 9.781 19.844 1 45.97 111 LEU B CA 1
ATOM 2779 C C . LEU B 1 111 ? -5.324 11.148 19.484 1 45.97 111 LEU B C 1
ATOM 2781 O O . LEU B 1 111 ? -5.121 12.125 20.203 1 45.97 111 LEU B O 1
ATOM 2785 N N . ALA B 1 112 ? -5.926 11.188 18.359 1 48 112 ALA B N 1
ATOM 2786 C CA . ALA B 1 112 ? -6.539 12.445 17.953 1 48 112 ALA B CA 1
ATOM 2787 C C . ALA B 1 112 ? -7.609 12.891 18.953 1 48 112 ALA B C 1
ATOM 2789 O O . ALA B 1 112 ? -7.93 14.078 19.047 1 48 112 ALA B O 1
ATOM 2790 N N . HIS B 1 113 ? -8.008 11.906 19.656 1 45.12 113 HIS B N 1
ATOM 2791 C CA . HIS B 1 113 ? -8.984 12.312 20.656 1 45.12 113 HIS B CA 1
ATOM 2792 C C . HIS B 1 113 ? -8.305 12.758 21.953 1 45.12 113 HIS B C 1
ATOM 2794 O O . HIS B 1 113 ? -8.977 13.156 22.906 1 45.12 113 HIS B O 1
ATOM 2800 N N . LEU B 1 114 ? -7.012 12.703 21.891 1 42.94 114 LEU B N 1
ATOM 2801 C CA . LEU B 1 114 ? -6.383 13.188 23.109 1 42.94 114 LEU B CA 1
ATOM 2802 C C . LEU B 1 114 ? -6.34 14.711 23.125 1 42.94 114 LEU B C 1
ATOM 2804 O O . LEU B 1 114 ? -6.043 15.344 22.109 1 42.94 114 LEU B O 1
ATOM 2808 N N . GLU B 1 115 ? -7.023 15.367 23.938 1 45.16 115 GLU B N 1
ATOM 2809 C CA . GLU B 1 115 ? -7.102 16.797 24.219 1 45.16 115 GLU B CA 1
ATOM 2810 C C . GLU B 1 115 ? -5.711 17.391 24.453 1 45.16 115 GLU B C 1
ATOM 2812 O O . GLU B 1 115 ? -5.121 17.188 25.516 1 45.16 115 GLU B O 1
ATOM 2817 N N . VAL B 1 116 ? -4.941 17.562 23.469 1 48.31 116 VAL B N 1
ATOM 2818 C CA . VAL B 1 116 ? -3.684 18.25 23.734 1 48.31 116 VAL B CA 1
ATOM 2819 C C . VAL B 1 116 ? -3.879 19.75 23.578 1 48.31 116 VAL B C 1
ATOM 2821 O O . VAL B 1 116 ? -4.699 20.203 22.781 1 48.31 116 VAL B O 1
ATOM 2824 N N . PRO B 1 117 ? -3.246 20.484 24.562 1 49.12 117 PRO B N 1
ATOM 2825 C CA . PRO B 1 117 ? -3.373 21.953 24.594 1 49.12 117 PRO B CA 1
ATOM 2826 C C . PRO B 1 117 ? -2.924 22.594 23.281 1 49.12 117 PRO B C 1
ATOM 2828 O O . PRO B 1 117 ? -3.203 23.781 23.047 1 49.12 117 PRO B O 1
ATOM 2831 N N . PHE B 1 118 ? -2.09 21.938 22.516 1 55.38 118 PHE B N 1
ATOM 2832 C CA . PHE B 1 118 ? -1.647 22.484 21.25 1 55.38 118 PHE B CA 1
ATOM 2833 C C . PHE B 1 118 ? -2.605 22.109 20.125 1 55.38 118 PHE B C 1
ATOM 2835 O O . PHE B 1 118 ? -3.424 21.203 20.281 1 55.38 118 PHE B O 1
ATOM 2842 N N . ASP B 1 119 ? -2.631 23.078 19.266 1 70.31 119 ASP B N 1
ATOM 2843 C CA . ASP B 1 119 ? -3.506 22.781 18.125 1 70.31 119 ASP B CA 1
ATOM 2844 C C . ASP B 1 119 ? -3.221 21.406 17.562 1 70.31 119 ASP B C 1
ATOM 2846 O O . ASP B 1 119 ? -2.086 21.094 17.172 1 70.31 119 ASP B O 1
ATOM 2850 N N . ARG B 1 120 ? -4.031 20.625 17.766 1 78.25 120 ARG B N 1
ATOM 2851 C CA . ARG B 1 120 ? -3.939 19.219 17.375 1 78.25 120 ARG B CA 1
ATOM 2852 C C . ARG B 1 120 ? -3.467 19.078 15.938 1 78.25 120 ARG B C 1
ATOM 2854 O O . ARG B 1 120 ? -2.654 18.219 15.617 1 78.25 120 ARG B O 1
ATOM 2861 N N . THR B 1 121 ? -3.807 20.016 15.18 1 81.19 121 THR B N 1
ATOM 2862 C CA . THR B 1 121 ? -3.455 19.969 13.766 1 81.19 121 THR B CA 1
ATOM 2863 C C . THR B 1 121 ? -1.958 20.203 13.57 1 81.19 121 THR B C 1
ATOM 2865 O O . THR B 1 121 ? -1.291 19.422 12.883 1 81.19 121 THR B O 1
ATOM 2868 N N . ALA B 1 122 ? -1.49 21.156 14.266 1 86.38 122 ALA B N 1
ATOM 2869 C CA . ALA B 1 122 ? -0.079 21.516 14.117 1 86.38 122 ALA B CA 1
ATOM 2870 C C . ALA B 1 122 ? 0.817 20.453 14.75 1 86.38 122 ALA B C 1
ATOM 2872 O O . ALA B 1 122 ? 1.876 20.125 14.203 1 86.38 122 ALA B O 1
ATOM 2873 N N . THR B 1 123 ? 0.42 19.938 15.828 1 87.75 123 THR B N 1
ATOM 2874 C CA . THR B 1 123 ? 1.212 18.938 16.531 1 87.75 123 THR B CA 1
ATOM 2875 C C . THR B 1 123 ? 1.296 17.641 15.719 1 87.75 123 THR B C 1
ATOM 2877 O O . THR B 1 123 ? 2.379 17.078 15.562 1 87.75 123 THR B O 1
ATOM 2880 N N . GLU B 1 124 ? 0.196 17.219 15.211 1 86.31 124 GLU B N 1
ATOM 2881 C CA . GLU B 1 124 ? 0.168 16 14.398 1 86.31 124 GLU B CA 1
ATOM 2882 C C . GLU B 1 124 ? 0.983 16.172 13.117 1 86.31 124 GLU B C 1
ATOM 2884 O O . GLU B 1 124 ? 1.732 15.273 12.727 1 86.31 124 GLU B O 1
ATOM 2889 N N . LEU B 1 125 ? 0.819 17.297 12.586 1 90.88 125 LEU B N 1
ATOM 2890 C CA . LEU B 1 125 ? 1.539 17.578 11.344 1 90.88 125 LEU B CA 1
ATOM 2891 C C . LEU B 1 125 ? 3.039 17.672 11.602 1 90.88 125 LEU B C 1
ATOM 2893 O O . LEU B 1 125 ? 3.846 17.281 10.758 1 90.88 125 LEU B O 1
ATOM 2897 N N . THR B 1 126 ? 3.375 18.172 12.758 1 93.38 126 THR B N 1
ATOM 2898 C CA . THR B 1 126 ? 4.785 18.266 13.117 1 93.38 126 THR B CA 1
ATOM 2899 C C . THR B 1 126 ? 5.379 16.875 13.328 1 93.38 126 THR B C 1
ATOM 2901 O O . THR B 1 126 ? 6.457 16.562 12.812 1 93.38 126 THR B O 1
ATOM 2904 N N . ALA B 1 127 ? 4.699 16.094 14.047 1 90.88 127 ALA B N 1
ATOM 2905 C CA . ALA B 1 127 ? 5.164 14.727 14.25 1 90.88 127 ALA B CA 1
ATOM 2906 C C . ALA B 1 127 ? 5.336 14 12.914 1 90.88 127 ALA B C 1
ATOM 2908 O O . ALA B 1 127 ? 6.34 13.32 12.695 1 90.88 127 ALA B O 1
ATOM 2909 N N . HIS B 1 128 ? 4.387 14.156 12.094 1 90.44 128 HIS B N 1
ATOM 2910 C CA . HIS B 1 128 ? 4.441 13.562 10.766 1 90.44 128 HIS B CA 1
ATOM 2911 C C . HIS B 1 128 ? 5.621 14.102 9.961 1 90.44 128 HIS B C 1
ATOM 2913 O O . HIS B 1 128 ? 6.34 13.336 9.32 1 90.44 128 HIS B O 1
ATOM 2919 N N . ALA B 1 129 ? 5.812 15.367 10.055 1 95.38 129 ALA B N 1
ATOM 2920 C CA . ALA B 1 129 ? 6.91 16.016 9.336 1 95.38 129 ALA B CA 1
ATOM 2921 C C . ALA B 1 129 ? 8.266 15.516 9.844 1 95.38 129 ALA B C 1
ATOM 2923 O O . ALA B 1 129 ? 9.172 15.25 9.047 1 95.38 129 ALA B O 1
ATOM 2924 N N . LEU B 1 130 ? 8.367 15.398 11.117 1 96.06 130 LEU B N 1
ATOM 2925 C CA . LEU B 1 130 ? 9.609 14.906 11.703 1 96.06 130 LEU B CA 1
ATOM 2926 C C . LEU B 1 130 ? 9.867 13.461 11.289 1 96.06 130 LEU B C 1
ATOM 2928 O O . LEU B 1 130 ? 11 13.086 11 1 96.06 130 LEU B O 1
ATOM 2932 N N . SER B 1 131 ? 8.828 12.688 11.219 1 93.69 131 SER B N 1
ATOM 2933 C CA . SER B 1 131 ? 8.945 11.297 10.797 1 93.69 131 SER B CA 1
ATOM 2934 C C . SER B 1 131 ? 9.391 11.195 9.344 1 93.69 131 SER B C 1
ATOM 2936 O O . SER B 1 131 ? 10.289 10.414 9.016 1 93.69 131 SER B O 1
ATOM 2938 N N . ALA B 1 132 ? 8.773 12 8.539 1 95.44 132 ALA B N 1
ATOM 2939 C CA . ALA B 1 132 ? 9.164 12.023 7.133 1 95.44 132 ALA B CA 1
ATOM 2940 C C . ALA B 1 132 ? 10.625 12.453 6.98 1 95.44 132 ALA B C 1
ATOM 2942 O O . ALA B 1 132 ? 11.375 11.852 6.215 1 95.44 132 ALA B O 1
ATOM 2943 N N . GLY B 1 133 ? 11.008 13.477 7.73 1 97.94 133 GLY B N 1
ATOM 2944 C CA . GLY B 1 133 ? 12.391 13.938 7.699 1 97.94 133 GLY B CA 1
ATOM 2945 C C . GLY B 1 133 ? 13.383 12.883 8.141 1 97.94 133 GLY B C 1
ATOM 2946 O O . GLY B 1 133 ? 14.461 12.758 7.562 1 97.94 133 GLY B O 1
ATOM 2947 N N . LEU B 1 134 ? 13.016 12.156 9.148 1 97.25 134 LEU B N 1
ATOM 2948 C CA . LEU B 1 134 ? 13.875 11.094 9.648 1 97.25 134 LEU B CA 1
ATOM 2949 C C . LEU B 1 134 ? 14.148 10.062 8.555 1 97.25 134 LEU B C 1
ATOM 2951 O O . LEU B 1 134 ? 15.305 9.703 8.32 1 97.25 134 LEU B O 1
ATOM 2955 N N . ILE B 1 135 ? 13.133 9.664 7.887 1 96.38 135 ILE B N 1
ATOM 2956 C CA . ILE B 1 135 ? 13.266 8.641 6.863 1 96.38 135 ILE B CA 1
ATOM 2957 C C . ILE B 1 135 ? 14.039 9.188 5.668 1 96.38 135 ILE B C 1
ATOM 2959 O O . ILE B 1 135 ? 14.969 8.547 5.172 1 96.38 135 ILE B O 1
ATOM 2963 N N . ILE B 1 136 ? 13.703 10.367 5.27 1 97.5 136 ILE B N 1
ATOM 2964 C CA . ILE B 1 136 ? 14.375 11 4.141 1 97.5 136 ILE B CA 1
ATOM 2965 C C . ILE B 1 136 ? 15.867 11.164 4.449 1 97.5 136 ILE B C 1
ATOM 2967 O O . ILE B 1 136 ? 16.719 10.867 3.611 1 97.5 136 ILE B O 1
ATOM 2971 N N . GLY B 1 137 ? 16.188 11.617 5.648 1 98.06 137 GLY B N 1
ATOM 2972 C CA . GLY B 1 137 ? 17.562 11.812 6.051 1 98.06 137 GLY B CA 1
ATOM 2973 C C . GLY B 1 137 ? 18.375 10.531 6.051 1 98.06 137 GLY B C 1
ATOM 2974 O O . GLY B 1 137 ? 19.5 10.5 5.543 1 98.06 137 GLY B O 1
ATOM 2975 N N . VAL B 1 138 ? 17.812 9.5 6.594 1 97.44 138 VAL B N 1
ATOM 2976 C CA . VAL B 1 138 ? 18.516 8.227 6.66 1 97.44 138 VAL B CA 1
ATOM 2977 C C . VAL B 1 138 ? 18.734 7.684 5.25 1 97.44 138 VAL B C 1
ATOM 2979 O O . VAL B 1 138 ? 19.812 7.195 4.926 1 97.44 138 VAL B O 1
ATOM 2982 N N . VAL B 1 139 ? 17.719 7.789 4.406 1 96.62 139 VAL B N 1
ATOM 2983 C CA . VAL B 1 139 ? 17.797 7.27 3.047 1 96.62 139 VAL B CA 1
ATOM 2984 C C . VAL B 1 139 ? 18.875 8.031 2.27 1 96.62 139 VAL B C 1
ATOM 2986 O O . VAL B 1 139 ? 19.797 7.426 1.719 1 96.62 139 VAL B O 1
ATOM 2989 N N . TYR B 1 140 ? 18.891 9.312 2.322 1 96.88 140 TYR B N 1
ATOM 2990 C CA . TYR B 1 140 ? 19.797 10.102 1.5 1 96.88 140 TYR B CA 1
ATOM 2991 C C . TYR B 1 140 ? 21.172 10.172 2.131 1 96.88 140 TYR B C 1
ATOM 2993 O O . TYR B 1 140 ? 22.172 10.352 1.431 1 96.88 140 TYR B O 1
ATOM 3001 N N . GLY B 1 141 ? 21.297 10.039 3.416 1 96.31 141 GLY B N 1
ATOM 3002 C CA . GLY B 1 141 ? 22.594 9.969 4.07 1 96.31 141 GLY B CA 1
ATOM 3003 C C . GLY B 1 141 ? 23.344 8.688 3.771 1 96.31 141 GLY B C 1
ATOM 3004 O O . GLY B 1 141 ? 24.578 8.664 3.816 1 96.31 141 GLY B O 1
ATOM 3005 N N . ASN B 1 142 ? 22.562 7.645 3.436 1 96.44 142 ASN B N 1
ATOM 3006 C CA . ASN B 1 142 ? 23.188 6.34 3.248 1 96.44 142 ASN B CA 1
ATOM 3007 C C . ASN B 1 142 ? 23.141 5.902 1.787 1 96.44 142 ASN B C 1
ATOM 3009 O O . ASN B 1 142 ? 23.656 4.844 1.436 1 96.44 142 ASN B O 1
ATOM 3013 N N . MET B 1 143 ? 22.531 6.699 0.961 1 93.69 143 MET B N 1
ATOM 3014 C CA . MET B 1 143 ? 22.516 6.477 -0.481 1 93.69 143 MET B CA 1
ATOM 3015 C C . MET B 1 143 ? 22.828 7.762 -1.237 1 93.69 143 MET B C 1
ATOM 3017 O O . MET B 1 143 ? 21.969 8.312 -1.928 1 93.69 143 MET B O 1
ATOM 3021 N N . PRO B 1 144 ? 24.094 8.148 -1.242 1 89.62 144 PRO B N 1
ATOM 3022 C CA . PRO B 1 144 ? 24.469 9.438 -1.835 1 89.62 144 PRO B CA 1
ATOM 3023 C C . PRO B 1 144 ? 24.219 9.492 -3.338 1 89.62 144 PRO B C 1
ATOM 3025 O O . PRO B 1 144 ? 24.031 10.578 -3.895 1 89.62 144 PRO B O 1
ATOM 3028 N N . ASP B 1 145 ? 24.109 8.352 -4.055 1 91.31 145 ASP B N 1
ATOM 3029 C CA . ASP B 1 145 ? 23.953 8.328 -5.508 1 91.31 145 ASP B CA 1
ATOM 3030 C C . ASP B 1 145 ? 22.469 8.383 -5.895 1 91.31 145 ASP B C 1
ATOM 3032 O O . ASP B 1 145 ? 22.141 8.516 -7.074 1 91.31 145 ASP B O 1
ATOM 3036 N N . LEU B 1 146 ? 21.625 8.297 -4.898 1 93 146 LEU B N 1
ATOM 3037 C CA . LEU B 1 146 ? 20.188 8.367 -5.172 1 93 146 LEU B CA 1
ATOM 3038 C C . LEU B 1 146 ? 19.812 9.75 -5.688 1 93 146 LEU B C 1
ATOM 3040 O O . LEU B 1 146 ? 20.188 10.766 -5.094 1 93 146 LEU B O 1
ATOM 3044 N N . GLY B 1 147 ? 19.109 9.859 -6.816 1 94.12 147 GLY B N 1
ATOM 3045 C CA . GLY B 1 147 ? 18.688 11.125 -7.402 1 94.12 147 GLY B CA 1
ATOM 3046 C C . GLY B 1 147 ? 17.641 11.836 -6.578 1 94.12 147 GLY B C 1
ATOM 3047 O O . GLY B 1 147 ? 17.109 11.273 -5.617 1 94.12 147 GLY B O 1
ATOM 3048 N N . PRO B 1 148 ? 17.281 13.023 -6.941 1 96.06 148 PRO B N 1
ATOM 3049 C CA . PRO B 1 148 ? 16.359 13.836 -6.137 1 96.06 148 PRO B CA 1
ATOM 3050 C C . PRO B 1 148 ? 14.891 13.5 -6.398 1 96.06 148 PRO B C 1
ATOM 3052 O O . PRO B 1 148 ? 14.008 13.961 -5.664 1 96.06 148 PRO B O 1
ATOM 3055 N N . ILE B 1 149 ? 14.57 12.703 -7.441 1 96.5 149 ILE B N 1
ATOM 3056 C CA . ILE B 1 149 ? 13.188 12.469 -7.855 1 96.5 149 ILE B CA 1
ATOM 3057 C C . ILE B 1 149 ? 12.406 11.836 -6.707 1 96.5 149 ILE B C 1
ATOM 3059 O O . ILE B 1 149 ? 11.281 12.242 -6.414 1 96.5 149 ILE B O 1
ATOM 3063 N N . LEU B 1 150 ? 12.992 10.852 -6.027 1 95.69 150 LEU B N 1
ATOM 3064 C CA . LEU B 1 150 ? 12.328 10.203 -4.906 1 95.69 150 LEU B CA 1
ATOM 3065 C C . LEU B 1 150 ? 11.977 11.219 -3.82 1 95.69 150 LEU B C 1
ATOM 3067 O O . LEU B 1 150 ? 10.82 11.32 -3.402 1 95.69 150 LEU B O 1
ATOM 3071 N N . GLY B 1 151 ? 13 11.945 -3.379 1 96.88 151 GLY B N 1
ATOM 3072 C CA . GLY B 1 151 ? 12.797 12.914 -2.314 1 96.88 151 GLY B CA 1
ATOM 3073 C C . GLY B 1 151 ? 11.766 13.977 -2.666 1 96.88 151 GLY B C 1
ATOM 3074 O O . GLY B 1 151 ? 10.914 14.312 -1.846 1 96.88 151 GLY B O 1
ATOM 3075 N N . LEU B 1 152 ? 11.844 14.477 -3.859 1 97.31 152 LEU B N 1
ATOM 3076 C CA . LEU B 1 152 ? 10.914 15.508 -4.297 1 97.31 152 LEU B CA 1
ATOM 3077 C C . LEU B 1 152 ? 9.492 14.961 -4.383 1 97.31 152 LEU B C 1
ATOM 3079 O O . LEU B 1 152 ? 8.531 15.656 -4.023 1 97.31 152 LEU B O 1
ATOM 3083 N N . ALA B 1 153 ? 9.375 13.742 -4.883 1 96.25 153 ALA B N 1
ATOM 3084 C CA . ALA B 1 153 ? 8.055 13.109 -4.941 1 96.25 153 ALA B CA 1
ATOM 3085 C C . ALA B 1 153 ? 7.48 12.906 -3.543 1 96.25 153 ALA B C 1
ATOM 3087 O O . ALA B 1 153 ? 6.293 13.141 -3.314 1 96.25 153 ALA B O 1
ATOM 3088 N N . ILE B 1 154 ? 8.289 12.516 -2.611 1 94.88 154 ILE B N 1
ATOM 3089 C CA . ILE B 1 154 ? 7.859 12.234 -1.246 1 94.88 154 ILE B CA 1
ATOM 3090 C C . ILE B 1 154 ? 7.375 13.523 -0.581 1 94.88 154 ILE B C 1
ATOM 3092 O O . ILE B 1 154 ? 6.316 13.539 0.055 1 94.88 154 ILE B O 1
ATOM 3096 N N . VAL B 1 155 ? 8.07 14.648 -0.745 1 96.31 155 VAL B N 1
ATOM 3097 C CA . VAL B 1 155 ? 7.727 15.852 0.005 1 96.31 155 VAL B CA 1
ATOM 3098 C C . VAL B 1 155 ? 6.66 16.641 -0.748 1 96.31 155 VAL B C 1
ATOM 3100 O O . VAL B 1 155 ? 6.184 17.672 -0.262 1 96.31 155 VAL B O 1
ATOM 3103 N N . SER B 1 156 ? 6.227 16.203 -1.895 1 94.38 156 SER B N 1
ATOM 3104 C CA . SER B 1 156 ? 5.238 16.906 -2.695 1 94.38 156 SER B CA 1
ATOM 3105 C C . SER B 1 156 ? 3.916 17.047 -1.949 1 94.38 156 SER B C 1
ATOM 3107 O O . SER B 1 156 ? 3.168 18 -2.168 1 94.38 156 SER B O 1
ATOM 3109 N N . HIS B 1 157 ? 3.631 16.141 -1.048 1 92.75 157 HIS B N 1
ATOM 3110 C CA . HIS B 1 157 ? 2.359 16.172 -0.335 1 92.75 157 HIS B CA 1
ATOM 3111 C C . HIS B 1 157 ? 2.348 17.266 0.719 1 92.75 157 HIS B C 1
ATOM 3113 O O . HIS B 1 157 ? 1.295 17.594 1.272 1 92.75 157 HIS B O 1
ATOM 3119 N N . LYS B 1 158 ? 3.533 17.875 0.954 1 94.88 158 LYS B N 1
ATOM 3120 C CA . LYS B 1 158 ? 3.613 18.922 1.971 1 94.88 158 LYS B CA 1
ATOM 3121 C C . LYS B 1 158 ? 2.857 20.172 1.535 1 94.88 158 LYS B C 1
ATOM 3123 O O . LYS B 1 158 ? 2.385 20.938 2.373 1 94.88 158 LYS B O 1
ATOM 3128 N N . GLY B 1 159 ? 2.709 20.406 0.229 1 93.38 159 GLY B N 1
ATOM 3129 C CA . GLY B 1 159 ? 1.902 21.516 -0.258 1 93.38 159 GLY B CA 1
ATOM 3130 C C . GLY B 1 159 ? 0.445 21.406 0.152 1 93.38 159 GLY B C 1
ATOM 3131 O O . GLY B 1 159 ? -0.034 22.219 0.955 1 93.38 159 GLY B O 1
ATOM 3132 N N . PRO B 1 160 ? -0.175 20.344 -0.333 1 89.81 160 PRO B N 1
ATOM 3133 C CA . PRO B 1 160 ? -1.582 20.203 0.046 1 89.81 160 PRO B CA 1
ATOM 3134 C C . PRO B 1 160 ? -1.773 20.047 1.553 1 89.81 160 PRO B C 1
ATOM 3136 O O . PRO B 1 160 ? -2.768 20.516 2.105 1 89.81 160 PRO B O 1
ATOM 3139 N N . ALA B 1 161 ? -0.902 19.422 2.244 1 90.06 161 ALA B N 1
ATOM 3140 C CA . ALA B 1 161 ? -0.997 19.281 3.695 1 90.06 161 ALA B CA 1
ATOM 3141 C C . ALA B 1 161 ? -0.952 20.641 4.375 1 90.06 161 ALA B C 1
ATOM 3143 O O . ALA B 1 161 ? -1.731 20.922 5.293 1 90.06 161 ALA B O 1
ATOM 3144 N N . GLY B 1 162 ? -0.035 21.484 3.893 1 91.69 162 GLY B N 1
ATOM 3145 C CA . GLY B 1 162 ? 0.051 22.844 4.434 1 91.69 162 GLY B CA 1
ATOM 3146 C C . GLY B 1 162 ? -1.193 23.672 4.172 1 91.69 162 GLY B C 1
ATOM 3147 O O . GLY B 1 162 ? -1.674 24.375 5.059 1 91.69 162 GLY B O 1
ATOM 3148 N N . TYR B 1 163 ? -1.668 23.531 3.016 1 89.38 163 TYR B N 1
ATOM 3149 C CA . TYR B 1 163 ? -2.879 24.25 2.641 1 89.38 163 TYR B CA 1
ATOM 3150 C C . TYR B 1 163 ? -4.059 23.828 3.512 1 89.38 163 TYR B C 1
ATOM 3152 O O . TYR B 1 163 ? -4.762 24.672 4.066 1 89.38 163 TYR B O 1
ATOM 3160 N N . ALA B 1 164 ? -4.262 22.578 3.641 1 86.25 164 ALA B N 1
ATOM 3161 C CA . ALA B 1 164 ? -5.367 22.047 4.43 1 86.25 164 ALA B CA 1
ATOM 3162 C C . ALA B 1 164 ? -5.242 22.453 5.895 1 86.25 164 ALA B C 1
ATOM 3164 O O . ALA B 1 164 ? -6.227 22.844 6.523 1 86.25 164 ALA B O 1
ATOM 3165 N N . ALA B 1 165 ? -4.105 22.359 6.379 1 89 165 ALA B N 1
ATOM 3166 C CA . ALA B 1 165 ? -3.871 22.703 7.777 1 89 165 ALA B CA 1
ATOM 3167 C C . ALA B 1 165 ? -4.082 24.188 8.016 1 89 165 ALA B C 1
ATOM 3169 O O . ALA B 1 165 ? -4.668 24.594 9.023 1 89 165 ALA B O 1
ATOM 3170 N N . ALA B 1 166 ? -3.607 24.969 7.102 1 91.06 166 ALA B N 1
ATOM 3171 C CA . ALA B 1 166 ? -3.779 26.422 7.23 1 91.06 166 ALA B CA 1
ATOM 3172 C C . ALA B 1 166 ? -5.258 26.797 7.215 1 91.06 166 ALA B C 1
ATOM 3174 O O . ALA B 1 166 ? -5.707 27.609 8.031 1 91.06 166 ALA B O 1
ATOM 3175 N N . ARG B 1 167 ? -5.895 26.219 6.348 1 87.12 167 ARG B N 1
ATOM 3176 C CA . ARG B 1 167 ? -7.324 26.484 6.266 1 87.12 167 ARG B CA 1
ATOM 3177 C C . ARG B 1 167 ? -8.031 26.094 7.562 1 87.12 167 ARG B C 1
ATOM 3179 O O . ARG B 1 167 ? -8.883 26.828 8.055 1 87.12 167 ARG B O 1
ATOM 3186 N N . ARG B 1 168 ? -7.742 24.984 8.039 1 85.12 168 ARG B N 1
ATOM 3187 C CA . ARG B 1 168 ? -8.352 24.516 9.281 1 85.12 168 ARG B CA 1
ATOM 3188 C C . ARG B 1 168 ? -8.047 25.469 10.438 1 85.12 168 ARG B C 1
ATOM 3190 O O . ARG B 1 168 ? -8.93 25.781 11.234 1 85.12 168 ARG B O 1
ATOM 3197 N N . LEU B 1 169 ? -6.875 25.891 10.508 1 87.44 169 LEU B N 1
ATOM 3198 C CA . LEU B 1 169 ? -6.469 26.797 11.578 1 87.44 169 LEU B CA 1
ATOM 3199 C C . LEU B 1 169 ? -7.188 28.125 11.461 1 87.44 169 LEU B C 1
ATOM 3201 O O . LEU B 1 169 ? -7.727 28.641 12.445 1 87.44 169 LEU B O 1
ATOM 3205 N N . VAL B 1 170 ? -7.293 28.609 10.25 1 87.44 170 VAL B N 1
ATOM 3206 C CA . VAL B 1 170 ? -7.934 29.906 10.023 1 87.44 170 VAL B CA 1
ATOM 3207 C C . VAL B 1 170 ? -9.43 29.797 10.32 1 87.44 170 VAL B C 1
ATOM 3209 O O . VAL B 1 170 ? -10 30.688 10.953 1 87.44 170 VAL B O 1
ATOM 3212 N N . THR B 1 171 ? -9.969 28.719 9.867 1 84 171 THR B N 1
ATOM 3213 C CA . THR B 1 171 ? -11.391 28.5 10.117 1 84 171 THR B CA 1
ATOM 3214 C C . THR B 1 171 ? -11.672 28.438 11.617 1 84 171 THR B C 1
ATOM 3216 O O . THR B 1 171 ? -12.75 28.828 12.07 1 84 171 THR B O 1
ATOM 3219 N N . ASN B 1 172 ? -10.734 27.969 12.336 1 85.56 172 ASN B N 1
ATOM 3220 C CA . ASN B 1 172 ? -10.875 27.859 13.781 1 85.56 172 ASN B CA 1
ATOM 3221 C C . ASN B 1 172 ? -10.289 29.062 14.5 1 85.56 172 ASN B C 1
ATOM 3223 O O . ASN B 1 172 ? -9.984 29 15.688 1 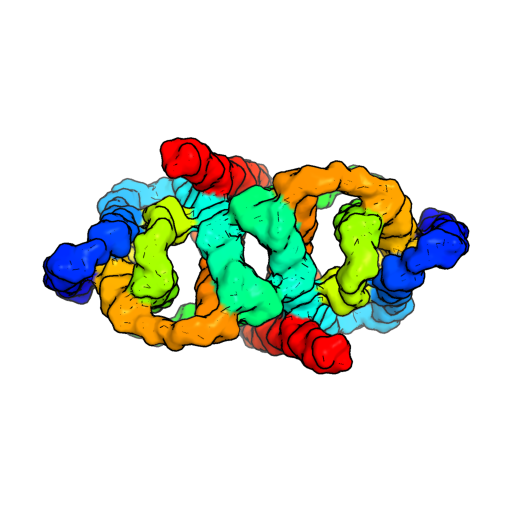85.56 172 ASN B O 1
ATOM 3227 N N . ASP B 1 173 ? -9.977 30.062 13.781 1 88.44 173 ASP B N 1
ATOM 3228 C CA . ASP B 1 173 ? -9.516 31.344 14.289 1 88.44 173 ASP B CA 1
ATOM 3229 C C . ASP B 1 173 ? -8.148 31.219 14.961 1 88.44 173 ASP B C 1
ATOM 3231 O O . ASP B 1 173 ? -7.918 31.797 16.031 1 88.44 173 ASP B O 1
ATOM 3235 N N . ARG B 1 174 ? -7.441 30.375 14.422 1 88.06 174 ARG B N 1
ATOM 3236 C CA . ARG B 1 174 ? -6.074 30.203 14.898 1 88.06 174 ARG B CA 1
ATOM 3237 C C . ARG B 1 174 ? -5.07 30.719 13.875 1 88.06 174 ARG B C 1
ATOM 3239 O O . ARG B 1 174 ? -5.387 30.844 12.688 1 88.06 174 ARG B O 1
ATOM 3246 N N . ASP B 1 175 ? -3.934 31.109 14.344 1 90.25 175 ASP B N 1
ATOM 3247 C CA . ASP B 1 175 ? -2.898 31.641 13.469 1 90.25 175 ASP B CA 1
ATOM 3248 C C . ASP B 1 175 ? -2.188 30.531 12.703 1 90.25 175 ASP B C 1
ATOM 3250 O O . ASP B 1 175 ? -1.535 29.672 13.305 1 90.25 175 ASP B O 1
ATOM 3254 N N . PRO B 1 176 ? -2.15 30.547 11.406 1 92.88 176 PRO B N 1
ATOM 3255 C CA . PRO B 1 176 ? -1.552 29.453 10.625 1 92.88 176 PRO B CA 1
ATOM 3256 C C . PRO B 1 176 ? -0.029 29.547 10.555 1 92.88 176 PRO B C 1
ATOM 3258 O O . PRO B 1 176 ? 0.625 28.641 10.047 1 92.88 176 PRO B O 1
ATOM 3261 N N . MET B 1 177 ? 0.601 30.547 11.172 1 93.62 177 MET B N 1
ATOM 3262 C CA . MET B 1 177 ? 2.053 30.703 11.156 1 93.62 177 MET B CA 1
ATOM 3263 C C . MET B 1 177 ? 2.727 29.562 11.93 1 93.62 177 MET B C 1
ATOM 3265 O O . MET B 1 177 ? 3.922 29.312 11.758 1 93.62 177 MET B O 1
ATOM 3269 N N . VAL B 1 178 ? 1.976 28.906 12.75 1 93.5 178 VAL B N 1
ATOM 3270 C CA . VAL B 1 178 ? 2.51 27.781 13.508 1 93.5 178 VAL B CA 1
ATOM 3271 C C . VAL B 1 178 ? 2.943 26.672 12.555 1 93.5 178 VAL B C 1
ATOM 3273 O O . VAL B 1 178 ? 3.768 25.828 12.914 1 93.5 178 VAL B O 1
ATOM 3276 N N . LEU B 1 179 ? 2.506 26.703 11.305 1 95.25 179 LEU B N 1
ATOM 3277 C CA . LEU B 1 179 ? 2.807 25.656 10.32 1 95.25 179 LEU B CA 1
ATOM 3278 C C . LEU B 1 179 ? 4.246 25.781 9.836 1 95.25 179 LEU B C 1
ATOM 3280 O O . LEU B 1 179 ? 4.77 24.859 9.203 1 95.25 179 LEU B O 1
ATOM 3284 N N . LEU B 1 180 ? 4.863 26.859 10.227 1 97.12 180 LEU B N 1
ATOM 3285 C CA . LEU B 1 180 ? 6.289 26.969 9.922 1 97.12 180 LEU B CA 1
ATOM 3286 C C . LEU B 1 180 ? 7.09 25.938 10.703 1 97.12 180 LEU B C 1
ATOM 3288 O O . LEU B 1 180 ? 8.18 25.547 10.281 1 97.12 180 LEU B O 1
ATOM 3292 N N . LEU B 1 181 ? 6.539 25.484 11.781 1 96.12 181 LEU B N 1
ATOM 3293 C CA . LEU B 1 181 ? 7.195 24.469 12.594 1 96.12 181 LEU B CA 1
ATOM 3294 C C . LEU B 1 181 ? 7.277 23.141 11.836 1 96.12 181 LEU B C 1
ATOM 3296 O O . LEU B 1 181 ? 8.375 22.641 11.586 1 96.12 181 LEU B O 1
ATOM 3300 N N . PRO B 1 182 ? 6.164 22.594 11.43 1 96.38 182 PRO B N 1
ATOM 3301 C CA . PRO B 1 182 ? 6.285 21.375 10.648 1 96.38 182 PRO B CA 1
ATOM 3302 C C . PRO B 1 182 ? 6.969 21.594 9.297 1 96.38 182 PRO B C 1
ATOM 3304 O O . PRO B 1 182 ? 7.645 20.703 8.789 1 96.38 182 PRO B O 1
ATOM 3307 N N . ALA B 1 183 ? 6.809 22.75 8.703 1 98.06 183 ALA B N 1
ATOM 3308 C CA . ALA B 1 183 ? 7.488 23.047 7.445 1 98.06 183 ALA B CA 1
ATOM 3309 C C . ALA B 1 183 ? 9 22.922 7.602 1 98.06 183 ALA B C 1
ATOM 3311 O O . ALA B 1 183 ? 9.672 22.312 6.766 1 98.06 183 ALA B O 1
ATOM 3312 N N . ALA B 1 184 ? 9.492 23.5 8.656 1 98.38 184 ALA B N 1
ATOM 3313 C CA . ALA B 1 184 ? 10.922 23.422 8.922 1 98.38 184 ALA B CA 1
ATOM 3314 C C . ALA B 1 184 ? 11.312 22.047 9.461 1 98.38 184 ALA B C 1
ATOM 3316 O O . ALA B 1 184 ? 12.461 21.625 9.32 1 98.38 184 ALA B O 1
ATOM 3317 N N . GLY B 1 185 ? 10.383 21.406 10.102 1 98.06 185 GLY B N 1
ATOM 3318 C CA . GLY B 1 185 ? 10.625 20.156 10.781 1 98.06 185 GLY B CA 1
ATOM 3319 C C . GLY B 1 185 ? 11.148 19.062 9.852 1 98.06 185 GLY B C 1
ATOM 3320 O O . GLY B 1 185 ? 12.031 18.297 10.234 1 98.06 185 GLY B O 1
ATOM 3321 N N . VAL B 1 186 ? 10.633 18.984 8.641 1 97.88 186 VAL B N 1
ATOM 3322 C CA . VAL B 1 186 ? 11.078 17.984 7.672 1 97.88 186 VAL B CA 1
ATOM 3323 C C . VAL B 1 186 ? 12.578 18.141 7.426 1 97.88 186 VAL B C 1
ATOM 3325 O O . VAL B 1 186 ? 13.336 17.172 7.539 1 97.88 186 VAL B O 1
ATOM 3328 N N . GLY B 1 187 ? 12.977 19.391 7.141 1 98.5 187 GLY B N 1
ATOM 3329 C CA . GLY B 1 187 ? 14.367 19.641 6.816 1 98.5 187 GLY B CA 1
ATOM 3330 C C . GLY B 1 187 ? 15.297 19.484 8.008 1 98.5 187 GLY B C 1
ATOM 3331 O O . GLY B 1 187 ? 16.391 18.922 7.879 1 98.5 187 GLY B O 1
ATOM 3332 N N . ILE B 1 188 ? 14.883 20 9.141 1 98.5 188 ILE B N 1
ATOM 3333 C CA . ILE B 1 188 ? 15.688 19.891 10.352 1 98.5 188 ILE B CA 1
ATOM 3334 C C . ILE B 1 188 ? 16 18.422 10.641 1 98.5 188 ILE B C 1
ATOM 3336 O O . ILE B 1 188 ? 17.172 18.062 10.797 1 98.5 188 ILE B O 1
ATOM 3340 N N . MET B 1 189 ? 14.961 17.641 10.656 1 98.5 189 MET B N 1
ATOM 3341 C CA . MET B 1 189 ? 15.141 16.234 10.992 1 98.5 189 MET B CA 1
ATOM 3342 C C . MET B 1 189 ? 15.898 15.5 9.883 1 98.5 189 MET B C 1
ATOM 3344 O O . MET B 1 189 ? 16.703 14.617 10.164 1 98.5 189 MET B O 1
ATOM 3348 N N . ALA B 1 190 ? 15.617 15.828 8.633 1 98.56 190 ALA B N 1
ATOM 3349 C CA . ALA B 1 190 ? 16.297 15.18 7.52 1 98.56 190 ALA B CA 1
ATOM 3350 C C . ALA B 1 190 ? 17.812 15.398 7.598 1 98.56 190 ALA B C 1
ATOM 3352 O O . ALA B 1 190 ? 18.594 14.461 7.43 1 98.56 190 ALA B O 1
ATOM 3353 N N . ILE B 1 191 ? 18.25 16.672 7.84 1 98.12 191 ILE B N 1
ATOM 3354 C CA . ILE B 1 191 ? 19.672 17.016 7.906 1 98.12 191 ILE B CA 1
ATOM 3355 C C . ILE B 1 191 ? 20.312 16.281 9.086 1 98.12 191 ILE B C 1
ATOM 3357 O O . ILE B 1 191 ? 21.375 15.672 8.938 1 98.12 191 ILE B O 1
ATOM 3361 N N . LEU B 1 192 ? 19.672 16.25 10.211 1 98.06 192 LEU B N 1
ATOM 3362 C CA . LEU B 1 192 ? 20.219 15.586 11.391 1 98.06 192 LEU B CA 1
ATOM 3363 C C . LEU B 1 192 ? 20.281 14.078 11.164 1 98.06 192 LEU B C 1
ATOM 3365 O O . LEU B 1 192 ? 21.297 13.445 11.492 1 98.06 192 LEU B O 1
ATOM 3369 N N . ALA B 1 193 ? 19.234 13.516 10.594 1 98.06 193 ALA B N 1
ATOM 3370 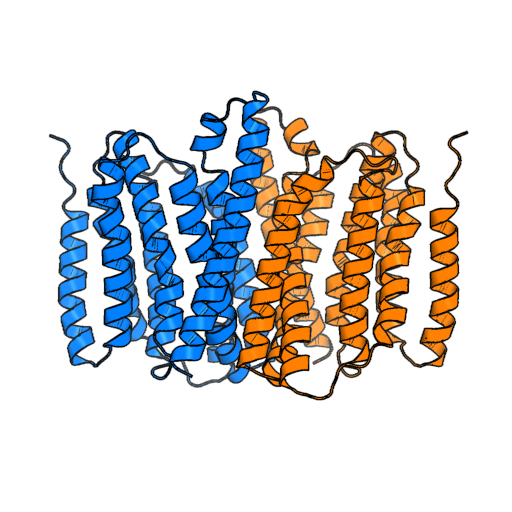C CA . ALA B 1 193 ? 19.156 12.07 10.414 1 98.06 193 ALA B CA 1
ATOM 3371 C C . ALA B 1 193 ? 20.125 11.586 9.344 1 98.06 193 ALA B C 1
ATOM 3373 O O . ALA B 1 193 ? 20.5 10.414 9.328 1 98.06 193 ALA B O 1
ATOM 3374 N N . SER B 1 194 ? 20.484 12.477 8.461 1 97.44 194 SER B N 1
ATOM 3375 C CA . SER B 1 194 ? 21.422 12.102 7.414 1 97.44 194 SER B CA 1
ATOM 3376 C C . SER B 1 194 ? 22.797 11.781 7.988 1 97.44 194 SER B C 1
ATOM 3378 O O . SER B 1 194 ? 23.641 11.18 7.312 1 97.44 194 SER B O 1
ATOM 3380 N N . LEU B 1 195 ? 23.031 12.18 9.258 1 96.44 195 LEU B N 1
ATOM 3381 C CA . LEU B 1 195 ? 24.312 11.938 9.914 1 96.44 195 LEU B CA 1
ATOM 3382 C C . LEU B 1 195 ? 24.359 10.531 10.492 1 96.44 195 LEU B C 1
ATOM 3384 O O . LEU B 1 195 ? 25.438 10.055 10.891 1 96.44 195 LEU B O 1
ATOM 3388 N N . ILE B 1 196 ? 23.203 9.914 10.539 1 96.44 196 ILE B N 1
ATOM 3389 C CA . ILE B 1 196 ? 23.172 8.547 11.039 1 96.44 196 ILE B CA 1
ATOM 3390 C C . ILE B 1 196 ? 23.719 7.594 9.977 1 96.44 196 ILE B C 1
ATOM 3392 O O . ILE B 1 196 ? 23.172 7.492 8.875 1 96.44 196 ILE B O 1
ATOM 3396 N N . ALA B 1 197 ? 24.797 6.875 10.289 1 95.94 197 ALA B N 1
ATOM 3397 C CA . ALA B 1 197 ? 25.375 5.871 9.398 1 95.94 197 ALA B CA 1
ATOM 3398 C C . ALA B 1 197 ? 24.859 4.477 9.734 1 95.94 197 ALA B C 1
ATOM 3400 O O . ALA B 1 197 ? 25.016 4 10.859 1 95.94 197 ALA B O 1
ATOM 3401 N N . LEU B 1 198 ? 24.25 3.91 8.727 1 96.25 198 LEU B N 1
ATOM 3402 C CA . LEU B 1 198 ? 23.766 2.545 8.914 1 96.25 198 LEU B CA 1
ATOM 3403 C C . LEU B 1 198 ? 24.922 1.548 8.797 1 96.25 198 LEU B C 1
ATOM 3405 O O . LEU B 1 198 ? 25.844 1.752 8.008 1 96.25 198 LEU B O 1
ATOM 3409 N N . PRO B 1 199 ? 24.812 0.437 9.625 1 95.69 199 PRO B N 1
ATOM 3410 C CA . PRO B 1 199 ? 25.781 -0.639 9.398 1 95.69 199 PRO B CA 1
ATOM 3411 C C . PRO B 1 199 ? 25.797 -1.127 7.953 1 95.69 199 PRO B C 1
ATOM 3413 O O . PRO B 1 199 ? 24.766 -1.1 7.281 1 95.69 199 PRO B O 1
ATOM 3416 N N . ALA B 1 200 ? 26.984 -1.668 7.547 1 92.81 200 ALA B N 1
ATOM 3417 C CA . ALA B 1 200 ? 27.172 -2.094 6.164 1 92.81 200 ALA B CA 1
ATOM 3418 C C . ALA B 1 200 ? 26.5 -3.443 5.91 1 92.81 200 ALA B C 1
ATOM 3420 O O . ALA B 1 200 ? 26.359 -3.865 4.762 1 92.81 200 ALA B O 1
ATOM 3421 N N . ALA B 1 201 ? 26.016 -4.027 6.816 1 97 201 ALA B N 1
ATOM 3422 C CA . ALA B 1 201 ? 25.375 -5.332 6.672 1 97 201 ALA B CA 1
ATOM 3423 C C . ALA B 1 201 ? 24.172 -5.254 5.734 1 97 201 ALA B C 1
ATOM 3425 O O . ALA B 1 201 ? 23.234 -4.492 5.98 1 97 201 ALA B O 1
ATOM 3426 N N . PRO B 1 202 ? 24.188 -6.062 4.746 1 97.06 202 PRO B N 1
ATOM 3427 C CA . PRO B 1 202 ? 23.125 -6.008 3.74 1 97.06 202 PRO B CA 1
ATOM 3428 C C . PRO B 1 202 ? 21.734 -6.254 4.332 1 97.06 202 PRO B C 1
ATOM 3430 O O . PRO B 1 202 ? 20.766 -5.625 3.916 1 97.06 202 PRO B O 1
ATOM 3433 N N . THR B 1 203 ? 21.672 -7.078 5.316 1 97.75 203 THR B N 1
ATOM 3434 C CA . THR B 1 203 ? 20.391 -7.41 5.938 1 97.75 203 THR B CA 1
ATOM 3435 C C . THR B 1 203 ? 19.797 -6.191 6.645 1 97.75 203 THR B C 1
ATOM 3437 O O . THR B 1 203 ? 18.609 -5.898 6.504 1 97.75 203 THR B O 1
ATOM 3440 N N . VAL B 1 204 ? 20.641 -5.469 7.32 1 97.69 204 VAL B N 1
ATOM 3441 C CA . VAL B 1 204 ? 20.188 -4.289 8.047 1 97.69 204 VAL B CA 1
ATOM 3442 C C . VAL B 1 204 ? 19.734 -3.219 7.062 1 97.69 204 VAL B C 1
ATOM 3444 O O . VAL B 1 204 ? 18.656 -2.645 7.227 1 97.69 204 VAL B O 1
ATOM 3447 N N . ARG B 1 205 ? 20.5 -3.035 6.086 1 97.5 205 ARG B N 1
ATOM 3448 C CA . ARG B 1 205 ? 20.172 -2.016 5.098 1 97.5 205 ARG B CA 1
ATOM 3449 C C . ARG B 1 205 ? 18.906 -2.389 4.324 1 97.5 205 ARG B C 1
ATOM 3451 O O . ARG B 1 205 ? 18.062 -1.532 4.043 1 97.5 205 ARG B O 1
ATOM 3458 N N . GLY B 1 206 ? 18.812 -3.697 4.023 1 98.19 206 GLY B N 1
ATOM 3459 C CA . GLY B 1 206 ? 17.594 -4.16 3.381 1 98.19 206 GLY B CA 1
ATOM 3460 C C . GLY B 1 206 ? 16.344 -3.889 4.203 1 98.19 206 GLY B C 1
ATOM 3461 O O . GLY B 1 206 ? 15.359 -3.365 3.684 1 98.19 206 GLY B O 1
ATOM 3462 N N . VAL B 1 207 ? 16.391 -4.133 5.461 1 98.31 207 VAL B N 1
ATOM 3463 C CA . VAL B 1 207 ? 15.242 -3.969 6.344 1 98.31 207 VAL B CA 1
ATOM 3464 C C . VAL B 1 207 ? 14.922 -2.484 6.508 1 98.31 207 VAL B C 1
ATOM 3466 O O . VAL B 1 207 ? 13.766 -2.08 6.422 1 98.31 207 VAL B O 1
ATOM 3469 N N . VAL B 1 208 ? 15.961 -1.682 6.672 1 97.56 208 VAL B N 1
ATOM 3470 C CA . VAL B 1 208 ? 15.75 -0.264 6.949 1 97.56 208 VAL B CA 1
ATOM 3471 C C . VAL B 1 208 ? 15.172 0.422 5.711 1 97.56 208 VAL B C 1
ATOM 3473 O O . VAL B 1 208 ? 14.18 1.149 5.805 1 97.56 208 VAL B O 1
ATOM 3476 N N . PHE B 1 209 ? 15.781 0.146 4.555 1 97.69 209 PHE B N 1
ATOM 3477 C CA . PHE B 1 209 ? 15.312 0.785 3.332 1 97.69 209 PHE B CA 1
ATOM 3478 C C . PHE B 1 209 ? 13.969 0.208 2.904 1 97.69 209 PHE B C 1
ATOM 3480 O O . PHE B 1 209 ? 13.125 0.923 2.359 1 97.69 209 PHE B O 1
ATOM 3487 N N . GLY B 1 210 ? 13.828 -1.077 3.141 1 98.56 210 GLY B N 1
ATOM 3488 C CA . GLY B 1 210 ? 12.516 -1.662 2.912 1 98.56 210 GLY B CA 1
ATOM 3489 C C . GLY B 1 210 ? 11.438 -1.061 3.787 1 98.56 210 GLY B C 1
ATOM 3490 O O . GLY B 1 210 ? 10.352 -0.731 3.303 1 98.56 210 GLY B O 1
ATOM 3491 N N . PHE B 1 211 ? 11.742 -0.899 5.07 1 98.31 211 PHE B N 1
ATOM 3492 C CA . PHE B 1 211 ? 10.812 -0.278 6.008 1 98.31 211 PHE B CA 1
ATOM 3493 C C . PHE B 1 211 ? 10.438 1.126 5.551 1 98.31 211 PHE B C 1
ATOM 3495 O O . PHE B 1 211 ? 9.266 1.493 5.562 1 98.31 211 PHE B O 1
ATOM 3502 N N . ALA B 1 212 ? 11.438 1.85 5.141 1 97.19 212 ALA B N 1
ATOM 3503 C CA . ALA B 1 212 ? 11.211 3.197 4.629 1 97.19 212 ALA B CA 1
ATOM 3504 C C . ALA B 1 212 ? 10.266 3.176 3.43 1 97.19 212 ALA B C 1
ATOM 3506 O O . ALA B 1 212 ? 9.312 3.957 3.369 1 97.19 212 ALA B O 1
ATOM 3507 N N . ALA B 1 213 ? 10.531 2.283 2.473 1 98 213 ALA B N 1
ATOM 3508 C CA . ALA B 1 213 ? 9.695 2.16 1.281 1 98 213 ALA B CA 1
ATOM 3509 C C . ALA B 1 213 ? 8.258 1.808 1.655 1 98 213 ALA B C 1
ATOM 3511 O O . ALA B 1 213 ? 7.312 2.396 1.131 1 98 213 ALA B O 1
ATOM 3512 N N . GLY B 1 214 ? 8.094 0.909 2.588 1 97.69 214 GLY B N 1
ATOM 3513 C CA . GLY B 1 214 ? 6.777 0.489 3.033 1 97.69 214 GLY B CA 1
ATOM 3514 C C . GLY B 1 214 ? 5.988 1.603 3.697 1 97.69 214 GLY B C 1
ATOM 3515 O O . GLY B 1 214 ? 4.801 1.782 3.416 1 97.69 214 GLY B O 1
ATOM 3516 N N . ILE B 1 215 ? 6.645 2.326 4.562 1 95.62 215 ILE B N 1
ATOM 3517 C CA . ILE B 1 215 ? 5.984 3.426 5.254 1 95.62 215 ILE B CA 1
ATOM 3518 C C . ILE B 1 215 ? 5.512 4.465 4.242 1 95.62 215 ILE B C 1
ATOM 3520 O O . ILE B 1 215 ? 4.375 4.945 4.32 1 95.62 215 ILE B O 1
ATOM 3524 N N . PHE B 1 216 ? 6.391 4.785 3.32 1 95.19 216 PHE B N 1
ATOM 3525 C CA . PHE B 1 216 ? 6.027 5.805 2.34 1 95.19 216 PHE B CA 1
ATOM 3526 C C . PHE B 1 216 ? 4.898 5.316 1.441 1 95.19 216 PHE B C 1
ATOM 3528 O O . PHE B 1 216 ? 4.031 6.094 1.049 1 95.19 216 PHE B O 1
ATOM 3535 N N . LEU B 1 217 ? 4.898 4.051 1.111 1 96 217 LEU B N 1
ATOM 3536 C CA . LEU B 1 217 ? 3.803 3.492 0.325 1 96 217 LEU B CA 1
ATOM 3537 C C . LEU B 1 217 ? 2.486 3.574 1.091 1 96 217 LEU B C 1
ATOM 3539 O O . LEU B 1 217 ? 1.456 3.939 0.523 1 96 217 LEU B O 1
ATOM 3543 N N . HIS B 1 218 ? 2.531 3.273 2.33 1 93.19 218 HIS B N 1
ATOM 3544 C CA . HIS B 1 218 ? 1.321 3.336 3.141 1 93.19 218 HIS B CA 1
ATOM 3545 C C . HIS B 1 218 ? 0.797 4.766 3.24 1 93.19 218 HIS B C 1
ATOM 3547 O O . HIS B 1 218 ? -0.4 5.004 3.064 1 93.19 218 HIS B O 1
ATOM 3553 N N . VAL B 1 219 ? 1.686 5.668 3.553 1 89.81 219 VAL B N 1
ATOM 3554 C CA . VAL B 1 219 ? 1.303 7.07 3.691 1 89.81 219 VAL B CA 1
ATOM 3555 C C . VAL B 1 219 ? 0.698 7.574 2.383 1 89.81 219 VAL B C 1
ATOM 3557 O O . VAL B 1 219 ? -0.314 8.273 2.389 1 89.81 219 VAL B O 1
ATOM 3560 N N . ALA B 1 220 ? 1.334 7.195 1.299 1 91.94 220 ALA B N 1
ATOM 3561 C CA . ALA B 1 220 ? 0.845 7.602 -0.017 1 91.94 220 ALA B CA 1
ATOM 3562 C C . ALA B 1 220 ? -0.581 7.105 -0.248 1 91.94 220 ALA B C 1
ATOM 3564 O O . ALA B 1 220 ? -1.433 7.855 -0.732 1 91.94 220 ALA B O 1
ATOM 3565 N N . MET B 1 221 ? -0.842 5.957 0.171 1 85 221 MET B N 1
ATOM 3566 C CA . MET B 1 221 ? -2.154 5.355 -0.059 1 85 221 MET B CA 1
ATOM 3567 C C . MET B 1 221 ? -3.189 5.93 0.903 1 85 221 MET B C 1
ATOM 3569 O O . MET B 1 221 ? -4.375 6.008 0.573 1 85 221 MET B O 1
ATOM 3573 N N . ASP B 1 222 ? -2.754 6.234 2.006 1 77.94 222 ASP B N 1
ATOM 3574 C CA . ASP B 1 222 ? -3.65 6.789 3.016 1 77.94 222 ASP B CA 1
ATOM 3575 C C . ASP B 1 222 ? -4.105 8.195 2.633 1 77.94 222 ASP B C 1
ATOM 3577 O O . ASP B 1 222 ? -5.172 8.641 3.062 1 77.94 222 ASP B O 1
ATOM 3581 N N . PHE B 1 223 ? -3.275 8.898 1.944 1 70.12 223 PHE B N 1
ATOM 3582 C CA . PHE 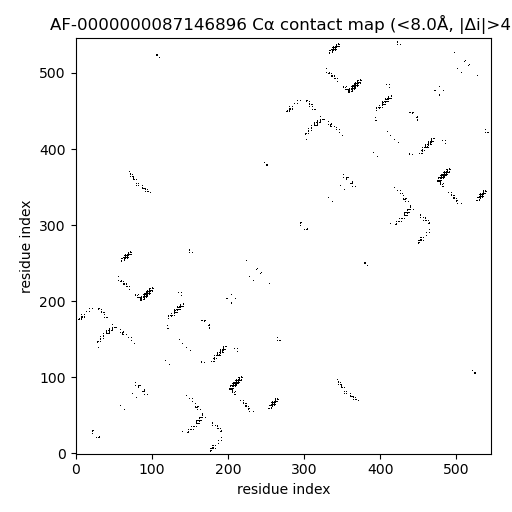B 1 223 ? -3.645 10.25 1.537 1 70.12 223 PHE B CA 1
ATOM 3583 C C . PHE B 1 223 ? -4.77 10.219 0.511 1 70.12 223 PHE B C 1
ATOM 3585 O O . PHE B 1 223 ? -5.543 11.172 0.4 1 70.12 223 PHE B O 1
ATOM 3592 N N . LEU B 1 224 ? -4.953 9.047 -0.122 1 60.5 224 LEU B N 1
ATOM 3593 C CA . LEU B 1 224 ? -5.871 8.961 -1.253 1 60.5 224 LEU B CA 1
ATOM 3594 C C . LEU B 1 224 ? -7.312 9.156 -0.798 1 60.5 224 LEU B C 1
ATOM 3596 O O . LEU B 1 224 ? -8.031 10.008 -1.341 1 60.5 224 LEU B O 1
ATOM 3600 N N . PRO B 1 225 ? -7.746 8.32 0.227 1 55.25 225 PRO B N 1
ATOM 3601 C CA . PRO B 1 225 ? -9.133 8.445 0.676 1 55.25 225 PRO B CA 1
ATOM 3602 C C . PRO B 1 225 ? -9.367 9.688 1.534 1 55.25 225 PRO B C 1
ATOM 3604 O O . PRO B 1 225 ? -10.484 10.203 1.591 1 55.25 225 PRO B O 1
ATOM 3607 N N . ARG B 1 226 ? -8.391 10.023 2.283 1 52.84 226 ARG B N 1
ATOM 3608 C CA . ARG B 1 226 ? -8.547 11.078 3.277 1 52.84 226 ARG B CA 1
ATOM 3609 C C . ARG B 1 226 ? -8.898 12.406 2.615 1 52.84 226 ARG B C 1
ATOM 3611 O O . ARG B 1 226 ? -9.484 13.289 3.248 1 52.84 226 ARG B O 1
ATOM 3618 N N . CYS B 1 227 ? -8.281 12.469 1.383 1 45 227 CYS B N 1
ATOM 3619 C CA . CYS B 1 227 ? -8.633 13.734 0.752 1 45 227 CYS B CA 1
ATOM 3620 C C . CYS B 1 227 ? -10.148 13.898 0.664 1 45 227 CYS B C 1
ATOM 3622 O O . CYS B 1 227 ? -10.648 15.016 0.586 1 45 227 CYS B O 1
ATOM 3624 N N . GLU B 1 228 ? -10.711 12.711 0.504 1 43.78 228 GLU B N 1
ATOM 3625 C CA . GLU B 1 228 ? -12.156 12.859 0.375 1 43.78 228 GLU B CA 1
ATOM 3626 C C . GLU B 1 228 ? -12.797 13.211 1.715 1 43.78 228 GLU B C 1
ATOM 3628 O O . GLU B 1 228 ? -13.719 14.023 1.773 1 43.78 228 GLU B O 1
ATOM 3633 N N . LEU B 1 229 ? -12.625 12.156 2.576 1 42.66 229 LEU B N 1
ATOM 3634 C CA . LEU B 1 229 ? -13.375 12.211 3.824 1 42.66 229 LEU B CA 1
ATOM 3635 C C . LEU B 1 229 ? -12.828 13.297 4.742 1 42.66 229 LEU B C 1
ATOM 3637 O O . LEU B 1 229 ? -13.273 13.438 5.883 1 42.66 229 LEU B O 1
ATOM 3641 N N . GLY B 1 230 ? -11.859 14.109 4.441 1 36.31 230 GLY B N 1
ATOM 3642 C CA . GLY B 1 230 ? -11.867 15.188 5.418 1 36.31 230 GLY B CA 1
ATOM 3643 C C . GLY B 1 230 ? -13.242 15.445 6.012 1 36.31 230 GLY B C 1
ATOM 3644 O O . GLY B 1 230 ? -14.258 15.141 5.387 1 36.31 230 GLY B O 1
ATOM 3645 N N . SER B 1 231 ? -13.398 15.328 7.363 1 37.72 231 SER B N 1
ATOM 3646 C CA . SER B 1 231 ? -14.562 15.773 8.141 1 37.72 231 SER B CA 1
ATOM 3647 C C . SER B 1 231 ? -15.344 16.844 7.395 1 37.72 231 SER B C 1
ATOM 3649 O O . SER B 1 231 ? -16.547 16.969 7.574 1 37.72 231 SER B O 1
ATOM 3651 N N . ASP B 1 232 ? -14.688 17.562 6.699 1 37.47 232 ASP B N 1
ATOM 3652 C CA . ASP B 1 232 ? -15.336 18.797 6.289 1 37.47 232 ASP B CA 1
ATOM 3653 C C . ASP B 1 232 ? -16.312 18.562 5.137 1 37.47 232 ASP B C 1
ATOM 3655 O O . ASP B 1 232 ? -17.188 19.391 4.879 1 37.47 232 ASP B O 1
ATOM 3659 N N . VAL B 1 233 ? -16.016 17.609 4.293 1 39.38 233 VAL B N 1
ATOM 3660 C CA . VAL B 1 233 ? -16.984 17.484 3.209 1 39.38 233 VAL B CA 1
ATOM 3661 C C . VAL B 1 233 ? -18.203 16.719 3.695 1 39.38 233 VAL B C 1
ATOM 3663 O O . VAL B 1 233 ? -19.312 16.922 3.199 1 39.38 233 VAL B O 1
ATOM 3666 N N . HIS B 1 234 ? -17.953 15.562 4.414 1 41.09 234 HIS B N 1
ATOM 3667 C CA . HIS B 1 234 ? -19.172 14.992 4.965 1 41.09 234 HIS B CA 1
ATOM 3668 C C . HIS B 1 234 ? -20.078 16.078 5.531 1 41.09 234 HIS B C 1
ATOM 3670 O O . HIS B 1 234 ? -21.297 16.016 5.387 1 41.09 234 HIS B O 1
ATOM 3676 N N . ASP B 1 235 ? -19.469 16.906 6.277 1 38.66 235 ASP B N 1
ATOM 3677 C CA . ASP B 1 235 ? -20.328 17.953 6.809 1 38.66 235 ASP B CA 1
ATOM 3678 C C . ASP B 1 235 ? -20.938 18.797 5.684 1 38.66 235 ASP B C 1
ATOM 3680 O O . ASP B 1 235 ? -21.953 19.469 5.879 1 38.66 235 ASP B O 1
ATOM 3684 N N . LEU B 1 236 ? -20.188 18.938 4.691 1 38.66 236 LEU B N 1
ATOM 3685 C CA . LEU B 1 236 ? -20.781 19.75 3.631 1 38.66 236 LEU B CA 1
ATOM 3686 C C . LEU B 1 236 ? -21.812 18.938 2.854 1 38.66 236 LEU B C 1
ATOM 3688 O O . LEU B 1 236 ? -22.656 19.516 2.166 1 38.66 236 LEU B O 1
ATOM 3692 N N . LEU B 1 237 ? -21.531 17.672 2.633 1 41.88 237 LEU B N 1
ATOM 3693 C CA . LEU B 1 237 ? -22.484 16.953 1.786 1 41.88 237 LEU B CA 1
ATOM 3694 C C . LEU B 1 237 ? -23.656 16.453 2.605 1 41.88 237 LEU B C 1
ATOM 3696 O O . LEU B 1 237 ? -23.516 15.508 3.385 1 41.88 237 LEU B O 1
ATOM 3700 N N . THR B 1 238 ? -24.266 17.188 3.41 1 40.22 238 THR B N 1
ATOM 3701 C CA . THR B 1 238 ? -25.656 16.812 3.648 1 40.22 238 THR B CA 1
ATOM 3702 C C . THR B 1 238 ? -26.219 16.016 2.469 1 40.22 238 THR B C 1
ATOM 3704 O O . THR B 1 238 ? -26.047 16.406 1.313 1 40.22 238 THR B O 1
ATOM 3707 N N . VAL B 1 239 ? -26.688 14.773 2.641 1 42.94 239 VAL B N 1
ATOM 3708 C CA . VAL B 1 239 ? -27.219 13.656 1.874 1 42.94 239 VAL B CA 1
ATOM 3709 C C . VAL B 1 239 ? -28.188 14.164 0.811 1 42.94 239 VAL B C 1
ATOM 3711 O O . VAL B 1 239 ? -28.984 13.398 0.263 1 42.94 239 VAL B O 1
ATOM 3714 N N . THR B 1 240 ? -28.297 15.227 0.41 1 48.06 240 THR B N 1
ATOM 3715 C CA . THR B 1 240 ? -29.281 15.328 -0.654 1 48.06 240 THR B CA 1
ATOM 3716 C C . THR B 1 240 ? -28.75 14.711 -1.948 1 48.06 240 THR B C 1
ATOM 3718 O O . THR B 1 240 ? -27.547 14.477 -2.082 1 48.06 240 THR B O 1
ATOM 3721 N N . GLY B 1 241 ? -29.469 14.156 -2.926 1 51 241 GLY B N 1
ATOM 3722 C CA . GLY B 1 241 ? -29.219 13.656 -4.27 1 51 241 GLY B CA 1
ATOM 3723 C C . GLY B 1 241 ? -27.984 14.266 -4.906 1 51 241 GLY B C 1
ATOM 3724 O O . GLY B 1 241 ? -27.156 13.547 -5.484 1 51 241 GLY B O 1
ATOM 3725 N N . ASP B 1 242 ? -27.641 15.453 -4.715 1 59.25 242 ASP B N 1
ATOM 3726 C CA . ASP B 1 242 ? -26.547 16.234 -5.273 1 59.25 242 ASP B CA 1
ATOM 3727 C C . ASP B 1 242 ? -25.219 15.867 -4.621 1 59.25 242 ASP B C 1
ATOM 3729 O O . ASP B 1 242 ? -24.172 15.906 -5.27 1 59.25 242 ASP B O 1
ATOM 3733 N N . ALA B 1 243 ? -25.297 15.195 -3.512 1 65.19 243 ALA B N 1
ATOM 3734 C CA . ALA B 1 243 ? -24.094 14.812 -2.779 1 65.19 243 ALA B CA 1
ATOM 3735 C C . ALA B 1 243 ? -23.453 13.562 -3.381 1 65.19 243 ALA B C 1
ATOM 3737 O O . ALA B 1 243 ? -22.219 13.469 -3.473 1 65.19 243 ALA B O 1
ATOM 3738 N N . HIS B 1 244 ? -24.312 12.773 -3.949 1 69.5 244 HIS B N 1
ATOM 3739 C CA . HIS B 1 244 ? -23.797 11.539 -4.547 1 69.5 244 HIS B CA 1
ATOM 3740 C C . HIS B 1 244 ? -23.062 11.828 -5.855 1 69.5 244 HIS B C 1
ATOM 3742 O O . HIS B 1 244 ? -22.016 11.234 -6.129 1 69.5 244 HIS B O 1
ATOM 3748 N N . GLU B 1 245 ? -23.609 12.734 -6.547 1 74.88 245 GLU B N 1
ATOM 3749 C CA . GLU B 1 245 ? -22.984 13.086 -7.816 1 74.88 245 GLU B CA 1
ATOM 3750 C C . GLU B 1 245 ? -21.641 13.773 -7.594 1 74.88 245 GLU B C 1
ATOM 3752 O O . GLU B 1 245 ? -20.672 13.516 -8.32 1 74.88 245 GLU B O 1
ATOM 3757 N N . LEU B 1 246 ? -21.625 14.594 -6.723 1 75.19 246 LEU B N 1
ATOM 3758 C CA . LEU B 1 246 ? -20.391 15.297 -6.406 1 75.19 246 LEU B CA 1
ATOM 3759 C C . LEU B 1 246 ? -19.312 14.312 -5.938 1 75.19 246 LEU B C 1
ATOM 3761 O O . LEU B 1 246 ? -18.156 14.414 -6.344 1 75.19 246 LEU B O 1
ATOM 3765 N N . LEU B 1 247 ? -19.734 13.375 -5.141 1 74.81 247 LEU B N 1
ATOM 3766 C CA . LEU B 1 247 ? -18.812 12.375 -4.645 1 74.81 247 LEU B CA 1
ATOM 3767 C C . LEU B 1 247 ? -18.25 11.539 -5.793 1 74.81 247 LEU B C 1
ATOM 3769 O O . LEU B 1 247 ? -17.047 11.234 -5.816 1 74.81 247 LEU B O 1
ATOM 3773 N N . ASP B 1 248 ? -19.062 11.297 -6.711 1 76.69 248 ASP B N 1
ATOM 3774 C CA . ASP B 1 248 ? -18.625 10.531 -7.875 1 76.69 248 ASP B CA 1
ATOM 3775 C C . ASP B 1 248 ? -17.609 11.32 -8.703 1 76.69 248 ASP B C 1
ATOM 3777 O O . ASP B 1 248 ? -16.641 10.766 -9.203 1 76.69 248 ASP B O 1
ATOM 3781 N N . ARG B 1 249 ? -17.859 12.523 -8.805 1 81.44 249 ARG B N 1
ATOM 3782 C CA . ARG B 1 249 ? -16.953 13.383 -9.555 1 81.44 249 ARG B CA 1
ATOM 3783 C C . ARG B 1 249 ? -15.602 13.492 -8.859 1 81.44 249 ARG B C 1
ATOM 3785 O O . ARG B 1 249 ? -14.547 13.453 -9.508 1 81.44 249 ARG B O 1
ATOM 3792 N N . LEU B 1 250 ? -15.617 13.586 -7.633 1 79.62 250 LEU B N 1
ATOM 3793 C CA . LEU B 1 250 ? -14.383 13.703 -6.859 1 79.62 250 LEU B CA 1
ATOM 3794 C C . LEU B 1 250 ? -13.562 12.43 -6.953 1 79.62 250 LEU B C 1
ATOM 3796 O O . LEU B 1 250 ? -12.328 12.484 -7.008 1 79.62 250 LEU B O 1
ATOM 3800 N N . ARG B 1 251 ? -14.297 11.367 -7.051 1 81.88 251 ARG B N 1
ATOM 3801 C CA . ARG B 1 251 ? -13.617 10.078 -7.184 1 81.88 251 ARG B CA 1
ATOM 3802 C C . ARG B 1 251 ? -12.883 9.984 -8.523 1 81.88 251 ARG B C 1
ATOM 3804 O O . ARG B 1 251 ? -11.758 9.484 -8.586 1 81.88 251 ARG B O 1
ATOM 3811 N N . VAL B 1 252 ? -13.484 10.461 -9.492 1 85.38 252 VAL B N 1
ATOM 3812 C CA . VAL B 1 252 ? -12.859 10.445 -10.812 1 85.38 252 VAL B CA 1
ATOM 3813 C C . VAL B 1 252 ? -11.633 11.359 -10.82 1 85.38 252 VAL B C 1
ATOM 3815 O O . VAL B 1 252 ? -10.586 11 -11.367 1 85.38 252 VAL B O 1
ATOM 3818 N N . HIS B 1 253 ? -11.742 12.453 -10.227 1 87.12 253 HIS B N 1
ATOM 3819 C CA . HIS B 1 253 ? -10.625 13.375 -10.148 1 87.12 253 HIS B CA 1
ATOM 3820 C C . HIS B 1 253 ? -9.477 12.789 -9.336 1 87.12 253 HIS B C 1
ATOM 3822 O O . HIS B 1 253 ? -8.305 13.023 -9.641 1 87.12 253 HIS B O 1
ATOM 3828 N N . ALA B 1 254 ? -9.859 12.062 -8.328 1 86.69 254 ALA B N 1
ATOM 3829 C CA . ALA B 1 254 ? -8.836 11.414 -7.508 1 86.69 254 ALA B CA 1
ATOM 3830 C C . ALA B 1 254 ? -8.039 10.406 -8.328 1 86.69 254 ALA B C 1
ATOM 3832 O O . ALA B 1 254 ? -6.805 10.375 -8.25 1 86.69 254 ALA B O 1
ATOM 3833 N N . VAL B 1 255 ? -8.766 9.664 -9.141 1 90.31 255 VAL B N 1
ATOM 3834 C CA . VAL B 1 255 ? -8.117 8.648 -9.969 1 90.31 255 VAL B CA 1
ATOM 3835 C C . VAL B 1 255 ? -7.242 9.32 -11.023 1 90.31 255 VAL B C 1
ATOM 3837 O O . VAL B 1 255 ? -6.094 8.922 -11.234 1 90.31 255 VAL B O 1
ATOM 3840 N N . LEU B 1 256 ? -7.738 10.359 -11.586 1 92.81 256 LEU B N 1
ATOM 3841 C CA . LEU B 1 256 ? -7.004 11.062 -12.625 1 92.81 256 LEU B CA 1
ATOM 3842 C C . LEU B 1 256 ? -5.762 11.742 -12.055 1 92.81 256 LEU B C 1
ATOM 3844 O O . LEU B 1 256 ? -4.676 11.641 -12.633 1 92.81 256 LEU B O 1
ATOM 3848 N N . SER B 1 257 ? -5.883 12.383 -11 1 93.56 257 SER B N 1
ATOM 3849 C CA . SER B 1 257 ? -4.758 13.094 -10.398 1 93.56 257 SER B CA 1
ATOM 3850 C C . SER B 1 257 ? -3.682 12.117 -9.922 1 93.56 257 SER B C 1
ATOM 3852 O O . SER B 1 257 ? -2.488 12.367 -10.109 1 93.56 257 SER B O 1
ATOM 3854 N N . THR B 1 258 ? -4.125 11.039 -9.32 1 94 258 THR B N 1
ATOM 3855 C CA . THR B 1 258 ? -3.162 10.039 -8.867 1 94 258 THR B CA 1
ATOM 3856 C C . THR B 1 258 ? -2.4 9.445 -10.047 1 94 258 THR B C 1
ATOM 3858 O O . THR B 1 258 ? -1.18 9.281 -9.992 1 94 258 THR B O 1
ATOM 3861 N N . GLY B 1 259 ? -3.168 9.172 -11.109 1 95.88 259 GLY B N 1
ATOM 3862 C CA . GLY B 1 259 ? -2.525 8.695 -12.32 1 95.88 259 GLY B CA 1
ATOM 3863 C C . GLY B 1 259 ? -1.515 9.672 -12.891 1 95.88 259 GLY B C 1
ATOM 3864 O O . GLY B 1 259 ? -0.403 9.289 -13.25 1 95.88 259 GLY B O 1
ATOM 3865 N N . LEU B 1 260 ? -1.853 10.883 -12.914 1 97.06 260 LEU B N 1
ATOM 3866 C CA . LEU B 1 260 ? -0.966 11.922 -13.414 1 97.06 260 LEU B CA 1
ATOM 3867 C C . LEU B 1 260 ? 0.275 12.055 -12.539 1 97.06 260 LEU B C 1
ATOM 3869 O O . LEU B 1 260 ? 1.368 12.328 -13.039 1 97.06 260 LEU B O 1
ATOM 3873 N N . GLY B 1 261 ? 0.087 11.883 -11.242 1 96.88 261 GLY B N 1
ATOM 3874 C CA . GLY B 1 261 ? 1.236 11.867 -10.352 1 96.88 261 GLY B CA 1
ATOM 3875 C C . GLY B 1 261 ? 2.238 10.773 -10.695 1 96.88 261 GLY B C 1
ATOM 3876 O O . GLY B 1 261 ? 3.441 11.031 -10.758 1 96.88 261 GLY B O 1
ATOM 3877 N N . GLY B 1 262 ? 1.704 9.594 -10.914 1 97.62 262 GLY B N 1
ATOM 3878 C CA . GLY B 1 262 ? 2.57 8.5 -11.336 1 97.62 262 GLY B CA 1
ATOM 3879 C C . GLY B 1 262 ? 3.262 8.758 -12.656 1 97.62 262 GLY B C 1
ATOM 3880 O O . GLY B 1 262 ? 4.461 8.516 -12.797 1 97.62 262 GLY B O 1
ATOM 3881 N N . VAL B 1 263 ? 2.557 9.328 -13.594 1 97.88 263 VAL B N 1
ATOM 3882 C CA . VAL B 1 263 ? 3.09 9.625 -14.914 1 97.88 263 VAL B CA 1
ATOM 3883 C C . VAL B 1 263 ? 4.18 10.688 -14.805 1 97.88 263 VAL B C 1
ATOM 3885 O O . VAL B 1 263 ? 5.188 10.633 -15.516 1 97.88 263 VAL B O 1
ATOM 3888 N N . SER B 1 264 ? 4.016 11.625 -13.969 1 97.88 264 SER B N 1
ATOM 3889 C CA . SER B 1 264 ? 5.016 12.672 -13.797 1 97.88 264 SER B CA 1
ATOM 3890 C C . SER B 1 264 ? 6.352 12.094 -13.344 1 97.88 264 SER B C 1
ATOM 3892 O O . SER B 1 264 ? 7.41 12.562 -13.773 1 97.88 264 SER B O 1
ATOM 3894 N N . VAL B 1 265 ? 6.305 11.109 -12.484 1 97.44 265 VAL B N 1
ATOM 3895 C CA . VAL B 1 265 ? 7.531 10.469 -12.031 1 97.44 265 VAL B CA 1
ATOM 3896 C C . VAL B 1 265 ? 8.164 9.695 -13.18 1 97.44 265 VAL B C 1
ATOM 3898 O O . VAL B 1 265 ? 9.391 9.711 -13.344 1 97.44 265 VAL B O 1
ATOM 3901 N N . PHE B 1 266 ? 7.328 9.023 -13.969 1 97.75 266 PHE B N 1
ATOM 3902 C CA . PHE B 1 266 ? 7.836 8.305 -15.133 1 97.75 266 PHE B CA 1
ATOM 3903 C C . PHE B 1 266 ? 8.531 9.258 -16.094 1 97.75 266 PHE B C 1
ATOM 3905 O O . PHE B 1 266 ? 9.633 8.977 -16.578 1 97.75 266 PHE B O 1
ATOM 3912 N N . VAL B 1 267 ? 7.957 10.406 -16.359 1 97.62 267 VAL B N 1
ATOM 3913 C CA . VAL B 1 267 ? 8.516 11.406 -17.266 1 97.62 267 VAL B CA 1
ATOM 3914 C C . VAL B 1 267 ? 9.805 11.969 -16.688 1 97.62 267 VAL B C 1
ATOM 3916 O O . VAL B 1 267 ? 10.805 12.125 -17.391 1 97.62 267 VAL B O 1
ATOM 3919 N N . ALA B 1 268 ? 9.82 12.266 -15.391 1 96.81 268 ALA B N 1
ATOM 3920 C CA . ALA B 1 268 ? 11.031 12.742 -14.734 1 96.81 268 ALA B CA 1
ATOM 3921 C C . ALA B 1 268 ? 12.164 11.719 -14.852 1 96.81 268 ALA B C 1
ATOM 3923 O O . ALA B 1 268 ? 13.312 12.078 -15.109 1 96.81 268 ALA B O 1
ATOM 3924 N N . TRP B 1 269 ? 11.773 10.453 -14.602 1 95.25 269 TRP B N 1
ATOM 3925 C CA . TRP B 1 269 ? 12.758 9.383 -14.734 1 95.25 269 TRP B CA 1
ATOM 3926 C C . TRP B 1 269 ? 13.312 9.328 -16.156 1 95.25 269 TRP B C 1
ATOM 3928 O O . TRP B 1 269 ? 14.523 9.203 -16.344 1 95.25 269 TRP B O 1
ATOM 3938 N N . LEU B 1 270 ? 12.438 9.469 -17.219 1 95.62 270 LEU B N 1
ATOM 3939 C CA . LEU B 1 270 ? 12.852 9.438 -18.625 1 95.62 270 LEU B CA 1
ATOM 3940 C C . LEU B 1 270 ? 13.844 10.562 -18.906 1 95.62 270 LEU B C 1
ATOM 3942 O O . LEU B 1 270 ? 14.789 10.375 -19.688 1 95.62 270 LEU B O 1
ATOM 3946 N N . LEU B 1 271 ? 13.734 11.664 -18.297 1 94.69 271 LEU B N 1
ATOM 3947 C CA . LEU B 1 271 ? 14.531 12.852 -18.578 1 94.69 271 LEU B CA 1
ATOM 3948 C C . LEU B 1 271 ? 15.922 12.727 -17.969 1 94.69 271 LEU B C 1
ATOM 3950 O O . LEU B 1 271 ? 16.875 13.352 -18.438 1 94.69 271 LEU B O 1
ATOM 3954 N N . VAL B 1 272 ? 16.047 11.961 -16.953 1 90.5 272 VAL B N 1
ATOM 3955 C CA . VAL B 1 272 ? 17.344 11.898 -16.281 1 90.5 272 VAL B CA 1
ATOM 3956 C C . VAL B 1 272 ? 18.031 10.578 -16.609 1 90.5 272 VAL B C 1
ATOM 3958 O O . VAL B 1 272 ? 19.203 10.375 -16.281 1 90.5 272 VAL B O 1
ATOM 3961 N N . SER B 1 273 ? 17.234 9.578 -17.156 1 83.75 273 SER B N 1
ATOM 3962 C CA . SER B 1 273 ? 17.812 8.289 -17.516 1 83.75 273 SER B CA 1
ATOM 3963 C C . SER B 1 273 ? 18.531 8.367 -18.859 1 83.75 273 SER B C 1
ATOM 3965 O O . SER B 1 273 ? 18.219 9.211 -19.688 1 83.75 273 SER B O 1
#